Protein AF-G0G9T7-F1 (afdb_monomer)

pLDDT: mean 85.14, std 20.01, range [20.09, 98.88]

Radius of gyration: 29.32 Å; Cα contacts (8 Å, |Δi|>4): 1474; chains: 1; bounding box: 84×69×64 Å

Organism: Winmispira thermophila (strain ATCC 700085 / DSM 6578 / Z-1203) (NCBI:txid869211)

Mean predicted aligned error: 17.14 Å

InterPro domains:
  IPR005084 Carbohydrate binding module family 6 [PF03422] (140-256)
  IPR005084 Carbohydrate binding module family 6 [PS51175] (137-256)
  IPR006584 Cellulose binding, type IV [SM00606] (133-257)
  IPR008979 Galactose-binding-like domain superfamily [SSF49785] (131-256)
  IPR032477 Glycoside hydrolase 64 [PF16483] (283-633)
  IPR032477 Glycoside hydrolase 64 [PS52006] (281-637)
  IPR037176 Osmotin/thaumatin-like superfamily [G3DSA:2.60.110.10] (287-620)
  IPR037398 Glucan endo-1,3-beta-glucosidase [PTHR38165] (283-635)
  IPR042517 Beta-1,3-glucanase, N-terminal, subdomain 2 [G3DSA:3.30.920.50] (481-592)
  IPR047569 Carbohydrate binding module family 56 [PF22184] (41-113)
  IPR047569 Carbohydrate binding module family 56 [PS52005] (33-120)

Foldseek 3Di:
DPPDPPPPPDDDDDDDDDDDDDDDDDDDDDDADDDFDKDWFKAAPDQFKIKTKMFTQQFPWKWKWKDKPPDDIDIGTFDDDRRMTMDMDGRDHQQIKMKMWMWTHGPNGTDTDDIFMDGHDPPDDGTDRDPDFFDKDKDWQVQFPDWPQWDWDAAPVGDIWIASWAAFIKTKHFWDFDAFFKKKKKWWKAAQAFPWKKWKAWQVLLGTQGMWGGGHQNDQNRIDMTIDMGTDGGDTIIIMIGTNGHGMMTTMMMITHPDHDDPPPPVVPPPQPPADDADPQFLAWEFEAESASPPADLQFKKKWKWFAFPVRAIAIADQAADGHGADAFDKCPPRIDRNVVHRGHTHHQWTAFMKIKMWGNDDAIKTWHADPVRHIDIGDQDCLDVPGPCVPIQMAIKTWTHYPQKIKIAGADAFWFRFWKKKWFAFPVSDTPDIKTFAHARVVLLVVLCVQDPPQLNQQRPPPHIRGQCCSTQCPPPHPNVQFCVVVLVVLLVLQQPAWAWEDDPVAIWTWHQDPQAWIWTQGPVPRDIETQNHRDTSNCLQACDDSLCPGPPVNVVVSLLCSQCSQQVNSNPRYCVLSLDNVSGPPDPPHSSQLQSRLVRMPPSADNSHDSCPVNDRHRIDMDGRTHYMYMYGYD

Structure (mmCIF, N/CA/C/O backbone):
data_AF-G0G9T7-F1
#
_entry.id   AF-G0G9T7-F1
#
loop_
_atom_site.group_PDB
_atom_site.id
_atom_site.type_symbol
_atom_site.label_atom_id
_atom_site.label_alt_id
_atom_site.label_comp_id
_atom_site.label_asym_id
_atom_site.label_entity_id
_atom_site.label_seq_id
_atom_site.pdbx_PDB_ins_code
_atom_site.Cartn_x
_atom_site.Cartn_y
_atom_site.Cartn_z
_atom_site.occupancy
_atom_site.B_iso_or_equiv
_atom_site.auth_seq_id
_atom_site.auth_comp_id
_atom_site.auth_asym_id
_atom_site.auth_atom_id
_atom_site.pdbx_PDB_model_num
ATOM 1 N N . MET A 1 1 ? -12.028 9.796 3.452 1.00 30.59 1 MET A N 1
ATOM 2 C CA . MET A 1 1 ? -11.098 10.951 3.324 1.00 30.59 1 MET A CA 1
ATOM 3 C C . MET A 1 1 ? -11.709 12.325 2.951 1.00 30.59 1 MET A C 1
ATOM 5 O O . MET A 1 1 ? -10.972 13.232 2.588 1.00 30.59 1 MET A O 1
ATOM 9 N N . ARG A 1 2 ? -13.020 12.594 3.106 1.00 29.23 2 ARG A N 1
ATOM 10 C CA . ARG A 1 2 ? -13.623 13.878 2.655 1.00 29.23 2 ARG A CA 1
ATOM 11 C C . ARG A 1 2 ? -13.702 15.030 3.677 1.00 29.23 2 ARG A C 1
ATOM 13 O O . ARG A 1 2 ? -14.379 16.008 3.373 1.00 29.23 2 ARG A O 1
ATOM 20 N N . ARG A 1 3 ? -13.061 14.974 4.858 1.00 30.55 3 ARG A N 1
ATOM 21 C CA . ARG A 1 3 ? -13.219 16.054 5.870 1.00 30.55 3 ARG A CA 1
ATOM 22 C C . ARG A 1 3 ? -12.015 16.466 6.734 1.00 30.55 3 ARG A C 1
ATOM 24 O O . ARG A 1 3 ? -12.195 17.366 7.544 1.00 30.55 3 ARG A O 1
ATOM 31 N N . TYR A 1 4 ? -10.806 15.938 6.541 1.00 35.12 4 TYR A N 1
ATOM 32 C CA . TYR A 1 4 ? -9.695 16.211 7.479 1.00 35.12 4 TYR A CA 1
ATOM 33 C C . TYR A 1 4 ? -8.552 17.102 6.981 1.00 35.12 4 TYR A C 1
ATOM 35 O O . TYR A 1 4 ? -7.596 17.317 7.715 1.00 35.12 4 TYR A O 1
ATOM 43 N N . LEU A 1 5 ? -8.657 17.701 5.793 1.00 31.84 5 LEU A N 1
ATOM 44 C CA . LEU A 1 5 ? -7.552 18.488 5.235 1.00 31.84 5 LEU A CA 1
ATOM 45 C C . LEU A 1 5 ? -7.435 19.998 5.570 1.00 31.84 5 LEU A C 1
ATOM 47 O O . LEU A 1 5 ? -6.434 20.563 5.141 1.00 31.84 5 LEU A O 1
ATOM 51 N N . PRO A 1 6 ? -8.322 20.697 6.322 1.00 25.33 6 PRO A N 1
ATOM 52 C CA . PRO A 1 6 ? -8.056 22.113 6.627 1.00 25.33 6 PRO A CA 1
ATOM 53 C C . PRO A 1 6 ? -7.493 22.452 8.021 1.00 25.33 6 PRO A C 1
ATOM 55 O O . PRO A 1 6 ? -7.375 23.644 8.291 1.00 25.33 6 PRO A O 1
ATOM 58 N N . TYR A 1 7 ? -7.164 21.510 8.923 1.00 31.31 7 TYR A N 1
ATOM 59 C CA . TYR A 1 7 ? -6.904 21.892 10.335 1.00 31.31 7 TYR A CA 1
ATOM 60 C C . TYR A 1 7 ? -5.694 21.268 11.057 1.00 31.31 7 TYR A C 1
ATOM 62 O O . TYR A 1 7 ? -5.592 21.418 12.272 1.00 31.31 7 TYR A O 1
ATOM 70 N N . LEU A 1 8 ? -4.728 20.668 10.353 1.00 28.17 8 LEU A N 1
ATOM 71 C CA . LEU A 1 8 ? -3.467 20.189 10.959 1.00 28.17 8 LEU A CA 1
ATOM 72 C C . LEU A 1 8 ? -2.261 21.127 10.754 1.00 28.17 8 LEU A C 1
ATOM 74 O O . LEU A 1 8 ? -1.119 20.700 10.669 1.00 28.17 8 LEU A O 1
ATOM 78 N N . ALA A 1 9 ? -2.492 22.437 10.760 1.00 24.44 9 ALA A N 1
ATOM 79 C CA . ALA A 1 9 ? -1.435 23.418 10.996 1.00 24.44 9 ALA A CA 1
ATOM 80 C C . ALA A 1 9 ? -2.031 24.507 11.898 1.00 24.44 9 ALA A C 1
ATOM 82 O O . ALA A 1 9 ? -2.935 25.193 11.413 1.00 24.44 9 ALA A O 1
ATOM 83 N N . PRO A 1 10 ? -1.630 24.693 13.180 1.00 25.83 10 PRO A N 1
ATOM 84 C CA . PRO A 1 10 ? -0.286 24.484 13.749 1.00 25.83 10 PRO A CA 1
ATOM 85 C C . PRO A 1 10 ? -0.273 23.979 15.221 1.00 25.83 10 PRO A C 1
ATOM 87 O O . PRO A 1 10 ? -0.661 24.734 16.104 1.00 25.83 10 PRO A O 1
ATOM 90 N N . LEU A 1 11 ? 0.216 22.774 15.554 1.00 25.50 11 LEU A N 1
ATOM 91 C CA . LEU A 1 11 ? 0.530 22.418 16.962 1.00 25.50 11 LEU A CA 1
ATOM 92 C C . LEU A 1 11 ? 1.337 21.110 17.086 1.00 25.50 11 LEU A C 1
ATOM 94 O O . LEU A 1 11 ? 0.851 20.104 17.583 1.00 25.50 11 LEU A O 1
ATOM 98 N N . MET A 1 12 ? 2.605 21.131 16.680 1.00 24.14 12 MET A N 1
ATOM 99 C CA . MET A 1 12 ? 3.613 20.216 17.230 1.00 24.14 12 MET A CA 1
ATOM 100 C C . MET A 1 12 ? 4.929 20.972 17.391 1.00 24.14 12 MET A C 1
ATOM 102 O O . MET A 1 12 ? 5.778 21.028 16.507 1.00 24.14 12 MET A O 1
ATOM 106 N N . LEU A 1 13 ? 5.058 21.617 18.546 1.00 21.66 13 LEU A N 1
ATOM 107 C CA . LEU A 1 13 ? 6.312 22.139 19.062 1.00 21.66 13 LEU A CA 1
ATOM 108 C C . LEU A 1 13 ? 6.435 21.605 20.496 1.00 21.66 13 LEU A C 1
ATOM 110 O O . LEU A 1 13 ? 5.549 21.879 21.303 1.00 21.66 13 LEU A O 1
ATOM 114 N N . VAL A 1 14 ? 7.571 20.956 20.802 1.00 21.62 14 VAL A N 1
ATOM 115 C CA . VAL A 1 14 ? 8.069 20.608 22.158 1.00 21.62 14 VAL A CA 1
ATOM 116 C C . VAL A 1 14 ? 7.364 19.362 22.762 1.00 21.62 14 VAL A C 1
ATOM 118 O O . VAL A 1 14 ? 6.149 19.332 22.835 1.00 21.62 14 VAL A O 1
ATOM 121 N N . LEU A 1 15 ? 7.999 18.267 23.208 1.00 22.25 15 LEU A N 1
ATOM 122 C CA . LEU A 1 15 ? 9.284 18.077 23.886 1.00 22.25 15 LEU A CA 1
ATOM 123 C C . LEU A 1 15 ? 9.742 16.601 23.777 1.00 22.25 15 LEU A C 1
ATOM 125 O O . LEU A 1 15 ? 8.968 15.683 24.030 1.00 22.25 15 LEU A O 1
ATOM 129 N N . VAL A 1 16 ? 11.030 16.399 23.501 1.00 21.89 16 VAL A N 1
ATOM 130 C CA . VAL A 1 16 ? 11.793 15.172 23.781 1.00 21.89 16 VAL A CA 1
ATOM 131 C C . VAL A 1 16 ? 12.055 15.088 25.288 1.00 21.89 16 VAL A C 1
ATOM 133 O O . VAL A 1 16 ? 12.595 16.049 25.829 1.00 21.89 16 VAL A O 1
ATOM 136 N N . LEU A 1 17 ? 11.791 13.959 25.958 1.00 20.09 17 LEU A N 1
ATOM 137 C CA . LEU A 1 17 ? 12.610 13.557 27.112 1.00 20.09 17 LEU A CA 1
ATOM 138 C C . LEU A 1 17 ? 12.550 12.044 27.388 1.00 20.09 17 LEU A C 1
ATOM 140 O O . LEU A 1 17 ? 11.495 11.470 27.634 1.00 20.09 17 LEU A O 1
ATOM 144 N N . ILE A 1 18 ? 13.738 11.446 27.373 1.00 22.75 18 ILE A N 1
ATOM 145 C CA . ILE A 1 18 ? 14.090 10.077 27.761 1.00 22.75 18 ILE A CA 1
ATOM 146 C C . ILE A 1 18 ? 14.036 9.941 29.288 1.00 22.75 18 ILE A C 1
ATOM 148 O O . ILE A 1 18 ? 14.649 10.762 29.967 1.00 22.75 18 ILE A O 1
ATOM 152 N N . VAL A 1 19 ? 13.440 8.862 29.814 1.00 21.86 19 VAL A N 1
ATOM 153 C CA . VAL A 1 19 ? 13.879 8.209 31.065 1.00 21.86 19 VAL A CA 1
ATOM 154 C C . VAL A 1 19 ? 13.652 6.698 30.950 1.00 21.86 19 VAL A C 1
ATOM 156 O O . VAL A 1 19 ? 12.522 6.237 30.823 1.00 21.86 19 VAL A O 1
ATOM 159 N N . ALA A 1 20 ? 14.750 5.947 31.010 1.00 21.91 20 ALA A N 1
ATOM 160 C CA . ALA A 1 20 ? 14.791 4.499 31.170 1.00 21.91 20 ALA A CA 1
ATOM 161 C C . ALA A 1 20 ? 14.578 4.101 32.641 1.00 21.91 20 ALA A C 1
ATOM 163 O O . ALA A 1 20 ? 15.053 4.800 33.536 1.00 21.91 20 ALA A O 1
ATOM 164 N N . CYS A 1 21 ? 13.938 2.954 32.883 1.00 20.11 21 CYS A N 1
ATOM 165 C CA . CYS A 1 21 ? 14.220 2.107 34.043 1.00 20.11 21 CYS A CA 1
ATOM 166 C C . CYS A 1 21 ? 13.713 0.677 33.801 1.00 20.11 21 CYS A C 1
ATOM 168 O O . CYS A 1 21 ? 12.579 0.466 33.378 1.00 20.11 21 CYS A O 1
ATOM 170 N N . GLU A 1 22 ? 14.605 -0.272 34.062 1.00 24.56 22 GLU A N 1
ATOM 171 C CA . GLU A 1 22 ? 14.511 -1.711 33.828 1.00 24.56 22 GLU A CA 1
ATOM 172 C C . GLU A 1 22 ? 13.526 -2.431 34.764 1.00 24.56 22 GLU A C 1
ATOM 174 O O . GLU A 1 22 ? 13.319 -2.036 35.913 1.00 24.56 22 GLU A O 1
ATOM 179 N N . GLY A 1 23 ? 12.992 -3.561 34.295 1.00 22.11 23 GLY A N 1
ATOM 180 C CA . GLY A 1 23 ? 12.266 -4.534 35.110 1.00 22.11 23 GLY A CA 1
ATOM 181 C C . GLY A 1 23 ? 11.756 -5.689 34.252 1.00 22.11 23 GLY A C 1
ATOM 182 O O . GLY A 1 23 ? 10.710 -5.575 33.625 1.00 22.11 23 GLY A O 1
ATOM 183 N N . GLY A 1 24 ? 12.540 -6.767 34.184 1.00 23.31 24 GLY A N 1
ATOM 184 C CA . GLY A 1 24 ? 12.381 -7.868 33.236 1.00 23.31 24 GLY A CA 1
ATOM 185 C C . GLY A 1 24 ? 11.060 -8.640 33.296 1.00 23.31 24 GLY A C 1
ATOM 186 O O . GLY A 1 24 ? 10.483 -8.870 34.358 1.00 23.31 24 GLY A O 1
ATOM 187 N N . PHE A 1 25 ? 10.655 -9.121 32.122 1.00 21.69 25 PHE A N 1
ATOM 188 C CA . PHE A 1 25 ? 9.660 -10.169 31.942 1.00 21.69 25 PHE A CA 1
ATOM 189 C C . PHE A 1 25 ? 10.292 -11.320 31.159 1.00 21.69 25 PHE A C 1
ATOM 191 O O . PHE A 1 25 ? 10.888 -11.131 30.104 1.00 21.69 25 PHE A O 1
ATOM 198 N N . VAL A 1 26 ? 10.176 -12.519 31.724 1.00 22.20 26 VAL A N 1
ATOM 199 C CA . VAL A 1 26 ? 10.584 -13.788 31.119 1.00 22.20 26 VAL A CA 1
ATOM 200 C C . VAL A 1 26 ? 9.592 -14.118 30.006 1.00 22.20 26 VAL A C 1
ATOM 202 O O . VAL A 1 26 ? 8.406 -14.296 30.287 1.00 22.20 26 VAL A O 1
ATOM 205 N N . ASN A 1 27 ? 10.063 -14.204 28.761 1.00 23.34 27 ASN A N 1
ATOM 206 C CA . ASN A 1 27 ? 9.242 -14.597 27.621 1.00 23.34 27 ASN A CA 1
ATOM 207 C C . ASN A 1 27 ? 9.377 -16.112 27.393 1.00 23.34 27 ASN A C 1
ATOM 209 O O . ASN A 1 27 ? 10.445 -16.618 27.059 1.00 23.34 27 ASN A O 1
ATOM 213 N N . LEU A 1 28 ? 8.292 -16.847 27.632 1.00 28.91 28 LEU A N 1
ATOM 214 C CA . LEU A 1 28 ? 8.122 -18.240 27.226 1.00 28.91 28 LEU A CA 1
ATOM 215 C C . LEU A 1 28 ? 7.128 -18.242 26.068 1.00 28.91 28 LEU A C 1
ATOM 217 O O . LEU A 1 28 ? 5.927 -18.177 26.326 1.00 28.91 28 LEU A O 1
ATOM 221 N N . ARG A 1 29 ? 7.622 -18.325 24.831 1.00 29.12 29 ARG A N 1
ATOM 222 C CA . ARG A 1 29 ? 6.916 -18.828 23.638 1.00 29.12 29 ARG A CA 1
ATOM 223 C C . ARG A 1 29 ? 7.920 -18.896 22.490 1.00 29.12 29 ARG A C 1
ATOM 225 O O . ARG A 1 29 ? 8.516 -17.889 22.132 1.00 29.12 29 ARG A O 1
ATOM 232 N N . GLY A 1 30 ? 8.150 -20.106 21.989 1.00 32.34 30 GLY A N 1
ATOM 233 C CA . GLY A 1 30 ? 8.901 -20.316 20.762 1.00 32.34 30 GLY A CA 1
ATOM 234 C C . GLY A 1 30 ? 7.995 -20.015 19.580 1.00 32.34 30 GLY A C 1
ATOM 235 O O . GLY A 1 30 ? 6.984 -20.688 19.440 1.00 32.34 30 GLY A O 1
ATOM 236 N N . ASP A 1 31 ? 8.377 -19.017 18.793 1.00 28.30 31 ASP A N 1
ATOM 237 C CA . ASP A 1 31 ? 7.954 -18.766 17.419 1.00 28.30 31 ASP A CA 1
ATOM 238 C C . ASP A 1 31 ? 9.085 -17.987 16.717 1.00 28.30 31 ASP A C 1
ATOM 240 O O . ASP A 1 31 ? 9.910 -17.335 17.359 1.00 28.30 31 ASP A O 1
ATOM 244 N N . LEU A 1 32 ? 9.168 -18.176 15.403 1.00 30.53 32 LEU A N 1
ATOM 245 C CA . LEU A 1 32 ? 10.259 -17.840 14.483 1.00 30.53 32 LEU A CA 1
ATOM 246 C C . LEU A 1 32 ? 10.852 -16.432 14.689 1.00 30.53 32 LEU A C 1
ATOM 248 O O . LEU A 1 32 ? 10.170 -15.422 14.549 1.00 30.53 32 LEU A O 1
ATOM 252 N N . VAL A 1 33 ? 12.153 -16.376 14.980 1.00 28.12 33 VAL A N 1
ATOM 253 C CA . VAL A 1 33 ? 12.879 -15.132 15.265 1.00 28.12 33 VAL A CA 1
ATOM 254 C C . VAL A 1 33 ? 13.456 -14.541 13.978 1.00 28.12 33 VAL A C 1
ATOM 256 O O . VAL A 1 33 ? 14.192 -15.210 13.249 1.00 28.12 33 VAL A O 1
ATOM 259 N N . SER A 1 34 ? 13.170 -13.263 13.723 1.00 34.84 34 SER A N 1
ATOM 260 C CA . SER A 1 34 ? 13.936 -12.423 12.798 1.00 34.84 34 SER A CA 1
ATOM 261 C C . SER A 1 34 ? 15.420 -12.460 13.184 1.00 34.84 34 SER A C 1
ATOM 263 O O . SER A 1 34 ? 15.760 -12.091 14.307 1.00 34.84 34 SER A O 1
ATOM 265 N N . ARG A 1 35 ? 16.318 -12.912 12.297 1.00 43.06 35 ARG A N 1
ATOM 266 C CA . ARG A 1 35 ? 17.762 -12.972 12.603 1.00 43.06 35 ARG A CA 1
ATOM 267 C C . ARG A 1 35 ? 18.300 -11.581 12.976 1.00 43.06 35 ARG A C 1
ATOM 269 O O . ARG A 1 35 ? 18.157 -10.641 12.197 1.00 43.06 35 ARG A O 1
ATOM 276 N N . ALA A 1 36 ? 18.903 -11.472 14.161 1.00 45.00 36 ALA A N 1
ATOM 277 C CA . ALA A 1 36 ? 19.433 -10.231 14.725 1.00 45.00 36 ALA A CA 1
ATOM 278 C C . ALA A 1 36 ? 20.704 -9.746 13.994 1.00 45.00 36 ALA A C 1
ATOM 280 O O . ALA A 1 36 ? 21.496 -10.545 13.491 1.00 45.00 36 ALA A O 1
ATOM 281 N N . ALA A 1 37 ? 20.899 -8.425 13.941 1.00 56.41 37 ALA A N 1
ATOM 282 C CA . ALA A 1 37 ? 22.075 -7.785 13.346 1.00 56.41 37 ALA A CA 1
ATOM 283 C C . ALA A 1 37 ? 23.314 -7.893 14.266 1.00 56.41 37 ALA A C 1
ATOM 285 O O . ALA A 1 37 ? 23.187 -7.777 15.486 1.00 56.41 37 ALA A O 1
ATOM 286 N N . PHE A 1 38 ? 24.507 -8.083 13.688 1.00 69.12 38 PHE A N 1
ATOM 287 C CA . PHE A 1 38 ? 25.799 -8.102 14.394 1.00 69.12 38 PHE A CA 1
ATOM 288 C C . PHE A 1 38 ? 26.883 -7.349 13.599 1.00 69.12 38 PHE A C 1
ATOM 290 O O . PHE A 1 38 ? 26.775 -7.213 12.379 1.00 69.12 38 PHE A O 1
ATOM 297 N N . GLU A 1 39 ? 27.935 -6.893 14.281 1.00 73.81 39 GLU A N 1
ATOM 298 C CA . GLU A 1 39 ? 29.154 -6.299 13.703 1.00 73.81 39 GLU A CA 1
ATOM 299 C C . GLU A 1 39 ? 30.377 -7.126 14.130 1.00 73.81 39 GLU A C 1
ATOM 301 O O . GLU A 1 39 ? 30.362 -7.715 15.204 1.00 73.81 39 GLU A O 1
ATOM 306 N N . SER A 1 40 ? 31.432 -7.235 13.316 1.00 80.31 40 SER A N 1
ATOM 307 C CA . SER A 1 40 ? 32.606 -8.056 13.666 1.00 80.31 40 SER A CA 1
ATOM 308 C C . SER A 1 40 ? 33.905 -7.548 13.053 1.00 80.31 40 SER A C 1
ATOM 310 O O . SER A 1 40 ? 33.884 -6.922 11.992 1.00 80.31 40 SER A O 1
ATOM 312 N N . GLY A 1 41 ? 35.041 -7.912 13.649 1.00 76.38 41 GLY A N 1
ATOM 313 C CA . GLY A 1 41 ? 36.359 -7.518 13.165 1.00 76.38 41 GLY A CA 1
ATOM 314 C C . GLY A 1 41 ? 37.513 -8.336 13.739 1.00 76.38 41 GLY A C 1
ATOM 315 O O . GLY A 1 41 ? 37.325 -9.303 14.479 1.00 76.38 41 GLY A O 1
ATOM 316 N N . CYS A 1 42 ? 38.728 -7.952 13.352 1.00 82.19 42 CYS A N 1
ATOM 317 C CA . CYS A 1 42 ? 39.961 -8.413 13.972 1.00 82.19 42 CYS A CA 1
ATOM 318 C C . CYS A 1 42 ? 40.955 -7.248 14.054 1.00 82.19 42 CYS A C 1
ATOM 320 O O . CYS A 1 42 ? 41.269 -6.632 13.034 1.00 82.19 42 CYS A O 1
ATOM 322 N N . ASP A 1 43 ? 41.416 -6.940 15.264 1.00 79.81 43 ASP A N 1
ATOM 323 C CA . ASP A 1 43 ? 42.277 -5.800 15.558 1.00 79.81 43 ASP A CA 1
ATOM 324 C C . ASP A 1 43 ? 43.710 -6.249 15.842 1.00 79.81 43 ASP A C 1
ATOM 326 O O . ASP A 1 43 ? 43.949 -7.234 16.547 1.00 79.81 43 ASP A O 1
ATOM 330 N N . TYR A 1 44 ? 44.681 -5.475 15.360 1.00 82.06 44 TYR A N 1
ATOM 331 C CA . TYR A 1 44 ? 46.064 -5.595 15.805 1.00 82.06 44 TYR A CA 1
ATOM 332 C C . TYR A 1 44 ? 46.173 -5.185 17.280 1.00 82.06 44 TYR A C 1
ATOM 334 O O . TYR A 1 44 ? 45.860 -4.043 17.629 1.00 82.06 44 TYR A O 1
ATOM 342 N N . VAL A 1 45 ? 46.649 -6.087 18.143 1.00 82.12 45 VAL A N 1
ATOM 343 C CA . VAL A 1 45 ? 46.908 -5.778 19.559 1.00 82.12 45 VAL A CA 1
ATOM 344 C C . VAL A 1 45 ? 48.367 -5.364 19.731 1.00 82.12 45 VAL A C 1
ATOM 346 O O . VAL A 1 45 ? 48.653 -4.263 20.203 1.00 82.12 45 VAL A O 1
ATOM 349 N N . ASP A 1 46 ? 49.294 -6.218 19.299 1.00 86.88 46 ASP A N 1
ATOM 350 C CA . ASP A 1 46 ? 50.736 -5.973 19.325 1.00 86.88 46 ASP A CA 1
ATOM 351 C C . ASP A 1 46 ? 51.483 -6.892 18.337 1.00 86.88 46 ASP A C 1
ATOM 353 O O . ASP A 1 46 ? 50.880 -7.503 17.462 1.00 86.88 46 ASP A O 1
ATOM 357 N N . ALA A 1 47 ? 52.815 -6.963 18.433 1.00 84.56 47 ALA A N 1
ATOM 358 C CA . ALA A 1 47 ? 53.642 -7.676 17.463 1.00 84.56 47 ALA A CA 1
ATOM 359 C C . ALA A 1 47 ? 53.373 -9.189 17.402 1.00 84.56 47 ALA A C 1
ATOM 361 O O . ALA A 1 47 ? 53.645 -9.779 16.359 1.00 84.56 47 ALA A O 1
ATOM 362 N N . ASP A 1 48 ? 52.831 -9.802 18.459 1.00 91.38 48 ASP A N 1
ATOM 363 C CA . ASP A 1 48 ? 52.568 -11.244 18.516 1.00 91.38 48 ASP A CA 1
ATOM 364 C C . ASP A 1 48 ? 51.087 -11.612 18.683 1.00 91.38 48 ASP A C 1
ATOM 366 O O . ASP A 1 48 ? 50.752 -12.802 18.645 1.00 91.38 48 ASP A O 1
ATOM 370 N N . THR A 1 49 ? 50.204 -10.617 18.813 1.00 90.31 49 THR A N 1
ATOM 371 C CA . THR A 1 49 ? 48.796 -10.837 19.154 1.00 90.31 49 THR A CA 1
ATOM 372 C C . THR A 1 49 ? 47.822 -10.033 18.287 1.00 90.31 49 THR A C 1
ATOM 374 O O . THR A 1 49 ? 47.987 -8.830 18.069 1.00 90.31 49 THR A O 1
ATOM 377 N N . ALA A 1 50 ? 46.744 -10.693 17.849 1.00 88.25 50 ALA A N 1
ATOM 378 C CA . ALA A 1 50 ? 45.587 -10.077 17.196 1.00 88.25 50 ALA A CA 1
ATOM 379 C C . ALA A 1 50 ? 44.282 -10.477 17.897 1.00 88.25 50 ALA A C 1
ATOM 381 O O . ALA A 1 50 ? 44.135 -11.618 18.335 1.00 88.25 50 ALA A O 1
ATOM 382 N N . ARG A 1 51 ? 43.319 -9.558 17.986 1.00 91.88 51 ARG A N 1
ATOM 383 C CA . ARG A 1 51 ? 42.037 -9.754 18.672 1.00 91.88 51 ARG A CA 1
ATOM 384 C C . ARG A 1 51 ? 40.910 -9.891 17.673 1.00 91.88 51 ARG A C 1
ATOM 386 O O . ARG A 1 51 ? 40.549 -8.910 17.042 1.00 91.88 51 ARG A O 1
ATOM 393 N N . ILE A 1 52 ? 40.308 -11.066 17.564 1.00 91.69 52 ILE A N 1
ATOM 394 C CA . ILE A 1 52 ? 39.061 -11.252 16.812 1.00 91.69 52 ILE A CA 1
ATOM 395 C C . ILE A 1 52 ? 37.895 -10.823 17.705 1.00 91.69 52 ILE A C 1
ATOM 397 O O . ILE A 1 52 ? 37.867 -11.225 18.868 1.00 91.69 52 ILE A O 1
ATOM 401 N N . TRP A 1 53 ? 36.935 -10.058 17.189 1.00 89.62 53 TRP A N 1
ATOM 402 C CA . TRP A 1 53 ? 35.768 -9.602 17.944 1.00 89.62 53 TRP A CA 1
ATOM 403 C C . TRP A 1 53 ? 34.462 -9.636 17.136 1.00 89.62 53 TRP A C 1
ATOM 405 O O . TRP A 1 53 ? 34.474 -9.589 15.906 1.00 89.62 53 TRP A O 1
ATOM 415 N N . VAL A 1 54 ? 33.333 -9.737 17.841 1.00 85.88 54 VAL A N 1
ATOM 416 C CA . VAL A 1 54 ? 31.969 -9.614 17.308 1.00 85.88 54 VAL A CA 1
ATOM 417 C C . VAL A 1 54 ? 31.058 -8.956 18.347 1.00 85.88 54 VAL A C 1
ATOM 419 O O . VAL A 1 54 ? 31.026 -9.380 19.499 1.00 85.88 54 VAL A O 1
ATOM 422 N N . ASP A 1 55 ? 30.311 -7.937 17.938 1.00 81.56 55 ASP A N 1
ATOM 423 C CA . ASP A 1 55 ? 29.275 -7.271 18.723 1.00 81.56 55 ASP A CA 1
ATOM 424 C C . ASP A 1 55 ? 27.898 -7.750 18.249 1.00 81.56 55 ASP A C 1
ATOM 426 O O . ASP A 1 55 ? 27.503 -7.535 17.102 1.00 81.56 55 ASP A O 1
ATOM 430 N N . ALA A 1 56 ? 27.157 -8.418 19.134 1.00 81.50 56 ALA A N 1
ATOM 431 C CA . ALA A 1 56 ? 25.849 -8.999 18.841 1.00 81.50 56 ALA A CA 1
ATOM 432 C C . ALA A 1 56 ? 24.889 -8.760 20.018 1.00 81.50 56 ALA A C 1
ATOM 434 O O . ALA A 1 56 ? 24.999 -9.398 21.067 1.00 81.50 56 ALA A O 1
ATOM 435 N N . ALA A 1 57 ? 23.952 -7.820 19.836 1.00 72.62 57 ALA A N 1
ATOM 436 C CA . ALA A 1 57 ? 23.112 -7.270 20.908 1.00 72.62 57 ALA A CA 1
ATOM 437 C C . ALA A 1 57 ? 22.258 -8.321 21.639 1.00 72.62 57 ALA A C 1
ATOM 439 O O . ALA A 1 57 ? 22.107 -8.248 22.857 1.00 72.62 57 ALA A O 1
ATOM 440 N N . ASP A 1 58 ? 21.788 -9.334 20.908 1.00 77.88 58 ASP A N 1
ATOM 441 C CA . ASP A 1 58 ? 20.869 -10.361 21.415 1.00 77.88 58 ASP A CA 1
ATOM 442 C C . ASP A 1 58 ? 21.533 -11.743 21.571 1.00 77.88 58 ASP A C 1
ATOM 444 O O . ASP A 1 58 ? 20.858 -12.765 21.718 1.00 77.88 58 ASP A O 1
ATOM 448 N N . ALA A 1 59 ? 22.868 -11.815 21.497 1.00 83.19 59 ALA A N 1
ATOM 449 C CA . ALA A 1 59 ? 23.593 -13.076 21.603 1.00 83.19 59 ALA A CA 1
ATOM 450 C C . ALA A 1 59 ? 23.955 -13.410 23.059 1.00 83.19 59 ALA A C 1
ATOM 452 O O . ALA A 1 59 ? 24.516 -12.604 23.807 1.00 83.19 59 ALA A O 1
ATOM 453 N N . GLY A 1 60 ? 23.695 -14.654 23.463 1.00 86.56 60 GLY A N 1
ATOM 454 C CA . GLY A 1 60 ? 24.134 -15.198 24.748 1.00 86.56 60 GLY A CA 1
ATOM 455 C C . GLY A 1 60 ? 25.591 -15.673 24.729 1.00 86.56 60 GLY A C 1
ATOM 456 O O . GLY A 1 60 ? 26.240 -15.720 25.781 1.00 86.56 60 GLY A O 1
ATOM 457 N N . TRP A 1 61 ? 26.103 -16.030 23.547 1.00 92.94 61 TRP A N 1
ATOM 458 C CA . TRP A 1 61 ? 27.460 -16.530 23.334 1.00 92.94 61 TRP A CA 1
ATOM 459 C C . TRP A 1 61 ? 27.921 -16.421 21.874 1.00 92.94 61 TRP A C 1
ATOM 461 O O . TRP A 1 61 ? 27.092 -16.392 20.970 1.00 92.94 61 TRP A O 1
ATOM 471 N N . ALA A 1 62 ? 29.237 -16.463 21.646 1.00 93.62 62 ALA A N 1
ATOM 472 C CA . ALA A 1 62 ? 29.834 -16.634 20.321 1.00 93.62 62 ALA A CA 1
ATOM 473 C C . ALA A 1 62 ? 31.032 -17.600 20.372 1.00 93.62 62 ALA A C 1
ATOM 475 O O . ALA A 1 62 ? 31.821 -17.574 21.321 1.00 93.62 62 ALA A O 1
ATOM 476 N N . ASP A 1 63 ? 31.153 -18.458 19.363 1.00 96.31 63 ASP A N 1
ATOM 477 C CA . ASP A 1 63 ? 32.349 -19.239 19.056 1.00 96.31 63 ASP A CA 1
ATOM 478 C C . ASP A 1 63 ? 33.040 -18.625 17.834 1.00 96.31 63 ASP A C 1
ATOM 480 O O . ASP A 1 63 ? 32.375 -18.273 16.863 1.00 96.31 63 ASP A O 1
ATOM 484 N N . VAL A 1 64 ? 34.369 -18.536 17.861 1.00 95.44 64 VAL A N 1
ATOM 485 C CA . VAL A 1 64 ? 35.191 -18.242 16.685 1.00 95.44 64 VAL A CA 1
ATOM 486 C C . VAL A 1 64 ? 35.850 -19.523 16.188 1.00 95.44 64 VAL A C 1
ATOM 488 O O . VAL A 1 64 ? 36.418 -20.305 16.956 1.00 95.44 64 VAL A O 1
ATOM 491 N N . HIS A 1 65 ? 35.798 -19.726 14.882 1.00 93.25 65 HIS A N 1
ATOM 492 C CA . HIS A 1 65 ? 36.409 -20.832 14.167 1.00 93.25 65 HIS A CA 1
ATOM 493 C C . HIS A 1 65 ? 37.505 -20.253 13.291 1.00 93.25 65 HIS A C 1
ATOM 495 O O . HIS A 1 65 ? 37.193 -19.534 12.350 1.00 93.25 65 HIS A O 1
ATOM 501 N N . TYR A 1 66 ? 38.773 -20.523 13.588 1.00 92.50 66 TYR A N 1
ATOM 502 C CA . TYR A 1 66 ? 39.874 -19.877 12.880 1.00 92.50 66 TYR A CA 1
ATOM 503 C C . TYR A 1 66 ? 41.023 -20.821 12.542 1.00 92.50 66 TYR A C 1
ATOM 505 O O . TYR A 1 66 ? 41.187 -21.883 13.140 1.00 92.50 66 TYR A O 1
ATOM 513 N N . ARG A 1 67 ? 41.849 -20.415 11.580 1.00 88.75 67 ARG A N 1
ATOM 514 C CA . ARG A 1 67 ? 43.124 -21.051 11.239 1.00 88.75 67 ARG A CA 1
ATOM 515 C C . ARG A 1 67 ? 44.173 -19.980 10.978 1.00 88.75 67 ARG A C 1
ATOM 517 O O . ARG A 1 67 ? 43.863 -18.936 10.416 1.00 88.75 67 ARG A O 1
ATOM 524 N N . VAL A 1 68 ? 45.415 -20.266 11.353 1.00 89.75 68 VAL A N 1
ATOM 525 C CA . VAL A 1 68 ? 46.562 -19.399 11.056 1.00 89.75 68 VAL A CA 1
ATOM 526 C C . VAL A 1 68 ? 47.360 -20.024 9.917 1.00 89.75 68 VAL A C 1
ATOM 528 O O . VAL A 1 68 ? 47.685 -21.212 9.979 1.00 89.75 68 VAL A O 1
ATOM 531 N N . ASN A 1 69 ? 47.644 -19.251 8.869 1.00 85.31 69 ASN A N 1
ATOM 532 C CA . ASN A 1 69 ? 48.439 -19.639 7.699 1.00 85.31 69 ASN A CA 1
ATOM 533 C C . ASN A 1 69 ? 47.984 -20.955 7.038 1.00 85.31 69 ASN A C 1
ATOM 535 O O . ASN A 1 69 ? 48.803 -21.791 6.656 1.00 85.31 69 ASN A O 1
ATOM 539 N N . GLY A 1 70 ? 46.667 -21.175 6.943 1.00 72.25 70 GLY A N 1
ATOM 540 C CA . GLY A 1 70 ? 46.103 -22.404 6.368 1.00 72.25 70 GLY A CA 1
ATOM 541 C C . GLY A 1 70 ? 46.329 -23.668 7.210 1.00 72.25 70 GLY A C 1
ATOM 542 O O . GLY A 1 70 ? 46.171 -24.777 6.700 1.00 72.25 70 GLY A O 1
ATOM 543 N N . GLY A 1 71 ? 46.709 -23.519 8.483 1.00 79.31 71 GLY A N 1
ATOM 544 C CA . GLY A 1 71 ? 46.833 -24.615 9.439 1.00 79.31 71 GLY A CA 1
ATOM 545 C C . GLY A 1 71 ? 45.495 -25.275 9.801 1.00 79.31 71 GLY A C 1
ATOM 546 O O . GLY A 1 71 ? 44.440 -24.968 9.246 1.00 79.31 71 GLY A O 1
ATOM 547 N N . GLY A 1 72 ? 45.537 -26.204 10.759 1.00 75.81 72 GLY A N 1
ATOM 548 C CA . GLY A 1 72 ? 44.329 -26.863 11.263 1.00 75.81 72 GLY A CA 1
ATOM 549 C C . GLY A 1 72 ? 43.358 -25.868 11.906 1.00 75.81 72 GLY A C 1
ATOM 550 O O . GLY A 1 72 ? 43.787 -24.952 12.606 1.00 75.81 72 GLY A O 1
ATOM 551 N N . GLN A 1 73 ? 42.057 -26.065 11.679 1.00 89.31 73 GLN A N 1
ATOM 552 C CA . GLN A 1 73 ? 41.017 -25.229 12.274 1.00 89.31 73 GLN A CA 1
ATOM 553 C C . GLN A 1 73 ? 40.965 -25.422 13.794 1.00 89.31 73 GLN A C 1
ATOM 555 O O . GLN A 1 73 ? 40.926 -26.546 14.300 1.00 89.31 73 GLN A O 1
ATOM 560 N N . LEU A 1 74 ? 40.909 -24.304 14.503 1.00 88.25 74 LEU A N 1
ATOM 561 C CA . LEU A 1 74 ? 40.676 -24.197 15.933 1.00 88.25 74 LEU A CA 1
ATOM 562 C C . LEU A 1 74 ? 39.287 -23.597 16.151 1.00 88.25 74 LEU A C 1
ATOM 564 O O . LEU A 1 74 ? 38.868 -22.711 15.413 1.00 88.25 74 LEU A O 1
ATOM 568 N N . ASN A 1 75 ? 38.568 -24.094 17.153 1.00 94.62 75 ASN A N 1
ATOM 569 C CA . ASN A 1 75 ? 37.220 -23.640 17.493 1.00 94.62 75 ASN A CA 1
ATOM 570 C C . ASN A 1 75 ? 37.239 -23.203 18.953 1.00 94.62 75 ASN A C 1
ATOM 572 O O . ASN A 1 75 ? 37.616 -24.001 19.816 1.00 94.62 75 ASN A O 1
ATOM 576 N N . VAL A 1 76 ? 36.890 -21.950 19.225 1.00 91.81 76 VAL A N 1
ATOM 577 C CA . VAL A 1 76 ? 37.064 -21.350 20.546 1.00 91.81 76 VAL A CA 1
ATOM 578 C C . VAL A 1 76 ? 35.831 -20.560 20.956 1.00 91.81 76 VAL A C 1
ATOM 580 O O . VAL A 1 76 ? 35.398 -19.664 20.239 1.00 91.81 76 VAL A O 1
ATOM 583 N N . ARG A 1 77 ? 35.322 -20.840 22.160 1.00 97.06 77 ARG A N 1
ATOM 584 C CA . ARG A 1 77 ? 34.330 -19.997 22.837 1.00 97.06 77 ARG A CA 1
ATOM 585 C C . ARG A 1 77 ? 34.961 -18.659 23.194 1.00 97.06 77 ARG A C 1
ATOM 587 O O . ARG A 1 77 ? 35.935 -18.623 23.943 1.00 97.06 77 ARG A O 1
ATOM 594 N N . MET A 1 78 ? 34.403 -17.580 22.660 1.00 97.38 78 MET A N 1
ATOM 595 C CA . MET A 1 78 ? 34.940 -16.232 22.831 1.00 97.38 78 MET A CA 1
ATOM 596 C C . MET A 1 78 ? 34.703 -15.711 24.256 1.00 97.38 78 MET A C 1
ATOM 598 O O . MET A 1 78 ? 33.732 -16.086 24.923 1.00 97.38 78 MET A O 1
ATOM 602 N N . ASN A 1 79 ? 35.587 -14.825 24.719 1.00 92.94 79 ASN A N 1
ATOM 603 C CA . ASN A 1 79 ? 35.375 -14.050 25.941 1.00 92.94 79 ASN A CA 1
ATOM 604 C C . ASN A 1 79 ? 34.201 -13.091 25.728 1.00 92.94 79 ASN A C 1
ATOM 606 O O . ASN A 1 79 ? 34.006 -12.622 24.613 1.00 92.94 79 ASN A O 1
ATOM 610 N N . ARG A 1 80 ? 33.439 -12.778 26.781 1.00 93.62 80 ARG A N 1
ATOM 611 C CA . ARG A 1 80 ? 32.238 -11.932 26.699 1.00 93.62 80 ARG A CA 1
ATOM 612 C C . ARG A 1 80 ? 32.326 -10.735 27.643 1.00 93.62 80 ARG A C 1
ATOM 614 O O . ARG A 1 80 ? 32.613 -10.925 28.825 1.00 93.62 80 ARG A O 1
ATOM 621 N N . ASP A 1 81 ? 31.984 -9.553 27.139 1.00 85.19 81 ASP A N 1
ATOM 622 C CA . ASP A 1 81 ? 31.687 -8.348 27.920 1.00 85.19 81 ASP A CA 1
ATOM 623 C C . ASP A 1 81 ? 30.420 -7.670 27.369 1.00 85.19 81 ASP A C 1
ATOM 625 O O . ASP A 1 81 ? 30.401 -7.155 26.253 1.00 85.19 81 ASP A O 1
ATOM 629 N N . GLY A 1 82 ? 29.318 -7.735 28.120 1.00 85.69 82 GLY A N 1
ATOM 630 C CA . GLY A 1 82 ? 28.008 -7.282 27.646 1.00 85.69 82 GLY A CA 1
ATOM 631 C C . GLY A 1 82 ? 27.555 -8.008 26.371 1.00 85.69 82 GLY A C 1
ATOM 632 O O . GLY A 1 82 ? 27.316 -9.222 26.389 1.00 85.69 82 GLY A O 1
ATOM 633 N N . THR A 1 83 ? 27.414 -7.243 25.288 1.00 81.44 83 THR A N 1
ATOM 634 C CA . THR A 1 83 ? 27.041 -7.697 23.935 1.00 81.44 83 THR A CA 1
ATOM 635 C C . THR A 1 83 ? 28.253 -7.916 23.023 1.00 81.44 83 THR A C 1
ATOM 637 O O . THR A 1 83 ? 28.077 -8.262 21.859 1.00 81.44 83 THR A O 1
ATOM 640 N N . SER A 1 84 ? 29.467 -7.702 23.539 1.00 83.62 84 SER A N 1
ATOM 641 C CA . SER A 1 84 ? 30.724 -7.840 22.807 1.00 83.62 84 SER A CA 1
ATOM 642 C C . SER A 1 84 ? 31.409 -9.160 23.136 1.00 83.62 84 SER A C 1
ATOM 644 O O . SER A 1 84 ? 31.515 -9.559 24.303 1.00 83.62 84 SER A O 1
ATOM 646 N N . PHE A 1 85 ? 31.900 -9.837 22.105 1.00 95.31 85 PHE A N 1
ATOM 647 C CA . PHE A 1 85 ? 32.642 -11.084 22.202 1.00 95.31 85 PHE A CA 1
ATOM 648 C C . PHE A 1 85 ? 34.012 -10.921 21.566 1.00 95.31 85 PHE A C 1
ATOM 650 O O . PHE A 1 85 ? 34.115 -10.366 20.478 1.00 95.31 85 PHE A O 1
ATOM 657 N N . TRP A 1 86 ? 35.068 -11.437 22.193 1.00 94.75 86 TRP A N 1
ATOM 658 C CA . TRP A 1 86 ? 36.419 -11.332 21.637 1.00 94.75 86 TRP A CA 1
ATOM 659 C C . TRP A 1 86 ? 37.328 -12.514 21.994 1.00 94.75 86 TRP A C 1
ATOM 661 O O . TRP A 1 86 ? 37.124 -13.208 22.992 1.00 94.75 86 TRP A O 1
ATOM 671 N N . TYR A 1 87 ? 38.356 -12.753 21.181 1.00 96.69 87 TYR A N 1
ATOM 672 C CA . TYR A 1 87 ? 39.398 -13.746 21.436 1.00 96.69 87 TYR A CA 1
ATOM 673 C C . TYR A 1 87 ? 40.750 -13.296 20.870 1.00 96.69 87 TYR A C 1
ATOM 675 O O . TYR A 1 87 ? 40.831 -12.875 19.717 1.00 96.69 87 TYR A O 1
ATOM 683 N N . ASP A 1 88 ? 41.809 -13.426 21.674 1.00 96.56 88 ASP A N 1
ATOM 684 C CA . ASP A 1 88 ? 43.174 -13.070 21.279 1.00 96.56 88 ASP A CA 1
ATOM 685 C C . ASP A 1 88 ? 43.898 -14.284 20.678 1.00 96.56 88 ASP A C 1
ATOM 687 O O . ASP A 1 88 ? 44.159 -15.290 21.349 1.00 96.56 88 ASP A O 1
ATOM 691 N N . VAL A 1 89 ? 44.262 -14.179 19.403 1.00 94.88 89 VAL A N 1
ATOM 692 C CA . VAL A 1 89 ? 45.149 -15.117 18.717 1.00 94.88 89 VAL A CA 1
ATOM 693 C C . VAL A 1 89 ? 46.586 -14.676 18.980 1.00 94.88 89 VAL A C 1
ATOM 695 O O . VAL A 1 89 ? 47.003 -13.614 18.532 1.00 94.88 89 VAL A O 1
ATOM 698 N N . ASN A 1 90 ? 47.323 -15.495 19.729 1.00 93.56 90 ASN A N 1
ATOM 699 C CA . ASN A 1 90 ? 48.689 -15.216 20.176 1.00 93.56 90 ASN A CA 1
ATOM 700 C C . ASN A 1 90 ? 49.721 -15.987 19.336 1.00 93.56 90 ASN A C 1
ATOM 702 O O . ASN A 1 90 ? 49.402 -17.021 18.741 1.00 93.56 90 ASN A O 1
ATOM 706 N N . GLY A 1 91 ? 50.983 -15.554 19.391 1.00 90.94 91 GLY A N 1
ATOM 707 C CA . GLY A 1 91 ? 52.113 -16.229 18.744 1.00 90.94 91 GLY A CA 1
ATOM 708 C C . GLY A 1 91 ? 52.221 -15.956 17.244 1.00 90.94 91 GLY A C 1
ATOM 709 O O . GLY A 1 91 ? 52.789 -16.773 16.520 1.00 90.94 91 GLY A O 1
ATOM 710 N N . LEU A 1 92 ? 51.660 -14.837 16.793 1.00 90.81 92 LEU A N 1
ATOM 711 C CA . LEU A 1 92 ? 51.704 -14.389 15.408 1.00 90.81 92 LEU A CA 1
ATOM 712 C C . LEU A 1 92 ? 53.053 -13.735 15.087 1.00 90.81 92 LEU A C 1
ATOM 714 O O . LEU A 1 92 ? 53.730 -13.179 15.948 1.00 90.81 92 LEU A O 1
ATOM 718 N N . SER A 1 93 ? 53.441 -13.792 13.822 1.00 89.56 93 SER A N 1
ATOM 719 C CA . SER A 1 93 ? 54.522 -13.007 13.229 1.00 89.56 93 SER A CA 1
ATOM 720 C C . SER A 1 93 ? 53.958 -12.024 12.205 1.00 89.56 93 SER A C 1
ATOM 722 O O . SER A 1 93 ? 52.855 -12.204 11.691 1.00 89.56 93 SER A O 1
ATOM 724 N N . GLU A 1 94 ? 54.714 -10.973 11.887 1.00 84.56 94 GLU A N 1
ATOM 725 C CA . GLU A 1 94 ? 54.336 -10.040 10.822 1.00 84.56 94 GLU A CA 1
ATOM 726 C C . GLU A 1 94 ? 54.120 -10.792 9.496 1.00 84.56 94 GLU A C 1
ATOM 728 O O . GLU A 1 94 ? 54.991 -11.532 9.036 1.00 84.56 94 GLU A O 1
ATOM 733 N N . GLY A 1 95 ? 52.949 -10.597 8.893 1.00 76.38 95 GLY A N 1
ATOM 734 C CA . GLY A 1 95 ? 52.519 -11.263 7.666 1.00 76.38 95 GLY A CA 1
ATOM 735 C C . GLY A 1 95 ? 51.717 -12.551 7.873 1.00 76.38 95 GLY A C 1
ATOM 736 O O . GLY A 1 95 ? 51.226 -13.089 6.881 1.00 76.38 95 GLY A O 1
ATOM 737 N N . ASP A 1 96 ? 51.544 -13.030 9.110 1.00 85.62 96 ASP A N 1
ATOM 738 C CA . ASP A 1 96 ? 50.678 -14.180 9.385 1.00 85.62 96 ASP A CA 1
ATOM 739 C C . ASP A 1 96 ? 49.217 -13.863 9.057 1.00 85.62 96 ASP A C 1
ATOM 741 O O . ASP A 1 96 ? 48.719 -12.777 9.348 1.00 85.62 96 ASP A O 1
ATOM 745 N N . VAL A 1 97 ? 48.523 -14.832 8.466 1.00 79.19 97 VAL A N 1
ATOM 746 C CA . VAL A 1 97 ? 47.127 -14.708 8.042 1.00 79.19 97 VAL A CA 1
ATOM 747 C C . VAL A 1 97 ? 46.234 -15.544 8.946 1.00 79.19 97 VAL A C 1
ATOM 749 O O . VAL A 1 97 ? 46.457 -16.742 9.110 1.00 79.19 97 VAL A O 1
ATOM 752 N N . ILE A 1 98 ? 45.201 -14.925 9.502 1.00 82.56 98 ILE A N 1
ATOM 753 C CA . ILE A 1 98 ? 44.152 -15.567 10.287 1.00 82.56 98 ILE A CA 1
ATOM 754 C C . ILE A 1 98 ? 42.893 -15.610 9.429 1.00 82.56 98 ILE A C 1
ATOM 756 O O . ILE A 1 98 ? 42.292 -14.565 9.210 1.00 82.56 98 ILE A O 1
ATOM 760 N N . ASP A 1 99 ? 42.461 -16.791 8.990 1.00 74.31 99 ASP A N 1
ATOM 761 C CA . ASP A 1 99 ? 41.118 -16.968 8.425 1.00 74.31 99 ASP A CA 1
ATOM 762 C C . ASP A 1 99 ? 40.165 -17.357 9.556 1.00 74.31 99 ASP A C 1
ATOM 764 O O . ASP A 1 99 ? 40.492 -18.273 10.313 1.00 74.31 99 ASP A O 1
ATOM 768 N N . TYR A 1 100 ? 39.000 -16.718 9.675 1.00 80.12 100 TYR A N 1
ATOM 769 C CA . TYR A 1 100 ? 38.054 -16.986 10.760 1.00 80.12 100 TYR A CA 1
ATOM 770 C C . TYR A 1 100 ? 36.578 -16.827 10.368 1.00 80.12 100 TYR A C 1
ATOM 772 O O . TYR A 1 100 ? 36.257 -16.073 9.465 1.00 80.12 100 TYR A O 1
ATOM 780 N N . TRP A 1 101 ? 35.662 -17.508 11.053 1.00 84.31 101 TRP A N 1
ATOM 781 C CA . TRP A 1 101 ? 34.205 -17.297 10.995 1.00 84.31 101 TRP A CA 1
ATOM 782 C C . TRP A 1 101 ? 33.598 -17.524 12.386 1.00 84.31 101 TRP A C 1
ATOM 784 O O . TRP A 1 101 ? 34.293 -18.009 13.281 1.00 84.31 101 TRP A O 1
ATOM 794 N N . PHE A 1 102 ? 32.328 -17.176 12.595 1.00 88.81 102 PHE A N 1
ATOM 795 C CA . PHE A 1 102 ? 31.671 -17.274 13.900 1.00 88.81 102 PHE A CA 1
ATOM 796 C C . PHE A 1 102 ? 30.456 -18.194 13.884 1.00 88.81 102 PHE A C 1
ATOM 798 O O . PHE A 1 102 ? 29.697 -18.179 12.920 1.00 88.81 102 PHE A O 1
ATOM 805 N N . THR A 1 103 ? 30.224 -18.888 14.998 1.00 88.12 103 THR A N 1
ATOM 806 C CA . THR A 1 103 ? 28.890 -19.364 15.389 1.00 88.12 103 THR A CA 1
ATOM 807 C C . THR A 1 103 ? 28.381 -18.468 16.518 1.00 88.12 103 THR A C 1
ATOM 809 O O . THR A 1 103 ? 28.997 -18.410 17.582 1.00 88.12 103 THR A O 1
ATOM 812 N N . ILE A 1 104 ? 27.260 -17.775 16.327 1.00 85.19 104 ILE A N 1
ATOM 813 C CA . ILE A 1 104 ? 26.682 -16.833 17.297 1.00 85.19 104 ILE A CA 1
ATOM 814 C C . ILE A 1 104 ? 25.373 -17.406 17.840 1.00 85.19 104 ILE A C 1
ATOM 816 O O . ILE A 1 104 ? 24.466 -17.729 17.078 1.00 85.19 104 ILE A O 1
ATOM 820 N N . GLY A 1 105 ? 25.269 -17.554 19.158 1.00 85.25 105 GLY A N 1
ATOM 821 C CA . GLY A 1 105 ? 24.103 -18.120 19.828 1.00 85.25 105 GLY A CA 1
ATOM 822 C C . GLY A 1 105 ? 23.117 -17.066 20.300 1.00 85.25 105 GLY A C 1
ATOM 823 O O . GLY A 1 105 ? 23.318 -16.482 21.365 1.00 85.25 105 GLY A O 1
ATOM 824 N N . PHE A 1 106 ? 22.035 -16.885 19.550 1.00 78.56 106 PHE A N 1
ATOM 825 C CA . PHE A 1 106 ? 20.889 -16.062 19.930 1.00 78.56 106 PHE A CA 1
ATOM 826 C C . PHE A 1 106 ? 19.846 -16.895 20.690 1.00 78.56 106 PHE A C 1
ATOM 828 O O . PHE A 1 106 ? 19.854 -18.128 20.622 1.00 78.56 106 PHE A O 1
ATOM 835 N N . ASP A 1 107 ? 18.895 -16.235 21.355 1.00 67.00 107 ASP A N 1
ATOM 836 C CA . ASP A 1 107 ? 17.757 -16.904 22.016 1.00 67.00 107 ASP A CA 1
ATOM 837 C C . ASP A 1 107 ? 16.899 -17.731 21.030 1.00 67.00 107 ASP A C 1
ATOM 839 O O . ASP A 1 107 ? 16.241 -18.699 21.407 1.00 67.00 107 ASP A O 1
ATOM 843 N N . ALA A 1 108 ? 16.983 -17.386 19.743 1.00 52.91 108 ALA A N 1
ATOM 844 C CA . ALA A 1 108 ? 16.384 -18.064 18.598 1.00 52.91 108 ALA A CA 1
ATOM 845 C C . ALA A 1 108 ? 17.055 -19.376 18.161 1.00 52.91 108 ALA A C 1
ATOM 847 O O . ALA A 1 108 ? 16.479 -20.127 17.373 1.00 52.91 108 ALA A O 1
ATOM 848 N N . GLY A 1 109 ? 18.308 -19.601 18.567 1.00 64.81 109 GLY A N 1
ATOM 849 C CA . GLY A 1 109 ? 19.197 -20.601 17.977 1.00 64.81 109 GLY A CA 1
ATOM 850 C C . GLY A 1 109 ? 20.547 -20.023 17.538 1.00 64.81 109 GLY A C 1
ATOM 851 O O . GLY A 1 109 ? 20.795 -18.819 17.613 1.00 64.81 109 GLY A O 1
ATOM 852 N N . ALA A 1 110 ? 21.444 -20.906 17.097 1.00 73.81 110 ALA A N 1
ATOM 853 C CA . ALA A 1 110 ? 22.783 -20.530 16.651 1.00 73.81 110 ALA A CA 1
ATOM 854 C C . ALA A 1 110 ? 22.812 -20.148 15.159 1.00 73.81 110 ALA A C 1
ATOM 856 O O . ALA A 1 110 ? 22.107 -20.743 14.341 1.00 73.81 110 ALA A O 1
ATOM 857 N N . GLN A 1 111 ? 23.639 -19.165 14.806 1.00 72.38 111 GLN A N 1
ATOM 858 C CA . GLN A 1 111 ? 23.848 -18.682 13.444 1.00 72.38 111 GLN A CA 1
ATOM 859 C C . GLN A 1 111 ? 25.335 -18.669 13.088 1.00 72.38 111 GLN A C 1
ATOM 861 O O . GLN A 1 111 ? 26.130 -18.049 13.790 1.00 72.38 111 GLN A O 1
ATOM 866 N N . ASP A 1 112 ? 25.669 -19.259 11.941 1.00 70.06 112 ASP A N 1
ATOM 867 C CA . ASP A 1 112 ? 27.019 -19.236 11.378 1.00 70.06 112 ASP A CA 1
ATOM 868 C C . ASP A 1 112 ? 27.220 -18.019 10.458 1.00 70.06 112 ASP A C 1
ATOM 870 O O . ASP A 1 112 ? 26.287 -17.577 9.775 1.00 70.06 112 ASP A O 1
ATOM 874 N N . THR A 1 113 ? 28.442 -17.489 10.411 1.00 67.88 113 THR A N 1
ATOM 875 C CA . THR A 1 113 ? 28.851 -16.418 9.485 1.00 67.88 113 THR A CA 1
ATOM 876 C C . THR A 1 113 ? 29.647 -16.957 8.295 1.00 67.88 113 THR A C 1
ATOM 878 O O . THR A 1 113 ? 30.070 -18.112 8.269 1.00 67.88 113 THR A O 1
ATOM 881 N N . GLY A 1 114 ? 29.907 -16.092 7.308 1.00 57.78 114 GLY A N 1
ATOM 882 C CA . GLY A 1 114 ? 30.941 -16.342 6.302 1.00 57.78 114 GLY A CA 1
ATOM 883 C C . GLY A 1 114 ? 32.359 -16.265 6.885 1.00 57.78 114 GLY A C 1
ATOM 884 O O . GLY A 1 114 ? 32.548 -15.847 8.030 1.00 57.78 114 GLY A O 1
ATOM 885 N N . TRP A 1 115 ? 33.347 -16.668 6.080 1.00 66.44 115 TRP A N 1
ATOM 886 C CA . TRP A 1 115 ? 34.768 -16.535 6.410 1.00 66.44 115 TRP A CA 1
ATOM 887 C C . TRP A 1 115 ? 35.254 -15.095 6.219 1.00 66.44 115 TRP A C 1
ATOM 889 O O . TRP A 1 115 ? 34.990 -14.458 5.204 1.00 66.44 115 TRP A O 1
ATOM 899 N N . TYR A 1 116 ? 36.042 -14.641 7.176 1.00 64.94 116 TYR A N 1
ATOM 900 C CA . TYR A 1 116 ? 36.820 -13.416 7.199 1.00 64.94 116 TYR A CA 1
ATOM 901 C C . TYR A 1 116 ? 38.297 -13.779 7.201 1.00 64.94 116 TYR A C 1
ATOM 903 O O . TYR A 1 116 ? 38.670 -14.909 7.526 1.00 64.94 116 TYR A O 1
ATOM 911 N N . SER A 1 117 ? 39.155 -12.816 6.884 1.00 71.38 117 SER A N 1
ATOM 912 C CA . SER A 1 117 ? 40.577 -13.007 7.109 1.00 71.38 117 SER A CA 1
ATOM 913 C C . SER A 1 117 ? 41.292 -11.713 7.461 1.00 71.38 117 SER A C 1
ATOM 915 O O . SER A 1 117 ? 40.883 -10.621 7.078 1.00 71.38 117 SER A O 1
ATOM 917 N N . TYR A 1 118 ? 42.362 -11.866 8.227 1.00 79.81 118 TYR A N 1
ATOM 918 C CA . TYR A 1 118 ? 43.162 -10.793 8.791 1.00 79.81 118 TYR A CA 1
ATOM 919 C C . TYR A 1 118 ? 44.647 -11.109 8.603 1.00 79.81 118 TYR A C 1
ATOM 921 O O . TYR A 1 118 ? 45.084 -12.208 8.934 1.00 79.81 118 TYR A O 1
ATOM 929 N N . THR A 1 119 ? 45.423 -10.149 8.098 1.00 81.44 119 THR A N 1
ATOM 930 C CA . THR A 1 119 ? 46.887 -10.254 8.004 1.00 81.44 119 THR A CA 1
ATOM 931 C C . THR A 1 119 ? 47.527 -9.440 9.120 1.00 81.44 119 THR A C 1
ATOM 933 O O . THR A 1 119 ? 47.261 -8.246 9.254 1.00 81.44 119 THR A O 1
ATOM 936 N N . HIS A 1 120 ? 48.402 -10.065 9.901 1.00 83.44 120 HIS A N 1
ATOM 937 C CA . HIS A 1 120 ? 49.007 -9.462 11.080 1.00 83.44 120 HIS A CA 1
ATOM 938 C C . HIS A 1 120 ? 50.124 -8.480 10.713 1.00 83.44 120 HIS A C 1
ATOM 940 O O . HIS A 1 120 ? 51.185 -8.882 10.241 1.00 83.44 120 HIS A O 1
ATOM 946 N N . THR A 1 121 ? 49.910 -7.171 10.877 1.00 80.88 121 THR A N 1
ATOM 947 C CA . THR A 1 121 ? 50.922 -6.133 10.582 1.00 80.88 121 THR A CA 1
ATOM 948 C C . THR A 1 121 ? 50.710 -4.890 11.454 1.00 80.88 121 THR A C 1
ATOM 950 O O . THR A 1 121 ? 49.575 -4.477 11.695 1.00 80.88 121 THR A O 1
ATOM 953 N N . ALA A 1 122 ? 51.800 -4.260 11.909 1.00 58.78 122 ALA A N 1
ATOM 954 C CA . ALA A 1 122 ? 51.753 -3.089 12.786 1.00 58.78 122 ALA A CA 1
ATOM 955 C C . ALA A 1 122 ? 51.045 -1.892 12.117 1.00 58.78 122 ALA A C 1
ATOM 957 O O . ALA A 1 122 ? 51.567 -1.293 11.177 1.00 58.78 122 ALA A O 1
ATOM 958 N N . GLY A 1 123 ? 49.861 -1.530 12.629 1.00 54.69 123 GLY A N 1
ATOM 959 C CA . GLY A 1 123 ? 49.025 -0.438 12.109 1.00 54.69 123 GLY A CA 1
ATOM 960 C C . GLY A 1 123 ? 47.796 -0.874 11.298 1.00 54.69 123 GLY A C 1
ATOM 961 O O . GLY A 1 123 ? 47.091 -0.008 10.782 1.00 54.69 123 GLY A O 1
ATOM 962 N N . GLY A 1 124 ? 47.513 -2.178 11.194 1.00 49.41 124 GLY A N 1
ATOM 963 C CA . GLY A 1 124 ? 46.264 -2.684 10.624 1.00 49.41 124 GLY A CA 1
ATOM 964 C C . GLY A 1 124 ? 45.089 -2.503 11.589 1.00 49.41 124 GLY A C 1
ATOM 965 O O . GLY A 1 124 ? 45.067 -3.085 12.668 1.00 49.41 124 GLY A O 1
ATOM 966 N N . SER A 1 125 ? 44.101 -1.701 11.204 1.00 42.44 125 SER A N 1
ATOM 967 C CA . SER A 1 125 ? 42.754 -1.766 11.778 1.00 42.44 125 SER A CA 1
ATOM 968 C C . SER A 1 125 ? 41.758 -1.787 10.627 1.00 42.44 125 SER A C 1
ATOM 970 O O . SER A 1 125 ? 41.996 -1.161 9.592 1.00 42.44 125 SER A O 1
ATOM 972 N N . THR A 1 126 ? 40.675 -2.535 10.827 1.00 41.03 126 THR A N 1
ATOM 973 C CA . THR A 1 126 ? 39.638 -2.997 9.886 1.00 41.03 126 THR A CA 1
ATOM 974 C C . THR A 1 126 ? 39.996 -4.167 8.947 1.00 41.03 126 THR A C 1
ATOM 976 O O . THR A 1 126 ? 41.006 -4.122 8.240 1.00 41.03 126 THR A O 1
ATOM 979 N N . PRO A 1 127 ? 39.148 -5.220 8.911 1.00 41.16 127 PRO A N 1
ATOM 980 C CA . PRO A 1 127 ? 39.322 -6.372 8.037 1.00 41.16 127 PRO A CA 1
ATOM 981 C C . PRO A 1 127 ? 39.189 -5.945 6.575 1.00 41.16 127 PRO A C 1
ATOM 983 O O . PRO A 1 127 ? 38.255 -5.246 6.188 1.00 41.16 127 PRO A O 1
ATOM 986 N N . THR A 1 128 ? 40.113 -6.406 5.741 1.00 39.78 128 THR A N 1
ATOM 987 C CA . THR A 1 128 ? 39.850 -6.530 4.306 1.00 39.78 128 THR A CA 1
ATOM 988 C C . THR A 1 128 ? 39.324 -7.952 4.115 1.00 39.78 128 THR A C 1
ATOM 990 O O . THR A 1 128 ? 40.033 -8.869 4.530 1.00 39.78 128 THR A O 1
ATOM 993 N N . PRO A 1 129 ? 38.128 -8.196 3.542 1.00 38.44 129 PRO A N 1
ATOM 994 C CA . PRO A 1 129 ? 37.775 -9.551 3.122 1.00 38.44 129 PRO A CA 1
ATOM 995 C C . PRO A 1 129 ? 38.903 -10.038 2.212 1.00 38.44 129 PRO A C 1
ATOM 997 O O . PRO A 1 129 ? 39.226 -9.360 1.237 1.00 38.44 129 PRO A O 1
ATOM 1000 N N . THR A 1 130 ? 39.585 -11.130 2.565 1.00 33.25 130 THR A N 1
ATOM 1001 C CA . THR A 1 130 ? 40.775 -11.545 1.814 1.00 33.25 130 THR A CA 1
ATOM 1002 C C . THR A 1 130 ? 40.427 -11.762 0.347 1.00 33.25 130 THR A C 1
ATOM 1004 O O . THR A 1 130 ? 39.595 -12.617 0.038 1.00 33.25 130 THR A O 1
ATOM 1007 N N . PRO A 1 131 ? 41.086 -11.054 -0.587 1.00 47.66 131 PRO A N 1
ATOM 1008 C CA . PRO A 1 131 ? 41.036 -11.421 -1.985 1.00 47.66 131 PRO A CA 1
ATOM 1009 C C . PRO A 1 131 ? 42.046 -12.550 -2.214 1.00 47.66 131 PRO A C 1
ATOM 1011 O O . PRO A 1 131 ? 43.244 -12.291 -2.308 1.00 47.66 131 PRO A O 1
ATOM 1014 N N . ALA A 1 132 ? 41.593 -13.803 -2.319 1.00 31.45 132 ALA A N 1
ATOM 1015 C CA . ALA A 1 132 ? 42.405 -14.879 -2.894 1.00 31.45 132 ALA A CA 1
ATOM 1016 C C . ALA A 1 132 ? 41.570 -16.108 -3.290 1.00 31.45 132 ALA A C 1
ATOM 1018 O O . ALA A 1 132 ? 41.128 -16.882 -2.446 1.00 31.45 132 ALA A O 1
ATOM 1019 N N . GLY A 1 133 ? 41.460 -16.337 -4.599 1.00 34.59 133 GLY A N 1
ATOM 1020 C CA . GLY A 1 133 ? 40.870 -17.540 -5.182 1.00 34.59 133 GLY A CA 1
ATOM 1021 C C . GLY A 1 133 ? 39.411 -17.338 -5.559 1.00 34.59 133 GLY A C 1
ATOM 1022 O O . GLY A 1 133 ? 38.650 -16.702 -4.844 1.00 34.59 133 GLY A O 1
ATOM 1023 N N . SER A 1 134 ? 39.031 -17.865 -6.715 1.00 40.91 134 SER A N 1
ATOM 1024 C CA . SER A 1 134 ? 37.663 -17.826 -7.201 1.00 40.91 134 SER A CA 1
ATOM 1025 C C . SER A 1 134 ? 36.733 -18.526 -6.198 1.00 40.91 134 SER A C 1
ATOM 1027 O O . SER A 1 134 ? 36.656 -19.761 -6.183 1.00 40.91 134 SER A O 1
ATOM 1029 N N . THR A 1 135 ? 36.075 -17.772 -5.312 1.00 51.88 135 THR A N 1
ATOM 1030 C CA . THR A 1 135 ? 35.121 -18.334 -4.353 1.00 51.88 135 THR A CA 1
ATOM 1031 C C . THR A 1 135 ? 34.021 -19.001 -5.156 1.00 51.88 135 THR A C 1
ATOM 1033 O O . THR A 1 135 ? 33.356 -18.379 -5.982 1.00 51.88 135 THR A O 1
ATOM 1036 N N . THR A 1 136 ? 33.920 -20.315 -4.986 1.00 61.59 136 THR A N 1
ATOM 1037 C CA . THR A 1 136 ? 33.004 -21.151 -5.747 1.00 61.59 136 THR A CA 1
ATOM 1038 C C . THR A 1 136 ? 32.022 -21.792 -4.796 1.00 61.59 136 THR A C 1
ATOM 1040 O O . THR A 1 136 ? 32.429 -22.358 -3.782 1.00 61.59 136 THR A O 1
ATOM 1043 N N . PHE A 1 137 ? 30.742 -21.737 -5.133 1.00 73.31 137 PHE A N 1
ATOM 1044 C CA . PHE A 1 137 ? 29.717 -22.494 -4.436 1.00 73.31 137 PHE A CA 1
ATOM 1045 C C . PHE A 1 137 ? 28.787 -23.178 -5.428 1.00 73.31 137 PHE A C 1
ATOM 1047 O O . PHE A 1 137 ? 28.609 -22.717 -6.554 1.00 73.31 137 PHE A O 1
ATOM 1054 N N . VAL A 1 138 ? 28.208 -24.291 -4.988 1.00 82.50 138 VAL A N 1
ATOM 1055 C CA . VAL A 1 138 ? 27.280 -25.108 -5.769 1.00 82.50 138 VAL A CA 1
ATOM 1056 C C . VAL A 1 138 ? 25.916 -25.090 -5.084 1.00 82.50 138 VAL A C 1
ATOM 1058 O O . VAL A 1 138 ? 25.843 -25.014 -3.856 1.00 82.50 138 VAL A O 1
ATOM 1061 N N . ILE A 1 139 ? 24.866 -25.105 -5.893 1.00 86.69 139 ILE A N 1
ATOM 1062 C CA . ILE A 1 139 ? 23.474 -25.316 -5.513 1.00 86.69 139 ILE A CA 1
ATOM 1063 C C . ILE A 1 139 ? 23.026 -26.572 -6.265 1.00 86.69 139 ILE A C 1
ATOM 1065 O O . ILE A 1 139 ? 23.133 -26.606 -7.494 1.00 86.69 139 ILE A O 1
ATOM 1069 N N . GLU A 1 140 ? 22.565 -27.595 -5.548 1.00 93.75 140 GLU A N 1
ATOM 1070 C CA . GLU A 1 140 ? 21.943 -28.759 -6.187 1.00 93.75 140 GLU A CA 1
ATOM 1071 C C . GLU A 1 140 ? 20.615 -28.328 -6.813 1.00 93.75 140 GLU A C 1
ATOM 1073 O O . GLU A 1 140 ? 19.876 -27.523 -6.239 1.00 93.75 140 GLU A O 1
ATOM 1078 N N . ALA A 1 141 ? 20.316 -28.798 -8.022 1.00 93.88 141 ALA A N 1
ATOM 1079 C CA . ALA A 1 141 ? 19.160 -28.297 -8.751 1.00 93.88 141 ALA A CA 1
ATOM 1080 C C . ALA A 1 141 ? 17.845 -28.636 -8.039 1.00 93.88 141 ALA A C 1
ATOM 1082 O O . ALA A 1 141 ? 16.910 -27.837 -8.104 1.00 93.88 141 ALA A O 1
ATOM 1083 N N . GLU A 1 142 ? 17.790 -29.781 -7.354 1.00 92.50 142 GLU A N 1
ATOM 1084 C CA . GLU A 1 142 ? 16.655 -30.242 -6.554 1.00 92.50 142 GLU A CA 1
ATOM 1085 C C . GLU A 1 142 ? 16.450 -29.478 -5.236 1.00 92.50 142 GLU A C 1
ATOM 1087 O O . GLU A 1 142 ? 15.371 -29.582 -4.657 1.00 92.50 142 GLU A O 1
ATOM 1092 N N . ASP A 1 143 ? 17.424 -28.677 -4.787 1.00 85.62 143 ASP A N 1
ATOM 1093 C CA . ASP A 1 143 ? 17.341 -27.864 -3.560 1.00 85.62 143 ASP A CA 1
ATOM 1094 C C . ASP A 1 143 ? 16.606 -26.526 -3.797 1.00 85.62 143 ASP A C 1
ATOM 1096 O O . ASP A 1 143 ? 16.927 -25.481 -3.220 1.00 85.62 143 ASP A O 1
ATOM 1100 N N . TYR A 1 144 ? 15.598 -26.530 -4.673 1.00 81.06 144 TYR A N 1
ATOM 1101 C CA . TYR A 1 144 ? 14.744 -25.366 -4.887 1.00 81.06 144 TYR A CA 1
ATOM 1102 C C . TYR A 1 144 ? 13.876 -25.090 -3.646 1.00 81.06 144 TYR A C 1
ATOM 1104 O O . TYR A 1 144 ? 13.333 -25.993 -3.010 1.00 81.06 144 TYR A O 1
ATOM 1112 N N . ALA A 1 145 ? 13.706 -23.809 -3.316 1.00 66.81 145 ALA A N 1
ATOM 1113 C CA . ALA A 1 145 ? 12.784 -23.359 -2.273 1.00 66.81 145 ALA A CA 1
ATOM 1114 C C . ALA A 1 145 ? 11.331 -23.338 -2.780 1.00 66.81 145 ALA A C 1
ATOM 1116 O O . ALA A 1 145 ? 10.399 -23.613 -2.026 1.00 66.81 145 ALA A O 1
ATOM 1117 N N . ALA A 1 146 ? 11.144 -23.037 -4.067 1.00 71.62 146 ALA A N 1
ATOM 1118 C CA . ALA A 1 146 ? 9.866 -23.094 -4.764 1.00 71.62 146 ALA A CA 1
ATOM 1119 C C . ALA A 1 146 ? 10.087 -23.451 -6.240 1.00 71.62 146 ALA A C 1
ATOM 1121 O O . ALA A 1 146 ? 11.140 -23.154 -6.806 1.00 71.62 146 ALA A O 1
ATOM 1122 N N . MET A 1 147 ? 9.099 -24.082 -6.871 1.00 95.69 147 MET A N 1
ATOM 1123 C CA . MET A 1 147 ? 9.150 -24.416 -8.294 1.00 95.69 147 MET A CA 1
ATOM 1124 C C . MET A 1 147 ? 7.756 -24.507 -8.910 1.00 95.69 147 MET A C 1
ATOM 1126 O O . MET A 1 147 ? 6.756 -24.614 -8.195 1.00 95.69 147 MET A O 1
ATOM 1130 N N . SER A 1 148 ? 7.708 -24.523 -10.241 1.00 87.12 148 SER A N 1
ATOM 1131 C CA . SER A 1 148 ? 6.521 -24.882 -11.013 1.00 87.12 148 SER A CA 1
ATOM 1132 C C . SER A 1 148 ? 6.890 -25.806 -12.170 1.00 87.12 148 SER A C 1
ATOM 1134 O O . SER A 1 148 ? 7.817 -25.512 -12.920 1.00 87.12 148 SER A O 1
ATOM 1136 N N . GLY A 1 149 ? 6.129 -26.893 -12.322 1.00 84.69 149 GLY A N 1
ATOM 1137 C CA . GLY A 1 149 ? 6.142 -27.777 -13.497 1.00 84.69 149 GLY A CA 1
ATOM 1138 C C . GLY A 1 149 ? 7.227 -28.857 -13.526 1.00 84.69 149 GLY A C 1
ATOM 1139 O O . GLY A 1 149 ? 7.061 -29.866 -14.206 1.00 84.69 149 GLY A O 1
ATOM 1140 N N . VAL A 1 150 ? 8.273 -28.728 -12.709 1.00 97.38 150 VAL A N 1
ATOM 1141 C CA . VAL A 1 150 ? 9.418 -29.649 -12.728 1.00 97.38 150 VAL A CA 1
ATOM 1142 C C . VAL A 1 150 ? 9.236 -30.889 -11.841 1.00 97.38 150 VAL A C 1
ATOM 1144 O O . VAL A 1 150 ? 8.439 -30.906 -10.900 1.00 97.38 150 VAL A O 1
ATOM 1147 N N . GLN A 1 151 ? 10.007 -31.943 -12.117 1.00 97.25 151 GLN A N 1
ATOM 1148 C CA . GLN A 1 151 ? 10.068 -33.168 -11.307 1.00 97.25 151 GLN A CA 1
ATOM 1149 C C . GLN A 1 151 ? 11.513 -33.588 -11.047 1.00 97.25 151 GLN A C 1
ATOM 1151 O O . GLN A 1 151 ? 12.416 -33.214 -11.792 1.00 97.25 151 GLN A O 1
ATOM 1156 N N . THR A 1 152 ? 11.732 -34.404 -10.017 1.00 97.00 152 THR A N 1
ATOM 1157 C CA . THR A 1 152 ? 13.049 -34.974 -9.712 1.00 97.00 152 THR A CA 1
ATOM 1158 C C . THR A 1 152 ? 13.158 -36.440 -10.134 1.00 97.00 152 THR A C 1
ATOM 1160 O O . THR A 1 152 ? 12.186 -37.197 -10.095 1.00 97.00 152 THR A O 1
ATOM 1163 N N . GLU A 1 153 ? 14.360 -36.865 -10.523 1.00 96.88 153 GLU A N 1
ATOM 1164 C CA . GLU A 1 153 ? 14.707 -38.271 -10.777 1.00 96.88 153 GLU A CA 1
ATOM 1165 C C . GLU A 1 153 ? 16.116 -38.601 -10.270 1.00 96.88 153 GLU A C 1
ATOM 1167 O O . GLU A 1 153 ? 16.873 -37.713 -9.892 1.00 96.88 153 GLU A O 1
ATOM 1172 N N . SER A 1 154 ? 16.478 -39.887 -10.242 1.00 97.06 154 SER A N 1
ATOM 1173 C CA . SER A 1 154 ? 17.831 -40.308 -9.863 1.00 97.06 154 SER A CA 1
ATOM 1174 C C . SER A 1 154 ? 18.861 -39.893 -10.912 1.00 97.06 154 SER A C 1
ATOM 1176 O O . SER A 1 154 ? 18.748 -40.278 -12.076 1.00 97.06 154 SER A O 1
ATOM 1178 N N . CYS A 1 155 ? 19.911 -39.204 -10.471 1.00 95.69 155 CYS A N 1
ATOM 1179 C CA . CYS A 1 155 ? 20.989 -38.749 -11.339 1.00 95.69 155 CYS A CA 1
ATOM 1180 C C . CYS A 1 155 ? 22.117 -39.786 -11.420 1.00 95.69 155 CYS A C 1
ATOM 1182 O O . CYS A 1 155 ? 22.584 -40.312 -10.405 1.00 95.69 155 CYS A O 1
ATOM 1184 N N . VAL A 1 156 ? 22.612 -40.073 -12.631 1.00 92.69 156 VAL A N 1
ATOM 1185 C CA . VAL A 1 156 ? 23.758 -40.992 -12.815 1.00 92.69 156 VAL A CA 1
ATOM 1186 C C . VAL A 1 156 ? 25.077 -40.438 -12.263 1.00 92.69 156 VAL A C 1
ATOM 1188 O O . VAL A 1 156 ? 26.004 -41.214 -12.031 1.00 92.69 156 VAL A O 1
ATOM 1191 N N . GLU A 1 157 ? 25.167 -39.123 -12.037 1.00 87.56 157 GLU A N 1
ATOM 1192 C CA . GLU A 1 157 ? 26.301 -38.480 -11.354 1.00 87.56 157 GLU A CA 1
ATOM 1193 C C . GLU A 1 157 ? 26.173 -38.536 -9.816 1.00 87.56 157 GLU A C 1
ATOM 1195 O O . GLU A 1 157 ? 27.071 -38.079 -9.112 1.00 87.56 157 GLU A O 1
ATOM 1200 N N . GLY A 1 158 ? 25.116 -39.178 -9.298 1.00 83.75 158 GLY A N 1
ATOM 1201 C CA . GLY A 1 158 ? 24.783 -39.267 -7.875 1.00 83.75 158 GLY A CA 1
ATOM 1202 C C . GLY A 1 158 ? 23.716 -38.247 -7.470 1.00 83.75 158 GLY A C 1
ATOM 1203 O O . GLY A 1 158 ? 23.561 -37.231 -8.130 1.00 83.75 158 GLY A O 1
ATOM 1204 N N . GLY A 1 159 ? 22.979 -38.529 -6.390 1.00 92.81 159 GLY A N 1
ATOM 1205 C CA . GLY A 1 159 ? 21.898 -37.652 -5.919 1.00 92.81 159 GLY A CA 1
ATOM 1206 C C . GLY A 1 159 ? 20.643 -37.706 -6.795 1.00 92.81 159 GLY A C 1
ATOM 1207 O O . GLY A 1 159 ? 20.332 -38.749 -7.392 1.00 92.81 159 GLY A O 1
ATOM 1208 N N . LEU A 1 160 ? 19.905 -36.597 -6.830 1.00 92.25 160 LEU A N 1
ATOM 1209 C CA . LEU A 1 160 ? 18.804 -36.392 -7.760 1.00 92.25 160 LEU A CA 1
ATOM 1210 C C . LEU A 1 160 ? 19.233 -35.403 -8.850 1.00 92.25 160 LEU A C 1
ATOM 1212 O O . LEU A 1 160 ? 20.300 -34.814 -8.803 1.00 92.25 160 LEU A O 1
ATOM 1216 N N . ASN A 1 161 ? 18.420 -35.286 -9.889 1.00 98.31 161 ASN A N 1
ATOM 1217 C CA . ASN A 1 161 ? 18.446 -34.148 -10.794 1.00 98.31 161 ASN A CA 1
ATOM 1218 C C . ASN A 1 161 ? 17.015 -33.676 -11.020 1.00 98.31 161 ASN A C 1
ATOM 1220 O O . ASN A 1 161 ? 16.061 -34.416 -10.762 1.00 98.31 161 ASN A O 1
ATOM 1224 N N . VAL A 1 162 ? 16.868 -32.485 -11.588 1.00 98.44 162 VAL A N 1
ATOM 1225 C CA . VAL A 1 162 ? 15.575 -31.951 -12.017 1.00 98.44 162 VAL A CA 1
ATOM 1226 C C . VAL A 1 162 ? 15.376 -32.203 -13.512 1.00 98.44 162 VAL A C 1
ATOM 1228 O O . VAL A 1 162 ? 16.312 -32.084 -14.307 1.00 98.44 162 VAL A O 1
ATOM 1231 N N . GLY A 1 163 ? 14.163 -32.593 -13.891 1.00 97.06 163 GLY A N 1
ATOM 1232 C CA . GLY A 1 163 ? 13.749 -32.918 -15.252 1.00 97.06 163 GLY A CA 1
ATOM 1233 C C . GLY A 1 163 ? 12.258 -32.664 -15.479 1.00 97.06 163 GLY A C 1
ATOM 1234 O O . GLY A 1 163 ? 11.601 -32.014 -14.666 1.00 97.06 163 GLY A O 1
ATOM 1235 N N . TRP A 1 164 ? 11.729 -33.183 -16.597 1.00 98.00 164 TRP A N 1
ATOM 1236 C CA . TRP A 1 164 ? 10.384 -32.851 -17.113 1.00 98.00 164 TRP A CA 1
ATOM 1237 C C . TRP A 1 164 ? 10.180 -31.346 -17.326 1.00 98.00 164 TRP A C 1
ATOM 1239 O O . TRP A 1 164 ? 9.067 -30.856 -17.226 1.00 98.00 164 TRP A O 1
ATOM 1249 N N . ILE A 1 165 ? 11.266 -30.632 -17.629 1.00 98.12 165 ILE A N 1
ATOM 1250 C CA . ILE A 1 165 ? 11.252 -29.181 -17.781 1.00 98.12 165 ILE A CA 1
ATOM 1251 C C . ILE A 1 165 ? 10.654 -28.827 -19.143 1.00 98.12 165 ILE A C 1
ATOM 1253 O O . ILE A 1 165 ? 11.272 -29.081 -20.186 1.00 98.12 165 ILE A O 1
ATOM 1257 N N . ASP A 1 166 ? 9.477 -28.215 -19.121 1.00 93.88 166 ASP A N 1
ATOM 1258 C CA . ASP A 1 166 ? 8.773 -27.651 -20.265 1.00 93.88 166 ASP A CA 1
ATOM 1259 C C . ASP A 1 166 ? 8.948 -26.122 -20.335 1.00 93.88 166 ASP A C 1
ATOM 1261 O O . ASP A 1 166 ? 9.443 -25.466 -19.419 1.00 93.88 166 ASP A O 1
ATOM 1265 N N . ALA A 1 167 ? 8.602 -25.525 -21.480 1.00 90.62 167 ALA A N 1
ATOM 1266 C CA . ALA A 1 167 ? 8.668 -24.072 -21.626 1.00 90.62 167 ALA A CA 1
ATOM 1267 C C . ALA A 1 167 ? 7.672 -23.395 -20.666 1.00 90.62 167 ALA A C 1
ATOM 1269 O O . ALA A 1 167 ? 6.481 -23.700 -20.709 1.00 90.62 167 ALA A O 1
ATOM 1270 N N . GLY A 1 168 ? 8.152 -22.449 -19.858 1.00 78.12 168 GLY A N 1
ATOM 1271 C CA . GLY A 1 168 ? 7.364 -21.774 -18.820 1.00 78.12 168 GLY A CA 1
ATOM 1272 C C . GLY A 1 168 ? 7.579 -22.307 -17.400 1.00 78.12 168 GLY A C 1
ATOM 1273 O O . GLY A 1 168 ? 7.159 -21.645 -16.450 1.00 78.12 168 GLY A O 1
ATOM 1274 N N . ASP A 1 169 ? 8.258 -23.445 -17.241 1.00 96.19 169 ASP A N 1
ATOM 1275 C CA . ASP A 1 169 ? 8.624 -23.978 -15.927 1.00 96.19 169 ASP A CA 1
ATOM 1276 C C . ASP A 1 169 ? 9.728 -23.144 -15.270 1.00 96.19 169 ASP A C 1
ATOM 1278 O O . ASP A 1 169 ? 10.535 -22.491 -15.944 1.00 96.19 169 ASP A O 1
ATOM 1282 N N . TRP A 1 170 ? 9.785 -23.169 -13.938 1.00 96.44 170 TRP A N 1
ATOM 1283 C CA . TRP A 1 170 ? 10.768 -22.390 -13.189 1.00 96.44 170 TRP A CA 1
ATOM 1284 C C . TRP A 1 170 ? 11.141 -23.021 -11.849 1.00 96.44 170 TRP A C 1
ATOM 1286 O O . TRP A 1 170 ? 10.389 -23.806 -11.268 1.00 96.44 170 TRP A O 1
ATOM 1296 N N . MET A 1 171 ? 12.318 -22.638 -11.356 1.00 97.69 171 MET A N 1
ATOM 1297 C CA . MET A 1 171 ? 12.853 -22.992 -10.041 1.00 97.69 171 MET A CA 1
ATOM 1298 C C . MET A 1 171 ? 13.412 -21.734 -9.376 1.00 97.69 171 MET A C 1
ATOM 1300 O O . MET A 1 171 ? 14.144 -20.976 -10.013 1.00 97.69 171 MET A O 1
ATOM 1304 N N . ALA A 1 172 ? 13.086 -21.523 -8.102 1.00 80.00 172 ALA A N 1
ATOM 1305 C CA . ALA A 1 172 ? 13.636 -20.455 -7.274 1.00 80.00 172 ALA A CA 1
ATOM 1306 C C . ALA A 1 172 ? 14.347 -21.049 -6.055 1.00 80.00 172 ALA A C 1
ATOM 1308 O O . ALA A 1 172 ? 13.825 -21.946 -5.388 1.00 80.00 172 ALA A O 1
ATOM 1309 N N . TYR A 1 173 ? 15.532 -20.532 -5.755 1.00 85.88 173 TYR A N 1
ATOM 1310 C CA . TYR A 1 173 ? 16.412 -21.016 -4.694 1.00 85.88 173 TYR A CA 1
ATOM 1311 C C . TYR A 1 173 ? 16.433 -20.047 -3.511 1.00 85.88 173 TYR A C 1
ATOM 1313 O O . TYR A 1 173 ? 16.138 -18.860 -3.655 1.00 85.88 173 TYR A O 1
ATOM 1321 N N . ALA A 1 174 ? 16.785 -20.552 -2.326 1.00 67.69 174 ALA A N 1
ATOM 1322 C CA . ALA A 1 174 ? 16.818 -19.741 -1.112 1.00 67.69 174 ALA A CA 1
ATOM 1323 C C . ALA A 1 174 ? 17.787 -18.550 -1.251 1.00 67.69 174 ALA A C 1
ATOM 1325 O O . ALA A 1 174 ? 18.842 -18.669 -1.881 1.00 67.69 174 ALA A O 1
ATOM 1326 N N . SER A 1 175 ? 17.445 -17.411 -0.640 1.00 58.53 175 SER A N 1
ATOM 1327 C CA . SER A 1 175 ? 18.286 -16.214 -0.691 1.00 58.53 175 SER A CA 1
ATOM 1328 C C . SER A 1 175 ? 19.680 -16.474 -0.123 1.00 58.53 175 SER A C 1
ATOM 1330 O O . SER A 1 175 ? 19.833 -17.035 0.965 1.00 58.53 175 SER A O 1
ATOM 1332 N N . ARG A 1 176 ? 20.702 -16.009 -0.841 1.00 68.44 176 ARG A N 1
ATOM 1333 C CA . ARG A 1 176 ? 22.105 -16.109 -0.441 1.00 68.44 176 ARG A CA 1
ATOM 1334 C C . ARG A 1 176 ? 22.815 -14.782 -0.640 1.00 68.44 176 ARG A C 1
ATOM 1336 O O . ARG A 1 176 ? 22.522 -14.060 -1.586 1.00 68.44 176 ARG A O 1
ATOM 1343 N N . TYR A 1 177 ? 23.775 -14.487 0.228 1.00 61.22 177 TYR A N 1
ATOM 1344 C CA . TYR A 1 177 ? 24.653 -13.342 0.041 1.00 61.22 177 TYR A CA 1
ATOM 1345 C C . TYR A 1 177 ? 25.603 -13.566 -1.144 1.00 61.22 177 TYR A C 1
ATOM 1347 O O . TYR A 1 177 ? 26.288 -14.591 -1.202 1.00 61.22 177 TYR A O 1
ATOM 1355 N N . PHE A 1 178 ? 25.665 -12.592 -2.045 1.00 66.38 178 PHE A N 1
ATOM 1356 C CA . PHE A 1 178 ? 26.658 -12.474 -3.104 1.00 66.38 178 PHE A CA 1
ATOM 1357 C C . PHE A 1 178 ? 27.560 -11.270 -2.826 1.00 66.38 178 PHE A C 1
ATOM 1359 O O . PHE A 1 178 ? 27.084 -10.192 -2.470 1.00 66.38 178 PHE A O 1
ATOM 1366 N N . GLU A 1 179 ? 28.862 -11.441 -3.047 1.00 71.19 179 GLU A N 1
ATOM 1367 C CA . GLU A 1 179 ? 29.782 -10.316 -3.229 1.00 71.19 179 GLU A CA 1
ATOM 1368 C C . GLU A 1 179 ? 29.423 -9.560 -4.507 1.00 71.19 179 GLU A C 1
ATOM 1370 O O . GLU A 1 179 ? 29.024 -10.174 -5.495 1.00 71.19 179 GLU A O 1
ATOM 1375 N N . GLY A 1 180 ? 29.614 -8.246 -4.524 1.00 71.50 180 GLY A N 1
ATOM 1376 C CA . GLY A 1 180 ? 29.389 -7.455 -5.730 1.00 71.50 180 GLY A CA 1
ATOM 1377 C C . GLY A 1 180 ? 30.503 -7.662 -6.753 1.00 71.50 180 GLY A C 1
ATOM 1378 O O . GLY A 1 180 ? 31.663 -7.392 -6.451 1.00 71.50 180 GLY A O 1
ATOM 1379 N N . GLY A 1 181 ? 30.171 -8.073 -7.976 1.00 74.62 181 GLY A N 1
ATOM 1380 C CA . GLY A 1 181 ? 31.144 -8.173 -9.068 1.00 74.62 181 GLY A CA 1
ATOM 1381 C C . GLY A 1 181 ? 30.793 -9.221 -10.117 1.00 74.62 181 GLY A C 1
ATOM 1382 O O . GLY A 1 181 ? 29.632 -9.600 -10.269 1.00 74.62 181 GLY A O 1
ATOM 1383 N N . GLU A 1 182 ? 31.791 -9.656 -10.888 1.00 82.12 182 GLU A N 1
ATOM 1384 C CA . GLU A 1 182 ? 31.587 -10.653 -11.940 1.00 82.12 182 GLU A CA 1
ATOM 1385 C C . GLU A 1 182 ? 31.585 -12.076 -11.377 1.00 82.12 182 GLU A C 1
ATOM 1387 O O . GLU A 1 182 ? 32.440 -12.455 -10.577 1.00 82.12 182 GLU A O 1
ATOM 1392 N N . TYR A 1 183 ? 30.647 -12.886 -11.856 1.00 88.75 183 TYR A N 1
ATOM 1393 C CA . TYR A 1 183 ? 30.538 -14.311 -11.577 1.00 88.75 183 TYR A CA 1
ATOM 1394 C C . TYR A 1 183 ? 30.481 -15.088 -12.881 1.00 88.75 183 TYR A C 1
ATOM 1396 O O . TYR A 1 183 ? 29.762 -14.713 -13.804 1.00 88.75 183 TYR A O 1
ATOM 1404 N N . LEU A 1 184 ? 31.183 -16.215 -12.935 1.00 88.50 184 LEU A N 1
ATOM 1405 C CA . LEU A 1 184 ? 30.868 -17.285 -13.869 1.00 88.50 184 LEU A CA 1
ATOM 1406 C C . LEU A 1 184 ? 29.743 -18.115 -13.249 1.00 88.50 184 LEU A C 1
ATOM 1408 O O . LEU A 1 184 ? 29.922 -18.661 -12.159 1.00 88.50 184 LEU A O 1
ATOM 1412 N N . VAL A 1 185 ? 28.609 -18.213 -13.939 1.00 94.44 185 VAL A N 1
ATOM 1413 C CA . VAL A 1 185 ? 27.524 -19.130 -13.570 1.00 94.44 185 VAL A CA 1
ATOM 1414 C C . VAL A 1 185 ? 27.551 -20.309 -14.525 1.00 94.44 185 VAL A C 1
ATOM 1416 O O . VAL A 1 185 ? 27.535 -20.142 -15.748 1.00 94.44 185 VAL A O 1
ATOM 1419 N N . GLU A 1 186 ? 27.623 -21.506 -13.963 1.00 97.06 186 GLU A N 1
ATOM 1420 C CA . GLU A 1 186 ? 27.706 -22.764 -14.687 1.00 97.06 186 GLU A CA 1
ATOM 1421 C C . GLU A 1 186 ? 26.518 -23.654 -14.333 1.00 97.06 186 GLU A C 1
ATOM 1423 O O . GLU A 1 186 ? 26.138 -23.769 -13.171 1.00 97.06 186 GLU A O 1
ATOM 1428 N N . TYR A 1 187 ? 25.973 -24.333 -15.336 1.00 97.81 187 TYR A N 1
ATOM 1429 C CA . TYR A 1 187 ? 24.819 -25.214 -15.213 1.00 97.81 187 TYR A CA 1
ATOM 1430 C C . TYR A 1 187 ? 25.196 -26.596 -15.730 1.00 97.81 187 TYR A C 1
ATOM 1432 O O . TYR A 1 187 ? 25.659 -26.734 -16.870 1.00 97.81 187 TYR A O 1
ATOM 1440 N N . ARG A 1 188 ? 24.994 -27.630 -14.914 1.00 98.38 188 ARG A N 1
ATOM 1441 C CA . ARG A 1 188 ? 25.200 -29.023 -15.324 1.00 98.38 188 ARG A CA 1
ATOM 1442 C C . ARG A 1 188 ? 23.917 -29.570 -15.917 1.00 98.38 188 ARG A C 1
ATOM 1444 O O . ARG A 1 188 ? 22.990 -29.883 -15.186 1.00 98.38 188 ARG A O 1
ATOM 1451 N N . VAL A 1 189 ? 23.864 -29.667 -17.239 1.00 98.50 189 VAL A N 1
ATOM 1452 C CA . VAL A 1 189 ? 22.632 -29.920 -17.996 1.00 98.50 189 VAL A CA 1
ATOM 1453 C C . VAL A 1 189 ? 22.744 -31.146 -18.897 1.00 98.50 189 VAL A C 1
ATOM 1455 O O . VAL A 1 189 ? 23.834 -31.512 -19.347 1.00 98.50 189 VAL A O 1
ATOM 1458 N N . ALA A 1 190 ? 21.606 -31.763 -19.198 1.00 97.69 190 ALA A N 1
ATOM 1459 C CA . ALA A 1 190 ? 21.477 -32.858 -20.154 1.00 97.69 190 ALA A CA 1
ATOM 1460 C C . ALA A 1 190 ? 20.266 -32.627 -21.066 1.00 97.69 190 ALA A C 1
ATOM 1462 O O . ALA A 1 190 ? 19.237 -32.123 -20.631 1.00 97.69 190 ALA A O 1
ATOM 1463 N N . SER A 1 191 ? 20.362 -32.991 -22.343 1.00 97.94 191 SER A N 1
ATOM 1464 C CA . SER A 1 191 ? 19.233 -32.919 -23.275 1.00 97.94 191 SER A CA 1
ATOM 1465 C C . SER A 1 191 ? 19.396 -33.951 -24.381 1.00 97.94 191 SER A C 1
ATOM 1467 O O . SER A 1 191 ? 20.406 -33.975 -25.084 1.00 97.94 191 SER A O 1
ATOM 1469 N N . LEU A 1 192 ? 18.384 -34.796 -24.592 1.00 95.94 192 LEU A N 1
ATOM 1470 C CA . LEU A 1 192 ? 18.427 -35.798 -25.659 1.00 95.94 192 LEU A CA 1
ATOM 1471 C C . LEU A 1 192 ? 18.568 -35.140 -27.042 1.00 95.94 192 LEU A C 1
ATOM 1473 O O . LEU A 1 192 ? 19.469 -35.487 -27.806 1.00 95.94 192 LEU A O 1
ATOM 1477 N N . ASN A 1 193 ? 17.713 -34.160 -27.344 1.00 93.69 193 ASN A N 1
ATOM 1478 C CA . ASN A 1 193 ? 17.601 -33.566 -28.681 1.00 93.69 193 ASN A CA 1
ATOM 1479 C C . ASN A 1 193 ? 18.237 -32.168 -28.801 1.00 93.69 193 ASN A C 1
ATOM 1481 O O . ASN A 1 193 ? 18.414 -31.687 -29.919 1.00 93.69 193 ASN A O 1
ATOM 1485 N N . GLY A 1 194 ? 18.621 -31.529 -27.689 1.00 92.12 194 GLY A N 1
ATOM 1486 C CA . GLY A 1 194 ? 19.013 -30.117 -27.666 1.00 92.12 194 GLY A CA 1
ATOM 1487 C C . GLY A 1 194 ? 17.830 -29.177 -27.926 1.00 92.12 194 GLY A C 1
ATOM 1488 O O . GLY A 1 194 ? 16.680 -29.607 -27.967 1.00 92.12 194 GLY A O 1
ATOM 1489 N N . GLY A 1 195 ? 18.117 -27.885 -28.118 1.00 85.50 195 GLY A N 1
ATOM 1490 C CA . GLY A 1 195 ? 17.098 -26.864 -28.415 1.00 85.50 195 GLY A CA 1
ATOM 1491 C C . GLY A 1 195 ? 16.417 -26.258 -27.181 1.00 85.50 195 GLY A C 1
ATOM 1492 O O . GLY A 1 195 ? 15.563 -25.383 -27.325 1.00 85.50 195 GLY A O 1
ATOM 1493 N N . GLY A 1 196 ? 16.822 -26.690 -25.985 1.00 94.50 196 GLY A N 1
ATOM 1494 C CA . GLY A 1 196 ? 16.443 -26.068 -24.720 1.00 94.50 196 GLY A CA 1
ATOM 1495 C C . GLY A 1 196 ? 17.160 -24.738 -24.496 1.00 94.50 196 GLY A C 1
ATOM 1496 O O . GLY A 1 196 ? 18.255 -24.505 -25.020 1.00 94.50 196 GLY A O 1
ATOM 1497 N N . GLN A 1 197 ? 16.559 -23.874 -23.692 1.00 95.31 197 GLN A N 1
ATOM 1498 C CA . GLN A 1 197 ? 17.135 -22.602 -23.284 1.00 95.31 197 GLN A CA 1
ATOM 1499 C C . GLN A 1 197 ? 16.637 -22.265 -21.884 1.00 95.31 197 GLN A C 1
ATOM 1501 O O . GLN A 1 197 ? 15.432 -22.249 -21.635 1.00 95.31 197 GLN A O 1
ATOM 1506 N N . LEU A 1 198 ? 17.578 -21.963 -20.993 1.00 96.81 198 LEU A N 1
ATOM 1507 C CA . LEU A 1 198 ? 17.284 -21.418 -19.674 1.00 96.81 198 LEU A CA 1
ATOM 1508 C C . LEU A 1 198 ? 17.578 -19.918 -19.659 1.00 96.81 198 LEU A C 1
ATOM 1510 O O . LEU A 1 198 ? 18.489 -19.457 -20.349 1.00 96.81 198 LEU A O 1
ATOM 1514 N N . SER A 1 199 ? 16.821 -19.170 -18.867 1.00 93.69 199 SER A N 1
ATOM 1515 C CA . SER A 1 199 ? 17.151 -17.821 -18.420 1.00 93.69 199 SER A CA 1
ATOM 1516 C C . SER A 1 199 ? 17.401 -17.847 -16.922 1.00 93.69 199 SER A C 1
ATOM 1518 O O . SER A 1 199 ? 16.752 -18.605 -16.208 1.00 93.69 199 SER A O 1
ATOM 1520 N N . ALA A 1 200 ? 18.339 -17.028 -16.472 1.00 93.31 200 ALA A N 1
ATOM 1521 C CA . ALA A 1 200 ? 18.706 -16.895 -15.078 1.00 93.31 200 ALA A CA 1
ATOM 1522 C C . ALA A 1 200 ? 18.417 -15.481 -14.582 1.00 93.31 200 ALA A C 1
ATOM 1524 O O . ALA A 1 200 ? 18.553 -14.506 -15.332 1.00 93.31 200 ALA A O 1
ATOM 1525 N N . ASP A 1 201 ? 18.051 -15.372 -13.314 1.00 86.62 201 ASP A N 1
ATOM 1526 C CA . ASP A 1 201 ? 17.745 -14.107 -12.663 1.00 86.62 201 ASP A CA 1
ATOM 1527 C C . ASP A 1 201 ? 18.052 -14.145 -11.162 1.00 86.62 201 ASP A C 1
ATOM 1529 O O . ASP A 1 201 ? 18.354 -15.196 -10.592 1.00 86.62 201 ASP A O 1
ATOM 1533 N N . LEU A 1 202 ? 18.008 -12.971 -10.539 1.00 76.44 202 LEU A N 1
ATOM 1534 C CA . LEU A 1 202 ? 17.938 -12.815 -9.097 1.00 76.44 202 LEU A CA 1
ATOM 1535 C C . LEU A 1 202 ? 16.636 -12.119 -8.710 1.00 76.44 202 LEU A C 1
ATOM 1537 O O . LEU A 1 202 ? 16.151 -11.238 -9.429 1.00 76.44 202 LEU A O 1
ATOM 1541 N N . ASP A 1 203 ? 16.132 -12.491 -7.539 1.00 75.94 203 ASP A N 1
ATOM 1542 C CA . ASP A 1 203 ? 14.959 -11.920 -6.881 1.00 75.94 203 ASP A CA 1
ATOM 1543 C C . ASP A 1 203 ? 13.732 -11.928 -7.799 1.00 75.94 203 ASP A C 1
ATOM 1545 O O . ASP A 1 203 ? 13.127 -10.891 -8.088 1.00 75.94 203 ASP A O 1
ATOM 1549 N N . ALA A 1 204 ? 13.409 -13.130 -8.290 1.00 67.12 204 ALA A N 1
ATOM 1550 C CA . ALA A 1 204 ? 12.233 -13.434 -9.106 1.00 67.12 204 ALA A CA 1
ATOM 1551 C C . ALA A 1 204 ? 12.120 -12.592 -10.395 1.00 67.12 204 ALA A C 1
ATOM 1553 O O . ALA A 1 204 ? 11.027 -12.226 -10.837 1.00 67.12 204 ALA A O 1
ATOM 1554 N N . GLY A 1 205 ? 13.258 -12.312 -11.027 1.00 67.69 205 GLY A N 1
ATOM 1555 C CA . GLY A 1 205 ? 13.359 -11.554 -12.271 1.00 67.69 205 GLY A CA 1
ATOM 1556 C C . GLY A 1 205 ? 13.776 -10.097 -12.093 1.00 67.69 205 GLY A C 1
ATOM 1557 O O . GLY A 1 205 ? 13.970 -9.413 -13.099 1.00 67.69 205 GLY A O 1
ATOM 1558 N N . SER A 1 206 ? 13.948 -9.610 -10.857 1.00 62.31 206 SER A N 1
ATOM 1559 C CA . SER A 1 206 ? 14.357 -8.221 -10.593 1.00 62.31 206 SER A CA 1
ATOM 1560 C C . SER A 1 206 ? 15.716 -7.887 -11.213 1.00 62.31 206 SER A C 1
ATOM 1562 O O . SER A 1 206 ? 15.929 -6.768 -11.686 1.00 62.31 206 SER A O 1
ATOM 1564 N N . ILE A 1 207 ? 16.635 -8.856 -11.239 1.00 71.38 207 ILE A N 1
ATOM 1565 C CA . ILE A 1 207 ? 17.937 -8.737 -11.900 1.00 71.38 207 ILE A CA 1
ATOM 1566 C C . ILE A 1 207 ? 18.073 -9.892 -12.888 1.00 71.38 207 ILE A C 1
ATOM 1568 O O . ILE A 1 207 ? 18.396 -11.012 -12.508 1.00 71.38 207 ILE A O 1
ATOM 1572 N N . VAL A 1 208 ? 17.851 -9.629 -14.175 1.00 83.38 208 VAL A N 1
ATOM 1573 C CA . VAL A 1 208 ? 18.032 -10.642 -15.222 1.00 83.38 208 VAL A CA 1
ATOM 1574 C C . VAL A 1 208 ? 19.523 -10.851 -15.482 1.00 83.38 208 VAL A C 1
ATOM 1576 O O . VAL A 1 208 ? 20.233 -9.935 -15.895 1.00 83.38 208 VAL A O 1
ATOM 1579 N N . LEU A 1 209 ? 19.988 -12.081 -15.278 1.00 85.69 209 LEU A N 1
ATOM 1580 C CA . LEU A 1 209 ? 21.376 -12.495 -15.488 1.00 85.69 209 LEU A CA 1
ATOM 1581 C C . LEU A 1 209 ? 21.623 -13.020 -16.916 1.00 85.69 209 LEU A C 1
ATOM 1583 O O . LEU A 1 209 ? 22.762 -13.243 -17.325 1.00 85.69 209 LEU A O 1
ATOM 1587 N N . GLY A 1 210 ? 20.558 -13.173 -17.707 1.00 83.44 210 GLY A N 1
ATOM 1588 C CA . GLY A 1 210 ? 20.601 -13.545 -19.120 1.00 83.44 210 GLY A CA 1
ATOM 1589 C C . GLY A 1 210 ? 20.312 -15.024 -19.363 1.00 83.44 210 GLY A C 1
ATOM 1590 O O . GLY A 1 210 ? 19.983 -15.772 -18.447 1.00 83.44 210 GLY A O 1
ATOM 1591 N N . SER A 1 211 ? 20.420 -15.452 -20.622 1.00 89.19 211 SER A N 1
ATOM 1592 C CA . SER A 1 211 ? 20.001 -16.793 -21.052 1.00 89.19 211 SER A CA 1
ATOM 1593 C C . SER A 1 211 ? 21.145 -17.625 -21.627 1.00 89.19 211 SER A C 1
ATOM 1595 O O . SER A 1 211 ? 22.063 -17.097 -22.257 1.00 89.19 211 SER A O 1
ATOM 1597 N N . VAL A 1 212 ? 21.060 -18.945 -21.454 1.00 92.62 212 VAL A N 1
ATOM 1598 C CA . VAL A 1 212 ? 22.038 -19.926 -21.939 1.00 92.62 212 VAL A CA 1
ATOM 1599 C C . VAL A 1 212 ? 21.318 -21.009 -22.740 1.00 92.62 212 VAL A C 1
ATOM 1601 O O . VAL A 1 212 ? 20.307 -21.561 -22.312 1.00 92.62 212 VAL A O 1
ATOM 1604 N N . SER A 1 213 ? 21.835 -21.307 -23.935 1.00 92.56 213 SER A N 1
ATOM 1605 C CA . SER A 1 213 ? 21.296 -22.378 -24.785 1.00 92.56 213 SER A CA 1
ATOM 1606 C C . SER A 1 213 ? 21.834 -23.737 -24.346 1.00 92.56 213 SER A C 1
ATOM 1608 O O . SER A 1 213 ? 23.022 -23.870 -24.048 1.00 92.56 213 SER A O 1
ATOM 1610 N N . ILE A 1 214 ? 20.979 -24.756 -24.368 1.00 97.19 214 ILE A N 1
ATOM 1611 C CA . ILE A 1 214 ? 21.306 -26.112 -23.927 1.00 97.19 214 ILE A CA 1
ATOM 1612 C C . ILE A 1 214 ? 21.493 -27.012 -25.161 1.00 97.19 214 ILE A C 1
ATOM 1614 O O . ILE A 1 214 ? 20.548 -27.222 -25.934 1.00 97.19 214 ILE A O 1
ATOM 1618 N N . PRO A 1 215 ? 22.712 -27.532 -25.397 1.00 92.88 215 PRO A N 1
ATOM 1619 C CA . PRO A 1 215 ? 23.001 -28.363 -26.560 1.00 92.88 215 PRO A CA 1
ATOM 1620 C C . PRO A 1 215 ? 22.441 -29.782 -26.397 1.00 92.88 215 PRO A C 1
ATOM 1622 O O . PRO A 1 215 ? 22.155 -30.234 -25.290 1.00 92.88 215 PRO A O 1
ATOM 1625 N N . SER A 1 216 ? 22.342 -30.520 -27.506 1.00 96.62 216 SER A N 1
ATOM 1626 C CA . SER A 1 216 ? 22.096 -31.965 -27.445 1.00 96.62 216 SER A CA 1
ATOM 1627 C C . SER A 1 216 ? 23.299 -32.668 -26.814 1.00 96.62 216 SER A C 1
ATOM 1629 O O . SER A 1 216 ? 24.436 -32.493 -27.256 1.00 96.62 216 SER A O 1
ATOM 1631 N N . THR A 1 217 ? 23.038 -33.489 -25.803 1.00 97.62 217 THR A N 1
ATOM 1632 C CA . THR A 1 217 ? 24.004 -34.374 -25.141 1.00 97.62 217 THR A CA 1
ATOM 1633 C C . THR A 1 217 ? 23.781 -35.850 -25.496 1.00 97.62 217 THR A C 1
ATOM 1635 O O . THR A 1 217 ? 24.510 -36.734 -25.041 1.00 97.62 217 THR A O 1
ATOM 1638 N N . GLY A 1 218 ? 22.774 -36.144 -26.327 1.00 95.00 218 GLY A N 1
ATOM 1639 C CA . GLY A 1 218 ? 22.453 -37.494 -26.792 1.00 95.00 218 GLY A CA 1
ATOM 1640 C C . GLY A 1 218 ? 21.770 -38.390 -25.752 1.00 95.00 218 GLY A C 1
ATOM 1641 O O . GLY A 1 218 ? 21.612 -39.582 -26.005 1.00 95.00 218 GLY A O 1
ATOM 1642 N N . GLY A 1 219 ? 21.358 -37.848 -24.600 1.00 95.31 219 GLY A N 1
ATOM 1643 C CA . GLY A 1 219 ? 20.611 -38.580 -23.573 1.00 95.31 219 GLY A CA 1
ATOM 1644 C C . GLY A 1 219 ? 20.207 -37.709 -22.380 1.00 95.31 219 GLY A C 1
ATOM 1645 O O . GLY A 1 219 ? 20.889 -36.742 -22.065 1.00 95.31 219 GLY A O 1
ATOM 1646 N N . TRP A 1 220 ? 19.125 -38.078 -21.686 1.00 96.88 220 TRP A N 1
ATOM 1647 C CA . TRP A 1 220 ? 18.592 -37.360 -20.506 1.00 96.88 220 TRP A CA 1
ATOM 1648 C C . TRP A 1 220 ? 19.488 -37.423 -19.263 1.00 96.88 220 TRP A C 1
ATOM 1650 O O . TRP A 1 220 ? 19.342 -36.630 -18.344 1.00 96.88 220 TRP A O 1
ATOM 1660 N N . GLN A 1 221 ? 20.435 -38.356 -19.268 1.00 97.50 221 GLN A N 1
ATOM 1661 C CA . GLN A 1 221 ? 21.417 -38.580 -18.208 1.00 97.50 221 GLN A CA 1
ATOM 1662 C C . GLN A 1 221 ? 22.858 -38.461 -18.750 1.00 97.50 221 GLN A C 1
ATOM 1664 O O . GLN A 1 221 ? 23.811 -38.908 -18.120 1.00 97.50 221 GLN A O 1
ATOM 1669 N N . ASN A 1 222 ? 23.028 -37.882 -19.948 1.00 95.06 222 ASN A N 1
ATOM 1670 C CA . ASN A 1 222 ? 24.340 -37.543 -20.498 1.00 95.06 222 ASN A CA 1
ATOM 1671 C C . ASN A 1 222 ? 24.604 -36.064 -20.221 1.00 95.06 222 ASN A C 1
ATOM 1673 O O . ASN A 1 222 ? 23.966 -35.202 -20.822 1.00 95.06 222 ASN A O 1
ATOM 1677 N N . TRP A 1 223 ? 25.541 -35.769 -19.327 1.00 96.88 223 TRP A N 1
ATOM 1678 C CA . TRP A 1 223 ? 25.695 -34.432 -18.764 1.00 96.88 223 TRP A CA 1
ATOM 1679 C C . TRP A 1 223 ? 26.826 -33.632 -19.417 1.00 96.88 223 TRP A C 1
ATOM 1681 O O . TRP A 1 223 ? 27.952 -34.115 -19.577 1.00 96.88 223 TRP A O 1
ATOM 1691 N N . THR A 1 224 ? 26.545 -32.371 -19.734 1.00 95.44 224 THR A N 1
ATOM 1692 C CA . THR A 1 224 ? 27.534 -31.352 -20.103 1.00 95.44 224 THR A CA 1
ATOM 1693 C C . THR A 1 224 ? 27.396 -30.138 -19.188 1.00 95.44 224 THR A C 1
ATOM 1695 O O . THR A 1 224 ? 26.398 -29.987 -18.490 1.00 95.44 224 THR A O 1
ATOM 1698 N N . THR A 1 225 ? 28.398 -29.263 -19.175 1.00 96.38 225 THR A N 1
ATOM 1699 C CA . THR A 1 225 ? 28.328 -27.992 -18.446 1.00 96.38 225 THR A CA 1
ATOM 1700 C C . THR A 1 225 ? 28.255 -26.848 -19.445 1.00 96.38 225 THR A C 1
ATOM 1702 O O . THR A 1 225 ? 29.074 -26.775 -20.363 1.00 96.38 225 THR A O 1
ATOM 1705 N N . VAL A 1 226 ? 27.260 -25.981 -19.282 1.00 90.56 226 VAL A N 1
ATOM 1706 C CA . VAL A 1 226 ? 27.121 -24.720 -20.024 1.00 90.56 226 VAL A CA 1
ATOM 1707 C C . VAL A 1 226 ? 27.295 -23.557 -19.059 1.00 90.56 226 VAL A C 1
ATOM 1709 O O . VAL A 1 226 ? 27.069 -23.719 -17.862 1.00 90.56 226 VAL A O 1
ATOM 1712 N N . SER A 1 227 ? 27.722 -22.396 -19.547 1.00 92.75 227 SER A N 1
ATOM 1713 C CA . SER A 1 227 ? 28.023 -21.270 -18.669 1.00 92.75 227 SER A CA 1
ATOM 1714 C C . SER A 1 227 ? 27.873 -19.917 -19.347 1.00 92.75 227 SER A C 1
ATOM 1716 O O . SER A 1 227 ? 27.839 -19.811 -20.576 1.00 92.75 227 SER A O 1
ATOM 1718 N N . HIS A 1 228 ? 27.797 -18.883 -18.519 1.00 91.75 228 HIS A N 1
ATOM 1719 C CA . HIS A 1 228 ? 27.908 -17.482 -18.907 1.00 91.75 228 HIS A CA 1
ATOM 1720 C C . HIS A 1 228 ? 28.487 -16.658 -17.751 1.00 91.75 228 HIS A C 1
ATOM 1722 O O . HIS A 1 228 ? 28.439 -17.077 -16.594 1.00 91.75 228 HIS A O 1
ATOM 1728 N N . THR A 1 229 ? 29.050 -15.495 -18.070 1.00 89.88 229 THR A N 1
ATOM 1729 C CA . THR A 1 229 ? 29.525 -14.537 -17.066 1.00 89.88 229 THR A CA 1
ATOM 1730 C C . THR A 1 229 ? 28.469 -13.465 -16.847 1.00 89.88 229 THR A C 1
ATOM 1732 O O . THR A 1 229 ? 27.902 -12.955 -17.814 1.00 89.88 229 THR A O 1
ATOM 1735 N N . VAL A 1 230 ? 28.218 -13.121 -15.587 1.00 86.62 230 VAL A N 1
ATOM 1736 C CA . VAL A 1 230 ? 27.177 -12.179 -15.169 1.00 86.62 230 VAL A CA 1
ATOM 1737 C C . VAL A 1 230 ? 27.732 -11.244 -14.098 1.00 86.62 230 VAL A C 1
ATOM 1739 O O . VAL A 1 230 ? 28.645 -11.613 -13.360 1.00 86.62 230 VAL A O 1
ATOM 1742 N N . THR A 1 231 ? 27.199 -10.031 -13.994 1.00 84.38 231 THR A N 1
ATOM 1743 C CA . THR A 1 231 ? 27.525 -9.116 -12.892 1.00 84.38 231 THR A CA 1
ATOM 1744 C C . THR A 1 231 ? 26.415 -9.168 -11.854 1.00 84.38 231 THR A C 1
ATOM 1746 O O . THR A 1 231 ? 25.264 -8.885 -12.178 1.00 84.38 231 THR A O 1
ATOM 1749 N N . ILE A 1 232 ? 26.765 -9.515 -10.617 1.00 81.94 232 ILE A N 1
ATOM 1750 C CA . ILE A 1 232 ? 25.828 -9.614 -9.495 1.00 81.94 232 ILE A CA 1
ATOM 1751 C C . ILE A 1 232 ? 26.102 -8.456 -8.528 1.00 81.94 232 ILE A C 1
ATOM 1753 O O . ILE A 1 232 ? 27.263 -8.241 -8.166 1.00 81.94 232 ILE A O 1
ATOM 1757 N N . PRO A 1 233 ? 25.083 -7.671 -8.132 1.00 69.88 233 PRO A N 1
ATOM 1758 C CA . PRO A 1 233 ? 25.216 -6.691 -7.059 1.00 69.88 233 PRO A CA 1
ATOM 1759 C C . PRO A 1 233 ? 25.562 -7.353 -5.720 1.00 69.88 233 PRO A C 1
ATOM 1761 O O . PRO A 1 233 ? 25.201 -8.497 -5.471 1.00 69.88 233 PRO A O 1
ATOM 1764 N N . ALA A 1 234 ? 26.252 -6.623 -4.842 1.00 61.34 234 ALA A N 1
ATOM 1765 C CA . ALA A 1 234 ? 26.479 -7.113 -3.486 1.00 61.34 234 ALA A CA 1
ATOM 1766 C C . ALA A 1 234 ? 25.150 -7.138 -2.719 1.00 61.34 234 ALA A C 1
ATOM 1768 O O . ALA A 1 234 ? 24.444 -6.126 -2.702 1.00 61.34 234 ALA A O 1
ATOM 1769 N N . GLY A 1 235 ? 24.833 -8.241 -2.044 1.00 49.69 235 GLY A N 1
ATOM 1770 C CA . GLY A 1 235 ? 23.587 -8.354 -1.287 1.00 49.69 235 GLY A CA 1
ATOM 1771 C C . GLY A 1 235 ? 23.050 -9.774 -1.179 1.00 49.69 235 GLY A C 1
ATOM 1772 O O . GLY A 1 235 ? 23.590 -10.709 -1.765 1.00 49.69 235 GLY A O 1
ATOM 1773 N N . ASN A 1 236 ? 21.981 -9.936 -0.398 1.00 56.69 236 ASN A N 1
ATOM 1774 C CA . ASN A 1 236 ? 21.229 -11.186 -0.357 1.00 56.69 236 ASN A CA 1
ATOM 1775 C C . ASN A 1 236 ? 20.287 -11.249 -1.553 1.00 56.69 236 ASN A C 1
ATOM 1777 O O . ASN A 1 236 ? 19.436 -10.377 -1.694 1.00 56.69 236 ASN A O 1
ATOM 1781 N N . HIS A 1 237 ? 20.420 -12.302 -2.349 1.00 66.44 237 HIS A N 1
ATOM 1782 C CA . HIS A 1 237 ? 19.635 -12.508 -3.552 1.00 66.44 237 HIS A CA 1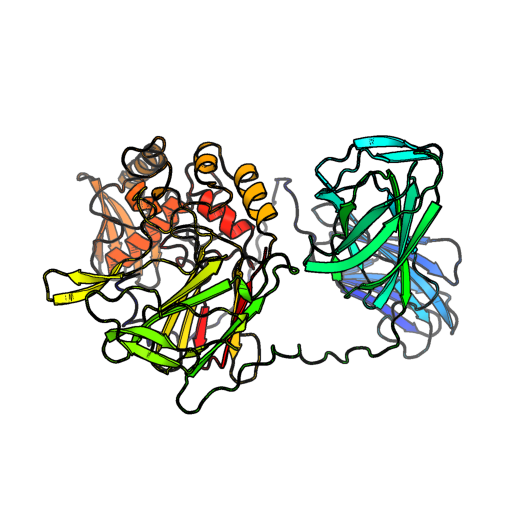
ATOM 1783 C C . HIS A 1 237 ? 19.115 -13.945 -3.629 1.00 66.44 237 HIS A C 1
ATOM 1785 O O . HIS A 1 237 ? 19.857 -14.890 -3.347 1.00 66.44 237 HIS A O 1
ATOM 1791 N N . ALA A 1 238 ? 17.850 -14.125 -4.007 1.00 72.38 238 ALA A N 1
ATOM 1792 C CA . ALA A 1 238 ? 17.303 -15.432 -4.377 1.00 72.38 238 ALA A CA 1
ATOM 1793 C C . ALA A 1 238 ? 17.633 -15.718 -5.843 1.00 72.38 238 ALA A C 1
ATOM 1795 O O . ALA A 1 238 ? 17.315 -14.908 -6.706 1.00 72.38 238 ALA A O 1
ATOM 1796 N N . PHE A 1 239 ? 18.268 -16.850 -6.140 1.00 93.38 239 PHE A N 1
ATOM 1797 C CA . PHE A 1 239 ? 18.576 -17.219 -7.522 1.00 93.38 239 PHE A CA 1
ATOM 1798 C C . PHE A 1 239 ? 17.368 -17.866 -8.208 1.00 93.38 239 PHE A C 1
ATOM 1800 O O . PHE A 1 239 ? 16.690 -18.694 -7.600 1.00 93.38 239 PHE A O 1
ATOM 1807 N N . GLY A 1 240 ? 17.121 -17.510 -9.468 1.00 91.19 240 GLY A N 1
ATOM 1808 C CA . GLY A 1 240 ? 16.023 -18.016 -10.285 1.00 91.19 240 GLY A CA 1
ATOM 1809 C C . GLY A 1 240 ? 16.498 -18.647 -11.593 1.00 91.19 240 GLY A C 1
ATOM 1810 O O . GLY A 1 240 ? 17.444 -18.176 -12.228 1.00 91.19 240 GLY A O 1
ATOM 1811 N N . ILE A 1 241 ? 15.816 -19.722 -11.998 1.00 97.69 241 ILE A N 1
ATOM 1812 C CA . ILE A 1 241 ? 15.902 -20.315 -13.335 1.00 97.69 241 ILE A CA 1
ATOM 1813 C C . ILE A 1 241 ? 14.508 -20.346 -13.950 1.00 97.69 241 ILE A C 1
ATOM 1815 O O . ILE A 1 241 ? 13.578 -20.899 -13.365 1.00 97.69 241 ILE A O 1
ATOM 1819 N N . TYR A 1 242 ? 14.400 -19.845 -15.177 1.00 93.81 242 TYR A N 1
ATOM 1820 C CA . TYR A 1 242 ? 13.206 -19.912 -16.011 1.00 93.81 242 TYR A CA 1
ATOM 1821 C C . TYR A 1 242 ? 13.489 -20.676 -17.310 1.00 93.81 242 TYR A C 1
ATOM 1823 O O . TYR A 1 242 ? 14.453 -20.386 -18.025 1.00 93.81 242 TYR A O 1
ATOM 1831 N N . ALA A 1 243 ? 12.640 -21.642 -17.653 1.00 96.12 243 ALA A N 1
ATOM 1832 C CA . ALA A 1 243 ? 12.753 -22.419 -18.880 1.00 96.12 243 ALA A CA 1
ATOM 1833 C C . ALA A 1 243 ? 12.122 -21.670 -20.065 1.00 96.12 243 ALA A C 1
ATOM 1835 O O . ALA A 1 243 ? 10.920 -21.756 -20.317 1.00 96.12 243 ALA A O 1
ATOM 1836 N N . VAL A 1 244 ? 12.945 -20.953 -20.837 1.00 87.44 244 VAL A N 1
ATOM 1837 C CA . VAL A 1 244 ? 12.503 -20.255 -22.062 1.00 87.44 244 VAL A CA 1
ATOM 1838 C C . VAL A 1 244 ? 12.047 -21.260 -23.123 1.00 87.44 244 VAL A C 1
ATOM 1840 O O . VAL A 1 244 ? 11.022 -21.069 -23.775 1.00 87.44 244 VAL A O 1
ATOM 1843 N N . SER A 1 245 ? 12.784 -22.360 -23.266 1.00 92.38 245 SER A N 1
ATOM 1844 C CA . SER A 1 245 ? 12.338 -23.553 -23.981 1.00 92.38 245 SER A CA 1
ATOM 1845 C C . SER A 1 245 ? 12.716 -24.801 -23.189 1.00 92.38 245 SER A C 1
ATOM 1847 O O . SER A 1 245 ? 13.832 -24.897 -22.675 1.00 92.38 245 SER A O 1
ATOM 1849 N N . GLY A 1 246 ? 11.780 -25.746 -23.079 1.00 93.25 246 GLY A N 1
ATOM 1850 C CA . GLY A 1 246 ? 11.956 -27.002 -22.346 1.00 93.25 246 GLY A CA 1
ATOM 1851 C C . GLY A 1 246 ? 12.795 -28.054 -23.080 1.00 93.25 246 GLY A C 1
ATOM 1852 O O . GLY A 1 246 ? 13.479 -27.769 -24.065 1.00 93.25 246 GLY A O 1
ATOM 1853 N N . GLY A 1 247 ? 12.729 -29.299 -22.609 1.00 95.56 247 GLY A N 1
ATOM 1854 C CA . GLY A 1 247 ? 13.412 -30.444 -23.220 1.00 95.56 247 GLY A CA 1
ATOM 1855 C C . GLY A 1 247 ? 14.843 -30.664 -22.723 1.00 95.56 247 GLY A C 1
ATOM 1856 O O . GLY A 1 247 ? 15.719 -31.074 -23.494 1.00 95.56 247 GLY A O 1
ATOM 1857 N N . TRP A 1 248 ? 15.094 -30.402 -21.442 1.00 98.44 248 TRP A N 1
ATOM 1858 C CA . TRP A 1 248 ? 16.388 -30.590 -20.788 1.00 98.44 248 TRP A CA 1
ATOM 1859 C C . TRP A 1 248 ? 16.225 -30.956 -19.308 1.00 98.44 248 TRP A C 1
ATOM 1861 O O . TRP A 1 248 ? 15.172 -30.742 -18.719 1.00 98.44 248 TRP A O 1
ATOM 1871 N N . ASN A 1 249 ? 17.291 -31.506 -18.734 1.00 98.62 249 ASN A N 1
ATOM 1872 C CA . ASN A 1 249 ? 17.460 -31.782 -17.313 1.00 98.62 249 ASN A CA 1
ATOM 1873 C C . ASN A 1 249 ? 18.610 -30.927 -16.765 1.00 98.62 249 ASN A C 1
ATOM 1875 O O . ASN A 1 249 ? 19.519 -30.554 -17.517 1.00 98.62 249 ASN A O 1
ATOM 1879 N N . ILE A 1 250 ? 18.610 -30.671 -15.459 1.00 98.62 250 ILE A N 1
ATOM 1880 C CA . ILE A 1 250 ? 19.684 -29.969 -14.745 1.00 98.62 250 ILE A CA 1
ATOM 1881 C C . ILE A 1 250 ? 20.016 -30.681 -13.431 1.00 98.62 250 ILE A C 1
ATOM 1883 O O . ILE A 1 250 ? 19.121 -31.150 -12.737 1.00 98.62 250 ILE A O 1
ATOM 1887 N N . ASN A 1 251 ? 21.309 -30.787 -13.128 1.00 96.62 251 ASN A N 1
ATOM 1888 C CA . ASN A 1 251 ? 21.843 -31.460 -11.944 1.00 96.62 251 ASN A CA 1
ATOM 1889 C C . ASN A 1 251 ? 22.263 -30.448 -10.870 1.00 96.62 251 ASN A C 1
ATOM 1891 O O . ASN A 1 251 ? 21.790 -30.497 -9.750 1.00 96.62 251 ASN A O 1
ATOM 1895 N N . TRP A 1 252 ? 23.087 -29.462 -11.227 1.00 97.94 252 TR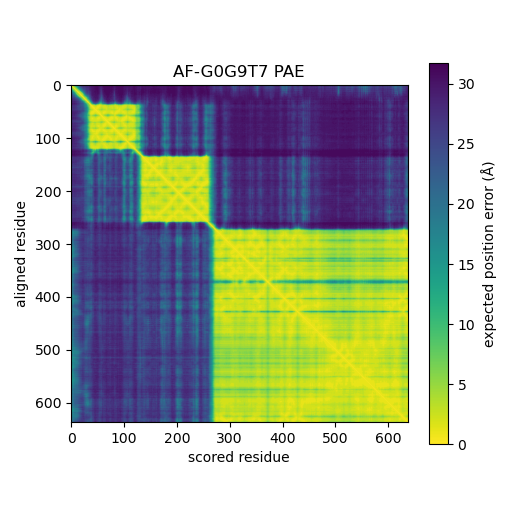P A N 1
ATOM 1896 C CA . TRP A 1 252 ? 23.536 -28.432 -10.291 1.00 97.94 252 TRP A CA 1
ATOM 1897 C C . TRP A 1 252 ? 23.806 -27.101 -10.986 1.00 97.94 252 TRP A C 1
ATOM 1899 O O . TRP A 1 252 ? 24.024 -27.041 -12.204 1.00 97.94 252 TRP A O 1
ATOM 1909 N N . ILE A 1 253 ? 23.843 -26.043 -10.178 1.00 98.12 253 ILE A N 1
ATOM 1910 C CA . ILE A 1 253 ? 24.275 -24.693 -10.545 1.00 98.12 253 ILE A CA 1
ATOM 1911 C C . ILE A 1 253 ? 25.524 -24.350 -9.745 1.00 98.12 253 ILE A C 1
ATOM 1913 O O . ILE A 1 253 ? 25.574 -24.567 -8.538 1.00 98.12 253 ILE A O 1
ATOM 1917 N N . ARG A 1 254 ? 26.538 -23.789 -10.397 1.00 92.50 254 ARG A N 1
ATOM 1918 C CA . ARG A 1 254 ? 27.774 -23.363 -9.744 1.00 92.50 254 ARG A CA 1
ATOM 1919 C C . ARG A 1 254 ? 28.051 -21.905 -10.035 1.00 92.50 254 ARG A C 1
ATOM 1921 O O . ARG A 1 254 ? 28.081 -21.495 -11.189 1.00 92.50 254 ARG A O 1
ATOM 1928 N N . PHE A 1 255 ? 28.299 -21.151 -8.977 1.00 89.81 255 PHE A N 1
ATOM 1929 C CA . PHE A 1 255 ? 28.761 -19.777 -9.051 1.00 89.81 255 PHE A CA 1
ATOM 1930 C C . PHE A 1 255 ? 30.231 -19.740 -8.707 1.00 89.81 255 PHE A C 1
ATOM 1932 O O . PHE A 1 255 ? 30.633 -20.271 -7.674 1.00 89.81 255 PHE A O 1
ATOM 1939 N N . THR A 1 256 ? 31.012 -19.075 -9.543 1.00 83.12 256 THR A N 1
ATOM 1940 C CA . THR A 1 256 ? 32.427 -18.820 -9.316 1.00 83.12 256 THR A CA 1
ATOM 1941 C C . THR A 1 256 ? 32.653 -17.322 -9.412 1.00 83.12 256 THR A C 1
ATOM 1943 O O . THR A 1 256 ? 32.552 -16.746 -10.494 1.00 83.12 256 THR A O 1
ATOM 1946 N N . TYR A 1 257 ? 32.952 -16.682 -8.285 1.00 79.56 257 TYR A N 1
ATOM 1947 C CA . TYR A 1 257 ? 33.289 -15.265 -8.259 1.00 79.56 257 TYR A CA 1
ATOM 1948 C C . TYR A 1 257 ? 34.604 -15.033 -9.010 1.00 79.56 257 TYR A C 1
ATOM 1950 O O . TYR A 1 257 ? 35.629 -15.650 -8.706 1.00 79.56 257 TYR A O 1
ATOM 1958 N N . LEU A 1 258 ? 34.567 -14.163 -10.015 1.00 69.31 258 LEU A N 1
ATOM 1959 C CA . LEU A 1 258 ? 35.707 -13.820 -10.868 1.00 69.31 258 LEU A CA 1
ATOM 1960 C C . LEU A 1 258 ? 36.414 -12.540 -10.406 1.00 69.31 258 LEU A C 1
ATOM 1962 O O . LEU A 1 258 ? 37.501 -12.229 -10.896 1.00 69.31 258 LEU A O 1
ATOM 1966 N N . GLY A 1 259 ? 35.825 -11.831 -9.441 1.00 62.69 259 GLY A N 1
ATOM 1967 C CA . GLY A 1 259 ? 36.326 -10.570 -8.917 1.00 62.69 259 GLY A CA 1
ATOM 1968 C C . GLY A 1 259 ? 35.643 -9.348 -9.529 1.00 62.69 259 GLY A C 1
ATOM 1969 O O . GLY A 1 259 ? 34.854 -9.426 -10.468 1.00 62.69 259 GLY A O 1
ATOM 1970 N N . GLY A 1 260 ? 35.982 -8.187 -8.980 1.00 59.06 260 GLY A N 1
ATOM 1971 C CA . GLY A 1 260 ? 35.645 -6.878 -9.520 1.00 59.06 260 GLY A CA 1
ATOM 1972 C C . GLY A 1 260 ? 36.875 -5.989 -9.406 1.00 59.06 260 GLY A C 1
ATOM 1973 O O . GLY A 1 260 ? 37.477 -5.894 -8.336 1.00 59.06 260 GLY A O 1
ATOM 1974 N N . SER A 1 261 ? 37.296 -5.363 -10.509 1.00 38.88 261 SER A N 1
ATOM 1975 C CA . SER A 1 261 ? 38.325 -4.323 -10.433 1.00 38.88 261 SER A CA 1
ATOM 1976 C C . SER A 1 261 ? 37.805 -3.216 -9.530 1.00 38.88 261 SER A C 1
ATOM 1978 O O . SER A 1 261 ? 36.756 -2.638 -9.807 1.00 38.88 261 SER A O 1
ATOM 1980 N N . GLY A 1 262 ? 38.537 -2.941 -8.451 1.00 34.88 262 GLY A N 1
ATOM 1981 C CA . GLY A 1 262 ? 38.225 -1.875 -7.517 1.00 34.88 262 GLY A CA 1
ATOM 1982 C C . GLY A 1 262 ? 38.087 -0.534 -8.233 1.00 34.88 262 GLY A C 1
ATOM 1983 O O . GLY A 1 262 ? 39.055 0.189 -8.433 1.00 34.88 262 GLY A O 1
ATOM 1984 N N . SER A 1 263 ? 36.856 -0.153 -8.534 1.00 25.45 263 SER A N 1
ATOM 1985 C CA . SER A 1 263 ? 36.295 0.915 -7.734 1.00 25.45 263 SER A CA 1
ATOM 1986 C C . SER A 1 263 ? 35.523 0.249 -6.608 1.00 25.45 263 SER A C 1
ATOM 1988 O O . SER A 1 263 ? 34.409 -0.228 -6.812 1.00 25.45 263 SER A O 1
ATOM 1990 N N . THR A 1 264 ? 36.076 0.278 -5.395 1.00 28.41 264 THR A N 1
ATOM 1991 C CA . THR A 1 264 ? 35.211 0.582 -4.258 1.00 28.41 264 THR A CA 1
ATOM 1992 C C . THR A 1 264 ? 34.340 1.738 -4.747 1.00 28.41 264 THR A C 1
ATOM 1994 O O . THR A 1 264 ? 34.908 2.755 -5.174 1.00 28.41 264 THR A O 1
ATOM 1997 N N . PRO A 1 265 ? 33.002 1.665 -4.741 1.00 26.62 265 PRO A N 1
ATOM 1998 C CA . PRO A 1 265 ? 32.316 2.904 -4.505 1.00 26.62 265 PRO A CA 1
ATOM 1999 C C . PRO A 1 265 ? 32.865 3.330 -3.137 1.00 26.62 265 PRO A C 1
ATOM 2001 O O . PRO A 1 265 ? 32.431 2.834 -2.104 1.00 26.62 265 PRO A O 1
ATOM 2004 N N . THR A 1 266 ? 33.831 4.265 -3.107 1.00 25.78 266 THR A N 1
ATOM 2005 C CA . THR A 1 266 ? 33.718 5.377 -2.153 1.00 25.78 266 THR A CA 1
ATOM 2006 C C . THR A 1 266 ? 32.230 5.619 -2.089 1.00 25.78 266 THR A C 1
ATOM 2008 O O . THR A 1 266 ? 31.735 5.838 -3.201 1.00 25.78 266 THR A O 1
ATOM 2011 N N . PRO A 1 267 ? 31.539 5.444 -0.937 1.00 25.89 267 PRO A N 1
ATOM 2012 C CA . PRO A 1 267 ? 30.083 5.424 -0.873 1.00 25.89 267 PRO A CA 1
ATOM 2013 C C . PRO A 1 267 ? 29.619 6.529 -1.791 1.00 25.89 267 PRO A C 1
ATOM 2015 O O . PRO A 1 267 ? 29.826 7.710 -1.511 1.00 25.89 267 PRO A O 1
ATOM 2018 N N . THR A 1 268 ? 29.206 6.138 -2.998 1.00 25.44 268 THR A N 1
ATOM 2019 C CA . THR A 1 268 ? 28.821 7.134 -3.974 1.00 25.44 268 THR A CA 1
ATOM 2020 C C . THR A 1 268 ? 27.517 7.543 -3.350 1.00 25.44 268 THR A C 1
ATOM 2022 O O . THR A 1 268 ? 26.712 6.632 -3.124 1.00 25.44 268 THR A O 1
ATOM 2025 N N . PRO A 1 269 ? 27.364 8.810 -2.914 1.00 25.86 269 PRO A N 1
ATOM 2026 C CA . PRO A 1 269 ? 26.142 9.237 -2.250 1.00 25.86 269 PRO A CA 1
ATOM 2027 C C . PRO A 1 269 ? 25.036 8.683 -3.120 1.00 25.86 269 PRO A C 1
ATOM 2029 O O . PRO A 1 269 ? 25.072 9.013 -4.308 1.00 25.86 269 PRO A O 1
ATOM 2032 N N . SER A 1 270 ? 24.257 7.727 -2.570 1.00 30.05 270 SER A N 1
ATOM 2033 C CA . SER A 1 270 ? 23.241 6.922 -3.265 1.00 30.05 270 SER A CA 1
ATOM 2034 C C . SER A 1 270 ? 22.795 7.753 -4.439 1.00 30.05 270 SER A C 1
ATOM 2036 O O . SER A 1 270 ? 22.196 8.790 -4.150 1.00 30.05 270 SER A O 1
ATOM 2038 N N . SER A 1 271 ? 23.238 7.456 -5.676 1.00 36.03 271 SER A N 1
ATOM 2039 C CA . SER A 1 271 ? 23.075 8.441 -6.747 1.00 36.03 271 SER A CA 1
ATOM 2040 C C . SER A 1 271 ? 21.588 8.685 -6.811 1.00 36.03 271 SER A C 1
ATOM 2042 O O . SER A 1 271 ? 20.848 7.760 -7.160 1.00 36.03 271 SER A O 1
ATOM 2044 N N . SER A 1 272 ? 21.154 9.852 -6.329 1.00 46.22 272 SER A N 1
ATOM 2045 C CA . SER A 1 272 ? 19.740 10.132 -6.184 1.00 46.22 272 SER A CA 1
ATOM 2046 C C . SER A 1 272 ? 19.123 9.827 -7.540 1.00 46.22 272 SER A C 1
ATOM 2048 O O . SER A 1 272 ? 19.790 10.088 -8.556 1.00 46.22 272 SER A O 1
ATOM 2050 N N . PRO A 1 273 ? 17.916 9.234 -7.589 1.00 56.94 273 PRO A N 1
ATOM 2051 C CA . PRO A 1 273 ? 17.252 8.997 -8.859 1.00 56.94 273 PRO A CA 1
ATOM 2052 C C . PRO A 1 273 ? 17.410 10.253 -9.704 1.00 56.94 273 PRO A C 1
ATOM 2054 O O . PRO A 1 273 ? 17.249 11.362 -9.187 1.00 56.94 273 PRO A O 1
ATOM 2057 N N . ARG A 1 274 ? 17.815 10.116 -10.970 1.00 72.31 274 ARG A N 1
ATOM 2058 C CA . ARG A 1 274 ? 17.947 11.300 -11.817 1.00 72.31 274 ARG A CA 1
ATOM 2059 C C . ARG A 1 274 ? 16.565 11.936 -11.898 1.00 72.31 274 ARG A C 1
ATOM 2061 O O . ARG A 1 274 ? 15.680 11.407 -12.569 1.00 72.31 274 ARG A O 1
ATOM 2068 N N . PHE A 1 275 ? 16.380 13.041 -11.185 1.00 86.62 275 PHE A N 1
ATOM 2069 C CA . PHE A 1 275 ? 15.075 13.670 -11.122 1.00 86.62 275 PHE A CA 1
ATOM 2070 C C . PHE A 1 275 ? 14.780 14.391 -12.427 1.00 86.62 275 PHE A C 1
ATOM 2072 O O . PHE A 1 275 ? 15.664 15.020 -13.024 1.00 86.62 275 PHE A O 1
ATOM 2079 N N . ILE A 1 276 ? 13.519 14.344 -12.847 1.00 89.88 276 ILE A N 1
ATOM 2080 C CA . ILE A 1 276 ? 13.026 15.226 -13.907 1.00 89.88 276 ILE A CA 1
ATOM 2081 C C . ILE A 1 276 ? 13.310 16.673 -13.477 1.00 89.88 276 ILE A C 1
ATOM 2083 O O . ILE A 1 276 ? 13.052 17.012 -12.317 1.00 89.88 276 ILE A O 1
ATOM 2087 N N . PRO A 1 277 ? 13.842 17.549 -14.351 1.00 90.62 277 PRO A N 1
ATOM 2088 C CA . PRO A 1 277 ? 14.003 18.963 -14.024 1.00 90.62 277 PRO A CA 1
ATOM 2089 C C . PRO A 1 277 ? 12.679 19.582 -13.557 1.00 90.62 277 PRO A C 1
ATOM 2091 O O . PRO A 1 277 ? 11.649 19.405 -14.208 1.00 90.62 277 PRO A O 1
ATOM 2094 N N . LEU A 1 278 ? 12.705 20.299 -12.432 1.00 93.94 278 LEU A N 1
ATOM 2095 C CA . LEU A 1 278 ? 11.534 21.017 -11.935 1.00 93.94 278 LEU A CA 1
ATOM 2096 C C . LEU A 1 278 ? 11.323 22.269 -12.790 1.00 93.94 278 LEU A C 1
ATOM 2098 O O . LEU A 1 278 ? 12.237 23.083 -12.950 1.00 93.94 278 LEU A O 1
ATOM 2102 N N . SER A 1 279 ? 10.133 22.401 -13.365 1.00 95.06 279 SER A N 1
ATOM 2103 C CA . SER A 1 279 ? 9.788 23.552 -14.196 1.00 95.06 279 SER A CA 1
ATOM 2104 C C . SER A 1 279 ? 9.493 24.784 -13.331 1.00 95.06 279 SER A C 1
ATOM 2106 O O . SER A 1 279 ? 8.965 24.642 -12.226 1.00 95.06 279 SER A O 1
ATOM 2108 N N . PRO A 1 280 ? 9.795 26.011 -13.802 1.00 95.88 280 PRO A N 1
ATOM 2109 C CA . PRO A 1 280 ? 9.483 27.224 -13.053 1.00 95.88 280 PRO A CA 1
ATOM 2110 C C . PRO A 1 280 ? 7.999 27.300 -12.667 1.00 95.88 280 PRO A C 1
ATOM 2112 O O . PRO A 1 280 ? 7.127 27.185 -13.525 1.00 95.88 280 PRO A O 1
ATOM 2115 N N . GLY A 1 281 ? 7.724 27.531 -11.381 1.00 93.75 281 GLY A N 1
ATOM 2116 C CA . GLY A 1 281 ? 6.362 27.640 -10.846 1.00 93.75 281 GLY A CA 1
ATOM 2117 C C . GLY A 1 281 ? 5.704 26.314 -10.450 1.00 93.75 281 GLY A C 1
ATOM 2118 O O . GLY A 1 281 ? 4.548 26.343 -10.039 1.00 93.75 281 GLY A O 1
ATOM 2119 N N . MET A 1 282 ? 6.416 25.189 -10.554 1.00 96.62 282 MET A N 1
ATOM 2120 C CA . MET A 1 282 ? 5.980 23.879 -10.059 1.00 96.62 282 MET A CA 1
ATOM 2121 C C . MET A 1 282 ? 6.566 23.609 -8.673 1.00 96.62 282 MET A C 1
ATOM 2123 O O . MET A 1 282 ? 7.629 24.129 -8.343 1.00 96.62 282 MET A O 1
ATOM 2127 N N . GLU A 1 283 ? 5.864 22.804 -7.880 1.00 96.12 283 GLU A N 1
ATOM 2128 C CA . GLU A 1 283 ? 6.260 22.455 -6.512 1.00 96.12 283 GLU A CA 1
ATOM 2129 C C . GLU A 1 283 ? 7.180 21.239 -6.493 1.00 96.12 283 GLU A C 1
ATOM 2131 O O . GLU A 1 283 ? 8.263 21.276 -5.928 1.00 96.12 283 GLU A O 1
ATOM 2136 N N . LEU A 1 284 ? 6.757 20.163 -7.159 1.00 97.31 284 LEU A N 1
ATOM 2137 C CA . LEU A 1 284 ? 7.480 18.898 -7.192 1.00 97.31 284 LEU A CA 1
ATOM 2138 C C . LEU A 1 284 ? 7.273 18.178 -8.521 1.00 97.31 284 LEU A C 1
ATOM 2140 O O . LEU A 1 284 ? 6.421 18.548 -9.334 1.00 97.31 284 LEU A O 1
ATOM 2144 N N . THR A 1 285 ? 8.037 17.109 -8.723 1.00 98.06 285 THR A N 1
ATOM 2145 C CA . THR A 1 285 ? 7.834 16.175 -9.835 1.00 98.06 285 THR A CA 1
ATOM 2146 C C . THR A 1 285 ? 7.392 14.809 -9.332 1.00 98.06 285 THR A C 1
ATOM 2148 O O . THR A 1 285 ? 7.940 14.320 -8.349 1.00 98.06 285 THR A O 1
ATOM 2151 N N . ILE A 1 286 ? 6.470 14.155 -10.032 1.00 98.56 286 ILE A N 1
ATOM 2152 C CA . ILE A 1 286 ? 6.178 12.729 -9.853 1.00 98.56 286 ILE A CA 1
ATOM 2153 C C . ILE A 1 286 ? 6.756 11.984 -11.052 1.00 98.56 286 ILE A C 1
ATOM 2155 O O . ILE A 1 286 ? 6.427 12.303 -12.191 1.00 98.56 286 ILE A O 1
ATOM 2159 N N . GLN A 1 287 ? 7.625 11.009 -10.816 1.00 95.19 287 GLN A N 1
ATOM 2160 C CA . GLN A 1 287 ? 8.262 10.223 -11.872 1.00 95.19 287 GLN A CA 1
ATOM 2161 C C . GLN A 1 287 ? 8.123 8.732 -11.609 1.00 95.19 287 GLN A C 1
ATOM 2163 O O . GLN A 1 287 ? 7.864 8.317 -10.483 1.00 95.19 287 GLN A O 1
ATOM 2168 N N . PHE A 1 288 ? 8.330 7.936 -12.650 1.00 96.62 288 PHE A N 1
ATOM 2169 C CA . PHE A 1 288 ? 8.134 6.495 -12.599 1.00 96.62 288 PHE A CA 1
ATOM 2170 C C . PHE A 1 288 ? 9.462 5.777 -12.785 1.00 96.62 288 PHE A C 1
ATOM 2172 O O . PHE A 1 288 ? 10.321 6.216 -13.553 1.00 96.62 288 PHE A O 1
ATOM 2179 N N . LEU A 1 289 ? 9.619 4.669 -12.074 1.00 88.06 289 LEU A N 1
ATOM 2180 C CA . LEU A 1 289 ? 10.680 3.707 -12.294 1.00 88.06 289 LEU A CA 1
ATOM 2181 C C . LEU A 1 289 ? 10.040 2.337 -12.475 1.00 88.06 289 LEU A C 1
ATOM 2183 O O . LEU A 1 289 ? 9.526 1.739 -11.532 1.00 88.06 289 LEU A O 1
ATOM 2187 N N . ASN A 1 290 ? 10.062 1.850 -13.705 1.00 84.06 290 ASN A N 1
ATOM 2188 C CA . ASN A 1 290 ? 9.545 0.535 -14.021 1.00 84.06 290 ASN A CA 1
ATOM 2189 C C . ASN A 1 290 ? 10.538 -0.541 -13.556 1.00 84.06 290 ASN A C 1
ATOM 2191 O O . ASN A 1 290 ? 11.606 -0.711 -14.143 1.00 84.06 290 ASN A O 1
ATOM 2195 N N . LYS A 1 291 ? 10.190 -1.237 -12.470 1.00 81.31 291 LYS A N 1
ATOM 2196 C CA . LYS A 1 291 ? 10.933 -2.360 -11.878 1.00 81.31 291 LYS A CA 1
ATOM 2197 C C . LYS A 1 291 ? 10.226 -3.696 -12.109 1.00 81.31 291 LYS A C 1
ATOM 2199 O O . LYS A 1 291 ? 10.469 -4.656 -11.390 1.00 81.31 291 LYS A O 1
ATOM 2204 N N . THR A 1 292 ? 9.391 -3.795 -13.139 1.00 73.69 292 THR A N 1
ATOM 2205 C CA . THR A 1 292 ? 8.654 -5.029 -13.461 1.00 73.69 292 THR A CA 1
ATOM 2206 C C . THR A 1 292 ? 9.540 -6.13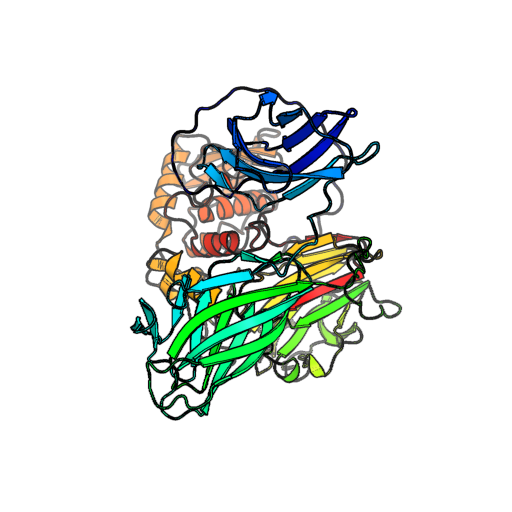5 -14.058 1.00 73.69 292 THR A C 1
ATOM 2208 O O . THR A 1 292 ? 9.028 -7.119 -14.584 1.00 73.69 292 THR A O 1
ATOM 2211 N N . GLY A 1 293 ? 10.869 -5.965 -14.069 1.00 58.66 293 GLY A N 1
ATOM 2212 C CA . GLY A 1 293 ? 11.808 -6.926 -14.660 1.00 58.66 293 GLY A CA 1
ATOM 2213 C C . GLY A 1 293 ? 11.612 -7.140 -16.168 1.00 58.66 293 GLY A C 1
ATOM 2214 O O . GLY A 1 293 ? 11.974 -8.188 -16.692 1.00 58.66 293 GLY A O 1
ATOM 2215 N N . GLY A 1 294 ? 10.989 -6.183 -16.869 1.00 64.75 294 GLY A N 1
ATOM 2216 C CA . GLY A 1 294 ? 10.629 -6.309 -18.287 1.00 64.75 294 GLY A CA 1
ATOM 2217 C C . GLY A 1 294 ? 9.345 -7.104 -18.552 1.00 64.75 294 GLY A C 1
ATOM 2218 O O . GLY A 1 294 ? 9.002 -7.334 -19.709 1.00 64.75 294 GLY A O 1
ATOM 2219 N N . ARG A 1 295 ? 8.604 -7.514 -17.511 1.00 67.50 295 ARG A N 1
ATOM 2220 C CA . ARG A 1 295 ? 7.310 -8.204 -17.668 1.00 67.50 295 ARG A CA 1
ATOM 2221 C C . ARG A 1 295 ? 6.208 -7.271 -18.176 1.00 67.50 295 ARG A C 1
ATOM 2223 O O . ARG A 1 295 ? 5.284 -7.721 -18.858 1.00 67.50 295 ARG A O 1
ATOM 2230 N N . VAL A 1 296 ? 6.314 -5.974 -17.879 1.00 77.12 296 VAL A N 1
ATOM 2231 C CA . VAL A 1 296 ? 5.411 -4.942 -18.394 1.00 77.12 296 VAL A CA 1
ATOM 2232 C C . VAL A 1 296 ? 6.221 -3.745 -18.882 1.00 77.12 296 VAL A C 1
ATOM 2234 O O . VAL A 1 296 ? 6.792 -3.009 -18.086 1.00 77.12 296 VAL A O 1
ATOM 2237 N N . ASP A 1 297 ? 6.254 -3.522 -20.193 1.00 80.75 297 ASP A N 1
ATOM 2238 C CA . ASP A 1 297 ? 6.921 -2.359 -20.785 1.00 80.75 297 ASP A CA 1
ATOM 2239 C C . ASP A 1 297 ? 6.202 -1.039 -20.466 1.00 80.75 297 ASP A C 1
ATOM 2241 O O . ASP A 1 297 ? 4.975 -0.995 -20.368 1.00 80.75 297 ASP A O 1
ATOM 2245 N N . ASP A 1 298 ? 6.943 0.072 -20.439 1.00 85.31 298 ASP A N 1
ATOM 2246 C CA . ASP A 1 298 ? 6.388 1.427 -20.253 1.00 85.31 298 ASP A CA 1
ATOM 2247 C C . ASP A 1 298 ? 5.307 1.794 -21.286 1.00 85.31 298 ASP A C 1
ATOM 2249 O O . ASP A 1 298 ? 4.411 2.590 -21.005 1.00 85.31 298 ASP A O 1
ATOM 2253 N N . SER A 1 299 ? 5.347 1.185 -22.475 1.00 93.00 299 SER A N 1
ATOM 2254 C CA . SER A 1 299 ? 4.336 1.366 -23.528 1.00 93.00 299 SER A CA 1
ATOM 2255 C C . SER A 1 299 ? 2.992 0.702 -23.212 1.00 93.00 299 SER A C 1
ATOM 2257 O O . SER A 1 299 ? 1.997 0.953 -23.894 1.00 93.00 299 SER A O 1
ATOM 2259 N N . ARG A 1 300 ? 2.943 -0.137 -22.176 1.00 96.38 300 ARG A N 1
ATOM 2260 C CA . ARG A 1 300 ? 1.738 -0.815 -21.689 1.00 96.38 300 ARG A CA 1
ATOM 2261 C C . ARG A 1 300 ? 1.202 -0.191 -20.404 1.00 96.38 300 ARG A C 1
ATOM 2263 O O . ARG A 1 300 ? 0.145 -0.604 -19.945 1.00 96.38 300 ARG A O 1
ATOM 2270 N N . ILE A 1 301 ? 1.897 0.785 -19.823 1.00 98.06 301 ILE A N 1
ATOM 2271 C CA . ILE A 1 301 ? 1.513 1.392 -18.548 1.00 98.06 301 ILE A CA 1
ATOM 2272 C C . ILE A 1 301 ? 0.953 2.783 -18.815 1.00 98.06 301 ILE A C 1
ATOM 2274 O O . ILE A 1 301 ? 1.613 3.630 -19.416 1.00 98.06 301 ILE A O 1
ATOM 2278 N N . TYR A 1 302 ? -0.266 3.022 -18.347 1.00 98.75 302 TYR A N 1
ATOM 2279 C CA . TYR A 1 302 ? -0.969 4.292 -18.462 1.00 98.75 302 TYR A CA 1
ATOM 2280 C C . TYR A 1 302 ? -1.063 4.948 -17.090 1.00 98.75 302 TYR A C 1
ATOM 2282 O O . TYR A 1 302 ? -1.381 4.282 -16.108 1.00 98.75 302 TYR A O 1
ATOM 2290 N N . ALA A 1 303 ? -0.838 6.258 -17.022 1.00 98.75 303 ALA A N 1
ATOM 2291 C CA . ALA A 1 303 ? -0.940 7.037 -15.796 1.00 98.75 303 ALA A CA 1
ATOM 2292 C C . ALA A 1 303 ? -1.795 8.295 -15.989 1.00 98.75 303 ALA A C 1
ATOM 2294 O O . ALA A 1 303 ? -1.685 8.978 -17.009 1.00 98.75 303 ALA A O 1
ATOM 2295 N N . ALA A 1 304 ? -2.615 8.625 -14.992 1.00 98.75 304 ALA A N 1
ATOM 2296 C CA . ALA A 1 304 ? -3.383 9.867 -14.933 1.00 98.75 304 ALA A CA 1
ATOM 2297 C C . ALA A 1 304 ? -3.374 10.434 -13.514 1.00 98.75 304 ALA A C 1
ATOM 2299 O O . ALA A 1 304 ? -3.653 9.716 -12.556 1.00 98.75 304 ALA A O 1
ATOM 2300 N N . ILE A 1 305 ? -3.124 11.737 -13.376 1.00 98.81 305 ILE A N 1
ATOM 2301 C CA . ILE A 1 305 ? -3.313 12.447 -12.108 1.00 98.81 305 ILE A CA 1
ATOM 2302 C C . ILE A 1 305 ? -4.610 13.243 -12.187 1.00 98.81 305 ILE A C 1
ATOM 2304 O O . ILE A 1 305 ? -4.705 14.189 -12.967 1.00 98.81 305 ILE A O 1
ATOM 2308 N N . ILE A 1 306 ? -5.586 12.887 -11.353 1.00 98.56 306 ILE A N 1
ATOM 2309 C CA . ILE A 1 306 ? -6.894 13.548 -11.268 1.00 98.56 306 ILE A CA 1
ATOM 2310 C C . ILE A 1 306 ? -7.062 14.104 -9.860 1.00 98.56 306 ILE A C 1
ATOM 2312 O O . ILE A 1 306 ? -6.919 13.372 -8.886 1.00 98.56 306 ILE A O 1
ATOM 2316 N N . GLY A 1 307 ? -7.386 15.385 -9.733 1.00 97.88 307 GLY A N 1
ATOM 2317 C CA . GLY A 1 307 ? -7.498 16.061 -8.442 1.00 97.88 307 GLY A CA 1
ATOM 2318 C C . GLY A 1 307 ? -8.141 17.430 -8.576 1.00 97.88 307 GLY A C 1
ATOM 2319 O O . GLY A 1 307 ? -8.884 17.685 -9.524 1.00 97.88 307 GLY A O 1
ATOM 2320 N N . ARG A 1 308 ? -7.886 18.314 -7.613 1.00 96.56 308 ARG A N 1
ATOM 2321 C CA . ARG A 1 308 ? -8.486 19.648 -7.555 1.00 96.56 308 ARG A CA 1
ATOM 2322 C C . ARG A 1 308 ? -7.439 20.744 -7.590 1.00 96.56 308 ARG A C 1
ATOM 2324 O O . ARG A 1 308 ? -6.482 20.709 -6.820 1.00 96.56 308 ARG A O 1
ATOM 2331 N N . ASP A 1 309 ? -7.664 21.740 -8.439 1.00 96.88 309 ASP A N 1
ATOM 2332 C CA . ASP A 1 309 ? -6.827 22.938 -8.503 1.00 96.88 309 ASP A CA 1
ATOM 2333 C C . ASP A 1 309 ? -7.059 23.891 -7.309 1.00 96.88 309 ASP A C 1
ATOM 2335 O O . ASP A 1 309 ? -7.924 23.669 -6.458 1.00 96.88 309 ASP A O 1
ATOM 2339 N N . GLY A 1 310 ? -6.315 25.002 -7.260 1.00 93.69 310 GLY A N 1
ATOM 2340 C CA . GLY A 1 310 ? -6.487 26.040 -6.230 1.00 93.69 310 GLY A CA 1
ATOM 2341 C C . GLY A 1 310 ? -7.843 26.765 -6.256 1.00 93.69 310 GLY A C 1
ATOM 2342 O O . GLY A 1 310 ? -8.186 27.456 -5.301 1.00 93.69 310 GLY A O 1
ATOM 2343 N N . GLY A 1 311 ? -8.631 26.597 -7.323 1.00 94.69 311 GLY A N 1
ATOM 2344 C CA . GLY A 1 311 ? -10.020 27.049 -7.419 1.00 94.69 311 GLY A CA 1
ATOM 2345 C C . GLY A 1 311 ? -11.036 25.995 -6.967 1.00 94.69 311 GLY A C 1
ATOM 2346 O O . GLY A 1 311 ? -12.236 26.218 -7.120 1.00 94.69 311 GLY A O 1
ATOM 2347 N N . ASN A 1 312 ? -10.576 24.860 -6.425 1.00 92.50 312 ASN A N 1
ATOM 2348 C CA . ASN A 1 312 ? -11.387 23.720 -6.001 1.00 92.50 312 ASN A CA 1
ATOM 2349 C C . ASN A 1 312 ? -12.175 23.048 -7.148 1.00 92.50 312 ASN A C 1
ATOM 2351 O O . ASN A 1 312 ? -13.220 22.432 -6.914 1.00 92.50 312 ASN A O 1
ATOM 2355 N N . ARG A 1 313 ? -11.692 23.163 -8.392 1.00 94.19 313 ARG A N 1
ATOM 2356 C CA . ARG A 1 313 ? -12.287 22.542 -9.587 1.00 94.19 313 ARG A CA 1
ATOM 2357 C C . ARG A 1 313 ? -11.599 21.217 -9.880 1.00 94.19 313 ARG A C 1
ATOM 2359 O O . ARG A 1 313 ? -10.385 21.124 -9.728 1.00 94.19 313 ARG A O 1
ATOM 2366 N N . TRP A 1 314 ? -12.358 20.215 -10.322 1.00 96.00 314 TRP A N 1
ATOM 2367 C CA . TRP A 1 314 ? -11.772 18.958 -10.787 1.00 96.00 314 TRP A CA 1
ATOM 2368 C C . TRP A 1 314 ? -10.950 19.181 -12.049 1.00 96.00 314 TRP A C 1
ATOM 2370 O O . TRP A 1 314 ? -11.427 19.805 -12.996 1.00 96.00 314 TRP A O 1
ATOM 2380 N N . CYS A 1 315 ? -9.739 18.642 -12.049 1.00 97.94 315 CYS A N 1
ATOM 2381 C CA . CYS A 1 315 ? -8.799 18.718 -13.150 1.00 97.94 315 CYS A CA 1
ATOM 2382 C C . CYS A 1 315 ? -8.071 17.383 -13.318 1.00 97.94 315 CYS A C 1
ATOM 2384 O O . CYS A 1 315 ? -7.865 16.662 -12.338 1.00 97.94 315 CYS A O 1
ATOM 2386 N N . TYR A 1 316 ? -7.602 17.111 -14.532 1.00 98.38 316 TYR A N 1
ATOM 2387 C CA . TYR A 1 316 ? -6.472 16.207 -14.737 1.00 98.38 316 TYR A CA 1
ATOM 2388 C C . TYR A 1 316 ? -5.199 17.033 -14.970 1.00 98.38 316 TYR A C 1
ATOM 2390 O O . TYR A 1 316 ? -5.266 18.145 -15.505 1.00 98.38 316 TYR A O 1
ATOM 2398 N N . LEU A 1 317 ? -4.043 16.530 -14.537 1.00 98.38 317 LEU A N 1
ATOM 2399 C CA . LEU A 1 317 ? -2.754 17.163 -14.832 1.00 98.38 317 LEU A CA 1
ATOM 2400 C C . LEU A 1 317 ? -2.191 16.637 -16.151 1.00 98.38 317 LEU A C 1
ATOM 2402 O O . LEU A 1 317 ? -2.129 15.427 -16.364 1.00 98.38 317 LEU A O 1
ATOM 2406 N N . THR A 1 318 ? -1.718 17.544 -17.005 1.00 98.50 318 THR A N 1
ATOM 2407 C CA . THR A 1 318 ? -0.803 17.173 -18.096 1.00 98.50 318 THR A CA 1
ATOM 2408 C C . THR A 1 318 ? 0.611 16.926 -17.540 1.00 98.50 318 THR A C 1
ATOM 2410 O O . THR A 1 318 ? 0.923 17.417 -16.449 1.00 98.50 318 THR A O 1
ATOM 2413 N N . PRO A 1 319 ? 1.499 16.218 -18.264 1.00 98.19 319 PRO A N 1
ATOM 2414 C CA . PRO A 1 319 ? 2.885 15.978 -17.840 1.00 98.19 319 PRO A CA 1
ATOM 2415 C C . PRO A 1 319 ? 3.664 17.259 -17.500 1.00 98.19 319 PRO A C 1
ATOM 2417 O O . PRO A 1 319 ? 4.509 17.270 -16.608 1.00 98.19 319 PRO A O 1
ATOM 2420 N N . GLU A 1 320 ? 3.340 18.371 -18.158 1.00 97.00 320 GLU A N 1
ATOM 2421 C CA . GLU A 1 320 ? 3.952 19.686 -17.945 1.00 97.00 320 GLU A CA 1
ATOM 2422 C C . GLU A 1 320 ? 3.423 20.407 -16.694 1.00 97.00 320 GLU A C 1
ATOM 2424 O O . GLU A 1 320 ? 3.905 21.490 -16.373 1.00 97.00 320 GLU A O 1
ATOM 2429 N N . GLY A 1 321 ? 2.439 19.836 -15.990 1.00 97.25 321 GLY A N 1
ATOM 2430 C CA . GLY A 1 321 ? 1.850 20.385 -14.764 1.00 97.25 321 GLY A CA 1
ATOM 2431 C C . GLY A 1 321 ? 0.692 21.350 -14.987 1.00 97.25 321 GLY A C 1
ATOM 2432 O O . GLY A 1 321 ? 0.293 22.069 -14.069 1.00 97.25 321 GLY A O 1
ATOM 2433 N N . THR A 1 322 ? 0.117 21.374 -16.193 1.00 97.81 322 THR A N 1
ATOM 2434 C CA . THR A 1 322 ? -1.097 22.157 -16.449 1.00 97.81 322 THR A CA 1
ATOM 2435 C C . THR A 1 322 ? -2.309 21.430 -15.873 1.00 97.81 322 THR A C 1
ATOM 2437 O O . THR A 1 322 ? -2.642 20.330 -16.311 1.00 97.81 322 THR A O 1
ATOM 2440 N N . ALA A 1 323 ? -2.996 22.057 -14.915 1.00 98.12 323 ALA A N 1
ATOM 2441 C CA . ALA A 1 323 ? -4.270 21.570 -14.391 1.00 98.12 323 ALA A CA 1
ATOM 2442 C C . ALA A 1 323 ? -5.411 21.886 -15.368 1.00 98.12 323 ALA A C 1
ATOM 2444 O O . ALA A 1 323 ? -5.933 23.003 -15.399 1.00 98.12 323 ALA A O 1
ATOM 2445 N N . THR A 1 324 ? -5.793 20.893 -16.169 1.00 98.00 324 THR A N 1
ATOM 2446 C CA . THR A 1 324 ? -6.860 21.018 -17.165 1.00 98.00 324 THR A CA 1
ATOM 2447 C C . THR A 1 324 ? -8.197 20.682 -16.526 1.00 98.00 324 THR A C 1
ATOM 2449 O O . THR A 1 324 ? -8.395 19.565 -16.055 1.00 98.00 324 THR A O 1
ATOM 2452 N N . VAL A 1 325 ? -9.105 21.661 -16.493 1.00 97.12 325 VAL A N 1
ATOM 2453 C CA . VAL A 1 325 ? -10.429 21.523 -15.872 1.00 97.12 325 VAL A CA 1
ATOM 2454 C C . VAL A 1 325 ? -11.237 20.442 -16.582 1.00 97.12 325 VAL A C 1
ATOM 2456 O O . VAL A 1 325 ? -11.384 20.486 -17.799 1.00 97.12 325 VAL A O 1
ATOM 2459 N N . ILE A 1 326 ? -11.796 19.522 -15.799 1.00 95.94 326 ILE A N 1
ATOM 2460 C CA . ILE A 1 326 ? -12.727 18.496 -16.259 1.00 95.94 326 ILE A CA 1
ATOM 2461 C C . ILE A 1 326 ? -14.144 19.073 -16.201 1.00 95.94 326 ILE A C 1
ATOM 2463 O O . ILE A 1 326 ? -14.638 19.459 -15.135 1.00 95.94 326 ILE A O 1
ATOM 2467 N N . GLY A 1 327 ? -14.783 19.166 -17.362 1.00 92.38 327 GLY A N 1
ATOM 2468 C CA . GLY A 1 327 ? -16.145 19.641 -17.543 1.00 92.38 327 GLY A CA 1
ATOM 2469 C C . GLY A 1 327 ? -17.197 18.548 -17.366 1.00 92.38 327 GLY A C 1
ATOM 2470 O O . GLY A 1 327 ? -16.916 17.355 -17.336 1.00 92.38 327 GLY A O 1
ATOM 2471 N N . ALA A 1 328 ? -18.454 18.971 -17.252 1.00 88.69 328 ALA A N 1
ATOM 2472 C CA . ALA A 1 328 ? -19.594 18.064 -17.227 1.00 88.69 328 ALA A CA 1
ATOM 2473 C C . ALA A 1 328 ? -19.698 17.260 -18.534 1.00 88.69 328 ALA A C 1
ATOM 2475 O O . ALA A 1 328 ? -19.776 17.853 -19.608 1.00 88.69 328 ALA A O 1
ATOM 2476 N N . GLY A 1 329 ? -19.783 15.932 -18.433 1.00 88.38 329 GLY A N 1
ATOM 2477 C CA . GLY A 1 329 ? -19.900 15.035 -19.585 1.00 88.38 329 GLY A CA 1
ATOM 2478 C C . GLY A 1 329 ? -18.569 14.623 -20.217 1.00 88.38 329 GLY A C 1
ATOM 2479 O O . GLY A 1 329 ? -18.590 13.807 -21.137 1.00 88.38 329 GLY A O 1
ATOM 2480 N N . ASP A 1 330 ? -17.435 15.132 -19.728 1.00 94.69 330 ASP A N 1
ATOM 2481 C CA . ASP A 1 330 ? -16.117 14.701 -20.193 1.00 94.69 330 ASP A CA 1
ATOM 2482 C C . ASP A 1 330 ? -15.866 13.224 -19.850 1.00 94.69 330 ASP A C 1
ATOM 2484 O O . ASP A 1 330 ? -16.279 12.726 -18.795 1.00 94.69 330 ASP A O 1
ATOM 2488 N N . THR A 1 331 ? -15.145 12.537 -20.734 1.00 95.06 331 THR A N 1
ATOM 2489 C CA . THR A 1 331 ? -14.675 11.157 -20.559 1.00 95.06 331 THR A CA 1
ATOM 2490 C C . THR A 1 331 ? -13.153 11.115 -20.435 1.00 95.06 331 THR A C 1
ATOM 2492 O O . THR A 1 331 ? -12.448 12.023 -20.880 1.00 95.06 331 THR A O 1
ATOM 2495 N N . SER A 1 332 ? -12.629 10.047 -19.834 1.00 95.56 332 SER A N 1
ATOM 2496 C CA . SER A 1 332 ? -11.206 9.923 -19.490 1.00 95.56 332 SER A CA 1
ATOM 2497 C C . SER A 1 332 ? -10.231 9.696 -20.641 1.00 95.56 332 SER A C 1
ATOM 2499 O O . SER A 1 332 ? -9.034 9.553 -20.391 1.00 95.56 332 SER A O 1
ATOM 2501 N N . GLU A 1 333 ? -10.696 9.702 -21.891 1.00 89.25 333 GLU A N 1
ATOM 2502 C CA . GLU A 1 333 ? -9.889 9.371 -23.074 1.00 89.25 333 GLU A CA 1
ATOM 2503 C C . GLU A 1 333 ? -8.590 10.185 -23.177 1.00 89.25 333 GLU A C 1
ATOM 2505 O O . GLU A 1 333 ? -7.577 9.672 -23.641 1.00 89.25 333 GLU A O 1
ATOM 2510 N N . GLN A 1 334 ? -8.607 11.446 -22.734 1.00 92.06 334 GLN A N 1
ATOM 2511 C CA . GLN A 1 334 ? -7.460 12.360 -22.821 1.00 92.06 334 GLN A CA 1
ATOM 2512 C C . GLN A 1 334 ? -6.694 12.528 -21.502 1.00 92.06 334 GLN A C 1
ATOM 2514 O O . GLN A 1 334 ? -5.734 13.295 -21.450 1.00 92.06 334 GLN A O 1
ATOM 2519 N N . TRP A 1 335 ? -7.132 11.877 -20.421 1.00 97.56 335 TRP A N 1
ATOM 2520 C CA . TRP A 1 335 ? -6.569 12.104 -19.084 1.00 97.56 335 TRP A CA 1
ATOM 2521 C C . TRP A 1 335 ? -5.348 11.221 -18.806 1.00 97.56 335 TRP A C 1
ATOM 2523 O O . TRP A 1 335 ? -4.549 11.548 -17.931 1.00 97.56 335 TRP A O 1
ATOM 2533 N N . PHE A 1 336 ? -5.222 10.106 -19.533 1.00 98.44 336 PHE A N 1
ATOM 2534 C CA . PHE A 1 336 ? -4.177 9.103 -19.351 1.00 98.44 336 PHE A CA 1
ATOM 2535 C C . PHE A 1 336 ? -3.042 9.257 -20.363 1.00 98.44 336 PHE A C 1
ATOM 2537 O O . PHE A 1 336 ? -3.262 9.441 -21.560 1.00 98.44 336 PHE A O 1
ATOM 2544 N N . PHE A 1 337 ? -1.818 9.088 -19.874 1.00 98.38 337 PHE A N 1
ATOM 2545 C CA . PHE A 1 337 ? -0.584 9.160 -20.647 1.00 98.38 337 PHE A CA 1
ATOM 2546 C C . PHE A 1 337 ? 0.183 7.851 -20.503 1.00 98.38 337 PHE A C 1
ATOM 2548 O O . PHE A 1 337 ? 0.273 7.312 -19.401 1.00 98.38 337 PHE A O 1
ATOM 2555 N N . ARG A 1 338 ? 0.749 7.338 -21.599 1.00 97.81 338 ARG A N 1
ATOM 2556 C CA . ARG A 1 338 ? 1.617 6.159 -21.517 1.00 97.81 338 ARG A CA 1
ATOM 2557 C C . ARG A 1 338 ? 2.982 6.541 -20.977 1.00 97.81 338 ARG A C 1
ATOM 2559 O O . ARG A 1 338 ? 3.520 7.575 -21.388 1.00 97.81 338 ARG A O 1
ATOM 2566 N N . LEU A 1 339 ? 3.557 5.702 -20.122 1.00 95.94 339 LEU A N 1
ATOM 2567 C CA . LEU A 1 339 ? 4.851 5.989 -19.506 1.00 95.94 339 LEU A CA 1
ATOM 2568 C C . LEU A 1 339 ? 5.980 6.114 -20.539 1.00 95.94 339 LEU A C 1
ATOM 2570 O O . LEU A 1 339 ? 6.861 6.943 -20.357 1.00 95.94 339 LEU A O 1
ATOM 2574 N N . ASP A 1 340 ? 5.907 5.417 -21.678 1.00 94.06 340 ASP A N 1
ATOM 2575 C CA . ASP A 1 340 ? 6.899 5.545 -22.761 1.00 94.06 340 ASP A CA 1
ATOM 2576 C C . ASP A 1 340 ? 6.870 6.906 -23.483 1.00 94.06 340 ASP A C 1
ATOM 2578 O O . ASP A 1 340 ? 7.803 7.260 -24.205 1.00 94.06 340 ASP A O 1
ATOM 2582 N N . THR A 1 341 ? 5.800 7.684 -23.300 1.00 95.75 341 THR A N 1
ATOM 2583 C CA . THR A 1 341 ? 5.614 8.992 -23.948 1.00 95.75 341 THR A CA 1
ATOM 2584 C C . THR A 1 341 ? 5.919 10.185 -23.050 1.00 95.75 341 THR A C 1
ATOM 2586 O O . THR A 1 341 ? 5.941 11.315 -23.542 1.00 95.75 341 THR A O 1
ATOM 2589 N N . ILE A 1 342 ? 6.156 9.967 -21.754 1.00 96.06 342 ILE A N 1
ATOM 2590 C CA . ILE A 1 342 ? 6.344 11.036 -20.768 1.00 96.06 342 ILE A CA 1
ATOM 2591 C C . ILE A 1 342 ? 7.556 10.750 -19.883 1.00 96.06 342 ILE A C 1
ATOM 2593 O O . ILE A 1 342 ? 7.879 9.608 -19.597 1.00 96.06 342 ILE A O 1
ATOM 2597 N N . ALA A 1 343 ? 8.217 11.795 -19.386 1.00 88.69 343 ALA A N 1
ATOM 2598 C CA . ALA A 1 343 ? 9.230 11.611 -18.342 1.00 88.69 343 ALA A CA 1
ATOM 2599 C C . ALA A 1 343 ? 8.591 11.378 -16.956 1.00 88.69 343 ALA A C 1
ATOM 2601 O O . ALA A 1 343 ? 9.206 10.773 -16.083 1.00 88.69 343 ALA A O 1
ATOM 2602 N N . GLY A 1 344 ? 7.376 11.900 -16.760 1.00 97.00 344 GLY A N 1
ATOM 2603 C CA . GLY A 1 344 ? 6.618 11.967 -15.511 1.00 97.00 344 GLY A CA 1
ATOM 2604 C C . GLY A 1 344 ? 5.746 13.227 -15.500 1.00 97.00 344 GLY A C 1
ATOM 2605 O O . GLY A 1 344 ? 5.517 13.825 -16.550 1.00 97.00 344 GLY A O 1
ATOM 2606 N N . PHE A 1 345 ? 5.289 13.647 -14.324 1.00 98.69 345 PHE A N 1
ATOM 2607 C CA . PHE A 1 345 ? 4.422 14.808 -14.129 1.00 98.69 345 PHE A CA 1
ATOM 2608 C C . PHE A 1 345 ? 5.123 15.908 -13.337 1.00 98.69 345 PHE A C 1
ATOM 2610 O O . PHE A 1 345 ? 5.780 15.651 -12.329 1.00 98.69 345 PHE A O 1
ATOM 2617 N N . GLN A 1 346 ? 4.927 17.153 -13.751 1.00 98.50 346 GLN A N 1
ATOM 2618 C CA . GLN A 1 346 ? 5.108 18.308 -12.880 1.00 98.50 346 GLN A CA 1
ATOM 2619 C C . GLN A 1 346 ? 3.834 18.516 -12.051 1.00 98.50 346 GLN A C 1
ATOM 2621 O O . GLN A 1 346 ? 2.728 18.316 -12.555 1.00 98.50 346 GLN A O 1
ATOM 2626 N N . VAL A 1 347 ? 3.968 18.934 -10.794 1.00 98.50 347 VAL A N 1
ATOM 2627 C CA . VAL A 1 347 ? 2.824 19.184 -9.908 1.00 98.50 347 VAL A CA 1
ATOM 2628 C C . VAL A 1 347 ? 2.836 20.643 -9.448 1.00 98.50 347 VAL A C 1
ATOM 2630 O O . VAL A 1 347 ? 3.862 21.105 -8.943 1.00 98.50 347 VAL A O 1
ATOM 2633 N N . PRO A 1 348 ? 1.728 21.392 -9.613 1.00 98.12 348 PRO A N 1
ATOM 2634 C CA . PRO A 1 348 ? 1.669 22.788 -9.197 1.00 98.12 348 PRO A CA 1
ATOM 2635 C C . PRO A 1 348 ? 1.616 22.935 -7.658 1.00 98.12 348 PRO A C 1
ATOM 2637 O O . PRO A 1 348 ? 1.243 21.987 -6.969 1.00 98.12 348 PRO A O 1
ATOM 2640 N N . PRO A 1 349 ? 1.888 24.139 -7.111 1.00 96.62 349 PRO A N 1
ATOM 2641 C CA . PRO A 1 349 ? 1.900 24.418 -5.661 1.00 96.62 349 PRO A CA 1
ATOM 2642 C C . PRO A 1 349 ? 0.606 24.116 -4.906 1.00 96.62 349 PRO A C 1
ATOM 2644 O O . PRO A 1 349 ? 0.603 23.992 -3.681 1.00 96.62 349 PRO A O 1
ATOM 2647 N N . VAL A 1 350 ? -0.514 24.040 -5.627 1.00 97.56 350 VAL A N 1
ATOM 2648 C CA . VAL A 1 350 ? -1.802 23.638 -5.071 1.00 97.56 350 VAL A CA 1
ATOM 2649 C C . VAL A 1 350 ? -2.448 22.625 -6.001 1.00 97.56 350 VAL A C 1
ATOM 2651 O O . VAL A 1 350 ? -2.957 22.978 -7.069 1.00 97.56 350 VAL A O 1
ATOM 2654 N N . PHE A 1 351 ? -2.451 21.370 -5.565 1.00 98.06 351 PHE A N 1
ATOM 2655 C CA . PHE A 1 351 ? -3.205 20.296 -6.190 1.00 98.06 351 PHE A CA 1
ATOM 2656 C C . PHE A 1 351 ? -3.657 19.307 -5.117 1.00 98.06 351 PHE A C 1
ATOM 2658 O O . PHE A 1 351 ? -2.848 18.617 -4.502 1.00 98.06 351 PHE A O 1
ATOM 2665 N N . THR A 1 352 ? -4.954 19.282 -4.835 1.00 98.12 352 THR A N 1
ATOM 2666 C CA . THR A 1 352 ? -5.502 18.637 -3.632 1.00 98.12 352 THR A CA 1
ATOM 2667 C C . THR A 1 352 ? -6.459 17.508 -3.986 1.00 98.12 352 THR A C 1
ATOM 2669 O O . THR A 1 352 ? -7.004 17.478 -5.089 1.00 98.12 352 THR A O 1
ATOM 2672 N N . SER A 1 353 ? -6.705 16.590 -3.043 1.00 94.25 353 SER A N 1
ATOM 2673 C CA . SER A 1 353 ? -7.596 15.432 -3.258 1.00 94.25 353 SER A CA 1
ATOM 2674 C C . SER A 1 353 ? -7.238 14.642 -4.525 1.00 94.25 353 SER A C 1
ATOM 2676 O O . SER A 1 353 ? -8.125 14.253 -5.290 1.00 94.25 353 SER A O 1
ATOM 2678 N N . ALA A 1 354 ? -5.940 14.500 -4.790 1.00 98.19 354 ALA A N 1
ATOM 2679 C CA . ALA A 1 354 ? -5.438 13.940 -6.025 1.00 98.19 354 ALA A CA 1
ATOM 2680 C C . ALA A 1 354 ? -5.291 12.423 -5.923 1.00 98.19 354 ALA A C 1
ATOM 2682 O O . ALA A 1 354 ? -4.921 11.880 -4.881 1.00 98.19 354 ALA A O 1
ATOM 2683 N N . ARG A 1 355 ? -5.552 11.752 -7.040 1.00 98.75 355 ARG A N 1
ATOM 2684 C CA . ARG A 1 355 ? -5.223 10.350 -7.264 1.00 98.75 355 ARG A CA 1
ATOM 2685 C C . ARG A 1 355 ? -4.348 10.234 -8.492 1.00 98.75 355 ARG A C 1
ATOM 2687 O O . ARG A 1 355 ? -4.698 10.768 -9.544 1.00 98.75 355 ARG A O 1
ATOM 2694 N N . LEU A 1 356 ? -3.232 9.536 -8.337 1.00 98.88 356 LEU A N 1
ATOM 2695 C CA . LEU A 1 356 ? -2.424 9.040 -9.436 1.00 98.88 356 LEU A CA 1
ATOM 2696 C C . LEU A 1 356 ? -2.923 7.637 -9.772 1.00 98.88 356 LEU A C 1
ATOM 2698 O O . LEU A 1 356 ? -2.549 6.681 -9.100 1.00 98.88 356 LEU A O 1
ATOM 2702 N N . TYR A 1 357 ? -3.778 7.527 -10.783 1.00 98.81 357 TYR A N 1
ATOM 2703 C CA . TYR A 1 357 ? -4.211 6.244 -11.322 1.00 98.81 357 TYR A CA 1
ATOM 2704 C C . TYR A 1 357 ? -3.136 5.673 -12.231 1.00 98.81 357 TYR A C 1
ATOM 2706 O O . TYR A 1 357 ? -2.557 6.404 -13.036 1.00 98.81 357 TYR A O 1
ATOM 2714 N N . MET A 1 358 ? -2.915 4.368 -12.124 1.00 98.75 358 MET A N 1
ATOM 2715 C CA . MET A 1 358 ? -1.978 3.617 -12.946 1.00 98.75 358 MET A CA 1
ATOM 2716 C C . MET A 1 358 ? -2.660 2.339 -13.422 1.00 98.75 358 MET A C 1
ATOM 2718 O O . MET A 1 358 ? -3.215 1.603 -12.608 1.00 98.75 358 MET A O 1
ATOM 2722 N N . SER A 1 359 ? -2.643 2.076 -14.724 1.00 98.69 359 SER A N 1
ATOM 2723 C CA . SER A 1 359 ? -3.310 0.919 -15.322 1.00 98.69 359 SER A CA 1
ATOM 2724 C C . SER A 1 359 ? -2.449 0.240 -16.381 1.00 98.69 359 SER A C 1
ATOM 2726 O O . SER A 1 359 ? -1.627 0.878 -17.042 1.00 98.69 359 SER A O 1
ATOM 2728 N N . ILE A 1 360 ? -2.634 -1.070 -16.526 1.00 97.44 360 ILE A N 1
ATOM 2729 C CA . ILE A 1 360 ? -1.882 -1.918 -17.451 1.00 97.44 360 ILE A CA 1
ATOM 2730 C C . ILE A 1 360 ? -2.742 -2.221 -18.682 1.00 97.44 360 ILE A C 1
ATOM 2732 O O . ILE A 1 360 ? -3.937 -2.487 -18.565 1.00 97.44 360 ILE A O 1
ATOM 2736 N N . ASP A 1 361 ? -2.120 -2.176 -19.859 1.00 94.75 361 ASP A N 1
ATOM 2737 C CA . ASP A 1 361 ? -2.651 -2.443 -21.205 1.00 94.75 361 ASP A CA 1
ATOM 2738 C C . ASP A 1 361 ? -3.724 -1.482 -21.729 1.00 94.75 361 ASP A C 1
ATOM 2740 O O . ASP A 1 361 ? -3.755 -1.195 -22.928 1.00 94.75 361 ASP A O 1
ATOM 2744 N N . SER A 1 362 ? -4.559 -0.929 -20.855 1.00 96.50 362 SER A N 1
ATOM 2745 C CA . SER A 1 362 ? -5.607 0.030 -21.200 1.00 96.50 362 SER A CA 1
ATOM 2746 C C . SER A 1 362 ? -5.667 1.166 -20.177 1.00 96.50 362 SER A C 1
ATOM 2748 O O . SER A 1 362 ? -5.465 0.917 -18.986 1.00 96.50 362 SER A O 1
ATOM 2750 N N . PRO A 1 363 ? -5.990 2.409 -20.584 1.00 98.06 363 PRO A N 1
ATOM 2751 C CA . PRO A 1 363 ? -6.397 3.446 -19.642 1.00 98.06 363 PRO A CA 1
ATOM 2752 C C . PRO A 1 363 ? -7.737 3.085 -18.987 1.00 98.06 363 PRO A C 1
ATOM 2754 O O . PRO A 1 363 ? -8.539 2.342 -19.564 1.00 98.06 363 PRO A O 1
ATOM 2757 N N . LEU A 1 364 ? -7.997 3.644 -17.802 1.00 98.19 364 LEU A N 1
ATOM 2758 C CA . LEU A 1 364 ? -9.301 3.514 -17.149 1.00 98.19 364 LEU A CA 1
ATOM 2759 C C . LEU A 1 364 ? -10.367 4.332 -17.870 1.00 98.19 364 LEU A C 1
ATOM 2761 O O . LEU A 1 364 ? -10.114 5.438 -18.356 1.00 98.19 364 LEU A O 1
ATOM 2765 N N . VAL A 1 365 ? -11.588 3.807 -17.863 1.00 97.69 365 VAL A N 1
ATOM 2766 C CA . VAL A 1 365 ? -12.788 4.458 -18.379 1.00 97.69 365 VAL A CA 1
ATOM 2767 C C . VAL A 1 365 ? -13.518 5.121 -17.216 1.00 97.69 365 VAL A C 1
ATOM 2769 O O . VAL A 1 365 ? -14.119 4.465 -16.368 1.00 97.69 365 VAL A O 1
ATOM 2772 N N . MET A 1 366 ? -13.457 6.447 -17.180 1.00 96.75 366 MET A N 1
ATOM 2773 C CA . MET A 1 366 ? -14.065 7.301 -16.166 1.00 96.75 366 MET A CA 1
ATOM 2774 C C . MET A 1 366 ? -14.832 8.428 -16.858 1.00 96.75 366 MET A C 1
ATOM 2776 O O . MET A 1 366 ? -14.603 8.739 -18.030 1.00 96.75 366 MET A O 1
ATOM 2780 N N . SER A 1 367 ? -15.752 9.057 -16.133 1.00 94.31 367 SER A N 1
ATOM 2781 C CA . SER A 1 367 ? -16.522 10.185 -16.660 1.00 94.31 367 SER A CA 1
ATOM 2782 C C . SER A 1 367 ? -16.786 11.242 -15.602 1.00 94.31 367 SER A C 1
ATOM 2784 O O . SER A 1 367 ? -16.678 10.990 -14.402 1.00 94.31 367 SER A O 1
ATOM 2786 N N . ALA A 1 368 ? -17.132 12.439 -16.053 1.00 93.62 368 ALA A N 1
ATOM 2787 C CA . ALA A 1 368 ? -17.552 13.526 -15.194 1.00 93.62 368 ALA A CA 1
ATOM 2788 C C . ALA A 1 368 ? -19.071 13.704 -15.242 1.00 93.62 368 ALA A C 1
ATOM 2790 O O . ALA A 1 368 ? -19.665 13.931 -16.298 1.00 93.62 368 ALA A O 1
ATOM 2791 N N . VAL A 1 369 ? -19.703 13.644 -14.074 1.00 91.19 369 VAL A N 1
ATOM 2792 C CA . VAL A 1 369 ? -21.144 13.851 -13.894 1.00 91.19 369 VAL A CA 1
ATOM 2793 C C . VAL A 1 369 ? -21.406 15.142 -13.136 1.00 91.19 369 VAL A C 1
ATOM 2795 O O . VAL A 1 369 ? -20.518 15.697 -12.494 1.00 91.19 369 VAL A O 1
ATOM 2798 N N . VAL A 1 370 ? -22.642 15.624 -13.201 1.00 88.62 370 VAL A N 1
ATOM 2799 C CA . VAL A 1 370 ? -23.089 16.797 -12.451 1.00 88.62 370 VAL A CA 1
ATOM 2800 C C . VAL A 1 370 ? -24.070 16.336 -11.392 1.00 88.62 370 VAL A C 1
ATOM 2802 O O . VAL A 1 370 ? -25.038 15.643 -11.705 1.00 88.62 370 VAL A O 1
ATOM 2805 N N . ASP A 1 371 ? -23.813 16.698 -10.139 1.00 79.50 371 ASP A N 1
ATOM 2806 C CA . ASP A 1 371 ? -24.755 16.420 -9.063 1.00 79.50 371 ASP A CA 1
ATOM 2807 C C . ASP A 1 371 ? -25.971 17.363 -9.114 1.00 79.50 371 ASP A C 1
ATOM 2809 O O . ASP A 1 371 ? -26.033 18.321 -9.886 1.00 79.50 371 ASP A O 1
ATOM 2813 N N . ALA A 1 372 ? -26.960 17.117 -8.253 1.00 79.00 372 ALA A N 1
ATOM 2814 C CA . ALA A 1 372 ? -28.183 17.921 -8.202 1.00 79.00 372 ALA A CA 1
ATOM 2815 C C . ALA A 1 372 ? -27.947 19.413 -7.872 1.00 79.00 372 ALA A C 1
ATOM 2817 O O . ALA A 1 372 ? -28.853 20.225 -8.053 1.00 79.00 372 ALA A O 1
ATOM 2818 N N . THR A 1 373 ? -26.755 19.784 -7.389 1.00 78.56 373 THR A N 1
ATOM 2819 C CA . THR A 1 373 ? -26.370 21.168 -7.070 1.00 78.56 373 THR A CA 1
ATOM 2820 C C . THR A 1 373 ? -25.665 21.878 -8.227 1.00 78.56 373 THR A C 1
ATOM 2822 O O . THR A 1 373 ? -25.365 23.066 -8.115 1.00 78.56 373 THR A O 1
ATOM 2825 N N . GLY A 1 374 ? -25.418 21.184 -9.343 1.00 79.69 374 GLY A N 1
ATOM 2826 C CA . GLY A 1 374 ? -24.646 21.714 -10.466 1.00 79.69 374 GLY A CA 1
ATOM 2827 C C . GLY A 1 374 ? -23.135 21.522 -10.315 1.00 79.69 374 GLY A C 1
ATOM 2828 O O . GLY A 1 374 ? -22.379 22.034 -11.140 1.00 79.69 374 GLY A O 1
ATOM 2829 N N . SER A 1 375 ? -22.680 20.795 -9.289 1.00 84.81 375 SER A N 1
ATOM 2830 C CA . SER A 1 375 ? -21.256 20.558 -9.053 1.00 84.81 375 SER A CA 1
ATOM 2831 C C . SER A 1 375 ? -20.769 19.360 -9.862 1.00 84.81 375 SER A C 1
ATOM 2833 O O . SER A 1 375 ? -21.392 18.299 -9.858 1.00 84.81 375 SER A O 1
ATOM 2835 N N . VAL A 1 376 ? -19.629 19.518 -10.538 1.00 89.88 376 VAL A N 1
ATOM 2836 C CA . VAL A 1 376 ? -18.978 18.416 -11.257 1.00 89.88 376 VAL A CA 1
ATOM 2837 C C . VAL A 1 376 ? -18.377 17.424 -10.255 1.00 89.88 376 VAL A C 1
ATOM 2839 O O . VAL A 1 376 ? -17.722 17.812 -9.282 1.00 89.88 376 VAL A O 1
ATOM 2842 N N . GLY A 1 377 ? -18.584 16.135 -10.503 1.00 89.81 377 GLY A N 1
ATOM 2843 C CA . GLY A 1 377 ? -17.967 15.017 -9.803 1.00 89.81 377 GLY A CA 1
ATOM 2844 C C . GLY A 1 377 ? -17.367 14.025 -10.793 1.00 89.81 377 GLY A C 1
ATOM 2845 O O . GLY A 1 377 ? -17.849 13.898 -11.914 1.00 89.81 377 GLY A O 1
ATOM 2846 N N . ILE A 1 378 ? -16.321 13.320 -10.372 1.00 93.25 378 ILE A N 1
ATOM 2847 C CA . ILE A 1 378 ? -15.697 12.261 -11.168 1.00 93.25 378 ILE A CA 1
ATOM 2848 C C . ILE A 1 378 ? -16.308 10.922 -10.763 1.00 93.25 378 ILE A C 1
ATOM 2850 O O . ILE A 1 378 ? -16.293 10.570 -9.582 1.00 93.25 378 ILE A O 1
ATOM 2854 N N . VAL A 1 379 ? -16.833 10.190 -11.742 1.00 92.56 379 VAL A N 1
ATOM 2855 C CA . VAL A 1 379 ? -17.221 8.786 -11.610 1.00 92.56 379 VAL A CA 1
ATOM 2856 C C . VAL A 1 379 ? -15.947 7.959 -11.672 1.00 92.56 379 VAL A C 1
ATOM 2858 O O . VAL A 1 379 ? -15.263 7.922 -12.694 1.00 92.56 379 VAL A O 1
ATOM 2861 N N . GLN A 1 380 ? -15.609 7.362 -10.539 1.00 92.25 380 GLN A N 1
ATOM 2862 C CA . GLN A 1 380 ? -14.477 6.454 -10.387 1.00 92.25 380 GLN A CA 1
ATOM 2863 C C . GLN A 1 380 ? -14.914 5.025 -10.742 1.00 92.25 380 GLN A C 1
ATOM 2865 O O . GLN A 1 380 ? -16.123 4.787 -10.768 1.00 92.25 380 GLN A O 1
ATOM 2870 N N . PRO A 1 381 ? -13.975 4.091 -10.997 1.00 94.81 381 PRO A N 1
ATOM 2871 C CA . PRO A 1 381 ? -14.320 2.684 -11.182 1.00 94.81 381 PRO A CA 1
ATOM 2872 C C . PRO A 1 381 ? -15.210 2.168 -10.044 1.00 94.81 381 PRO A C 1
ATOM 2874 O O . PRO A 1 381 ? -14.829 2.247 -8.875 1.00 94.81 381 PRO A O 1
ATOM 2877 N N . ASP A 1 382 ? -16.388 1.647 -10.385 1.00 92.88 382 ASP A N 1
ATOM 2878 C CA . ASP A 1 382 ? -17.322 1.031 -9.444 1.00 92.88 382 ASP A CA 1
ATOM 2879 C C . ASP A 1 382 ? -17.338 -0.481 -9.664 1.00 92.88 382 ASP A C 1
ATOM 2881 O O . ASP A 1 382 ? -18.139 -1.033 -10.416 1.00 92.88 382 ASP A O 1
ATOM 2885 N N . LEU A 1 383 ? -16.434 -1.177 -8.981 1.00 91.06 383 LEU A N 1
ATOM 2886 C CA . LEU A 1 383 ? -16.295 -2.625 -9.128 1.00 91.06 383 LEU A CA 1
ATOM 2887 C C . LEU A 1 383 ? -17.460 -3.411 -8.508 1.00 91.06 383 LEU A C 1
ATOM 2889 O O . LEU A 1 383 ? -17.610 -4.599 -8.794 1.00 91.06 383 LEU A O 1
ATOM 2893 N N . GLY A 1 384 ? -18.316 -2.752 -7.718 1.00 87.69 384 GLY A N 1
ATOM 2894 C CA . GLY A 1 384 ? -19.581 -3.318 -7.253 1.00 87.69 384 GLY A CA 1
ATOM 2895 C C . GLY A 1 384 ? -20.626 -3.431 -8.367 1.00 87.69 384 GLY A C 1
ATOM 2896 O O . GLY A 1 384 ? -21.550 -4.239 -8.256 1.00 87.69 384 GLY A O 1
ATOM 2897 N N . ASN A 1 385 ? -20.467 -2.670 -9.454 1.00 92.19 385 ASN A N 1
ATOM 2898 C CA . ASN A 1 385 ? -21.279 -2.757 -10.659 1.00 92.19 385 ASN A CA 1
ATOM 2899 C C . ASN A 1 385 ? -20.641 -3.735 -11.669 1.00 92.19 385 ASN A C 1
ATOM 2901 O O . ASN A 1 385 ? -19.645 -3.392 -12.307 1.00 92.19 385 ASN A O 1
ATOM 2905 N N . PRO A 1 386 ? -21.233 -4.919 -11.924 1.00 91.19 386 PRO A N 1
ATOM 2906 C CA . PRO A 1 386 ? -20.669 -5.902 -12.857 1.00 91.19 386 PRO A CA 1
ATOM 2907 C C . PRO A 1 386 ? -20.585 -5.425 -14.314 1.00 91.19 386 PRO A C 1
ATOM 2909 O O . PRO A 1 386 ? -19.965 -6.087 -15.136 1.00 91.19 386 PRO A O 1
ATOM 2912 N N . SER A 1 387 ? -21.260 -4.322 -14.657 1.00 95.44 387 SER A N 1
ATOM 2913 C CA . SER A 1 387 ? -21.205 -3.700 -15.988 1.00 95.44 387 SER A CA 1
ATOM 2914 C C . SER A 1 387 ? -20.212 -2.538 -16.069 1.00 95.44 387 SER A C 1
ATOM 2916 O O . SER A 1 387 ? -20.174 -1.855 -17.092 1.00 95.44 387 SER A O 1
ATOM 2918 N N . ASP A 1 388 ? -19.454 -2.266 -15.003 1.00 96.12 388 ASP A N 1
ATOM 2919 C CA . ASP A 1 388 ? -18.405 -1.253 -15.039 1.00 96.12 388 ASP A CA 1
ATOM 2920 C C . ASP A 1 388 ? -17.331 -1.649 -16.076 1.00 96.12 388 ASP A C 1
ATOM 2922 O O . ASP A 1 388 ? -16.867 -2.791 -16.087 1.00 96.12 388 ASP A O 1
ATOM 2926 N N . PRO A 1 389 ? -16.929 -0.741 -16.980 1.00 96.56 389 PRO A N 1
ATOM 2927 C CA . PRO A 1 389 ? -15.960 -1.048 -18.034 1.00 96.56 389 PRO A CA 1
ATOM 2928 C C . PRO A 1 389 ? -14.549 -1.367 -17.513 1.00 96.56 389 PRO A C 1
ATOM 2930 O O . PRO A 1 389 ? -13.713 -1.832 -18.283 1.00 96.56 389 PRO A O 1
ATOM 2933 N N . ASN A 1 390 ? -14.266 -1.119 -16.231 1.00 97.56 390 ASN A N 1
ATOM 2934 C CA . ASN A 1 390 ? -12.952 -1.310 -15.622 1.00 97.56 390 ASN A CA 1
ATOM 2935 C C . ASN A 1 390 ? -12.790 -2.665 -14.909 1.00 97.56 390 ASN A C 1
ATOM 2937 O O . ASN A 1 390 ? -11.737 -2.895 -14.311 1.00 97.56 390 ASN A O 1
ATOM 2941 N N . GLN A 1 391 ? -13.792 -3.557 -14.960 1.00 95.69 391 GLN A N 1
ATOM 2942 C CA . GLN A 1 391 ? -13.764 -4.873 -14.293 1.00 95.69 391 GLN A CA 1
ATOM 2943 C C . GLN A 1 391 ? -12.499 -5.677 -14.639 1.00 95.69 391 GLN A C 1
ATOM 2945 O O . GLN A 1 391 ? -11.796 -6.147 -13.739 1.00 95.69 391 GLN A O 1
ATOM 2950 N N . ASP A 1 392 ? -12.148 -5.711 -15.927 1.00 95.50 392 ASP A N 1
ATOM 2951 C CA . ASP A 1 392 ? -11.052 -6.523 -16.471 1.00 95.50 392 ASP A CA 1
ATOM 2952 C C . ASP A 1 392 ? -9.768 -5.713 -16.748 1.00 95.50 392 ASP A C 1
ATOM 2954 O O . ASP A 1 392 ? -8.909 -6.133 -17.524 1.00 95.50 392 ASP A O 1
ATOM 2958 N N . ILE A 1 393 ? -9.621 -4.533 -16.135 1.00 97.81 393 ILE A N 1
ATOM 2959 C CA . ILE A 1 393 ? -8.399 -3.720 -16.235 1.00 97.81 393 ILE A CA 1
ATOM 2960 C C . ILE A 1 393 ? -7.571 -3.907 -14.964 1.00 97.81 393 ILE A C 1
ATOM 2962 O O . ILE A 1 393 ? -8.074 -3.704 -13.859 1.00 97.81 393 ILE A O 1
ATOM 2966 N N . ILE A 1 394 ? -6.289 -4.248 -15.098 1.00 98.38 394 ILE A N 1
ATOM 2967 C CA . ILE A 1 394 ? -5.350 -4.261 -13.968 1.00 98.38 394 ILE A CA 1
ATOM 2968 C C . ILE A 1 394 ? -4.969 -2.811 -13.670 1.00 98.38 394 ILE A C 1
ATOM 2970 O O . ILE A 1 394 ? -4.355 -2.148 -14.507 1.00 98.38 394 ILE A O 1
ATOM 2974 N N . PHE A 1 395 ? -5.349 -2.301 -12.501 1.00 98.75 395 PHE A N 1
ATOM 2975 C CA . PHE A 1 395 ? -5.050 -0.927 -12.106 1.00 98.75 395 PHE A CA 1
ATOM 2976 C C . PHE A 1 395 ? -4.876 -0.784 -10.603 1.00 98.75 395 PHE A C 1
ATOM 2978 O O . PHE A 1 395 ? -5.398 -1.590 -9.840 1.00 98.75 395 PHE A O 1
ATOM 2985 N N . ASP A 1 396 ? -4.195 0.279 -10.202 1.00 98.69 396 ASP A N 1
ATOM 2986 C CA . ASP A 1 396 ? -4.055 0.720 -8.819 1.00 98.69 396 ASP A CA 1
ATOM 2987 C C . ASP A 1 396 ? -3.935 2.256 -8.778 1.00 98.69 396 ASP A C 1
ATOM 2989 O O . ASP A 1 396 ? -3.904 2.913 -9.828 1.00 98.69 396 ASP A O 1
ATOM 2993 N N . TRP A 1 397 ? -3.904 2.859 -7.590 1.00 98.69 397 TRP A N 1
ATOM 2994 C CA . TRP A 1 397 ? -3.685 4.295 -7.453 1.00 98.69 397 TRP A CA 1
ATOM 2995 C C . TRP A 1 397 ? -2.972 4.686 -6.163 1.00 98.69 397 TRP A C 1
ATOM 2997 O O . TRP A 1 397 ? -3.226 4.130 -5.101 1.00 98.69 397 TRP A O 1
ATOM 3007 N N . ALA A 1 398 ? -2.149 5.731 -6.252 1.00 98.69 398 ALA A N 1
ATOM 3008 C CA . ALA A 1 398 ? -1.654 6.463 -5.089 1.00 98.69 398 ALA A CA 1
ATOM 3009 C C . ALA A 1 398 ? -2.539 7.688 -4.822 1.00 98.69 398 ALA A C 1
ATOM 3011 O O . ALA A 1 398 ? -3.071 8.299 -5.755 1.00 98.69 398 ALA A O 1
ATOM 3012 N N . GLU A 1 399 ? -2.670 8.084 -3.560 1.00 98.31 399 GLU A N 1
ATOM 3013 C CA . GLU A 1 399 ? -3.399 9.291 -3.162 1.00 98.31 399 GLU A CA 1
ATOM 3014 C C . GLU A 1 399 ? -2.412 10.356 -2.704 1.00 98.31 399 GLU A C 1
ATOM 3016 O O . GLU A 1 399 ? -1.412 10.042 -2.057 1.00 98.31 399 GLU A O 1
ATOM 3021 N N . PHE A 1 400 ? -2.666 11.619 -3.056 1.00 98.75 400 PHE A N 1
ATOM 3022 C CA . PHE A 1 400 ? -1.849 12.712 -2.552 1.00 98.75 400 PHE A CA 1
ATOM 3023 C C . PHE A 1 400 ? -2.551 14.072 -2.517 1.00 98.75 400 PHE A C 1
ATOM 3025 O O . PHE A 1 400 ? -3.600 14.315 -3.117 1.00 98.75 400 PHE A O 1
ATOM 3032 N N . THR A 1 401 ? -1.941 14.998 -1.791 1.00 98.44 401 THR A N 1
ATOM 3033 C CA . THR A 1 401 ? -2.224 16.426 -1.819 1.00 98.44 401 THR A CA 1
ATOM 3034 C C . THR A 1 401 ? -0.918 17.201 -1.743 1.00 98.44 401 THR A C 1
ATOM 3036 O O . THR A 1 401 ? -0.048 16.897 -0.934 1.00 98.44 401 THR A O 1
ATOM 3039 N N . VAL A 1 402 ? -0.813 18.232 -2.576 1.00 97.19 402 VAL A N 1
ATOM 3040 C CA . VAL A 1 402 ? 0.200 19.278 -2.484 1.00 97.19 402 VAL A CA 1
ATOM 3041 C C . VAL A 1 402 ? -0.498 20.584 -2.139 1.00 97.19 402 VAL A C 1
ATOM 3043 O O . VAL A 1 402 ? -1.395 21.032 -2.861 1.00 97.19 402 VAL A O 1
ATOM 3046 N N . HIS A 1 403 ? -0.116 21.179 -1.015 1.00 94.56 403 HIS A N 1
ATOM 3047 C CA . HIS A 1 403 ? -0.608 22.485 -0.590 1.00 94.56 403 HIS A CA 1
ATOM 3048 C C . HIS A 1 403 ? 0.392 23.126 0.374 1.00 94.56 403 HIS A C 1
ATOM 3050 O O . HIS A 1 403 ? 0.974 22.447 1.214 1.00 94.56 403 HIS A O 1
ATOM 3056 N N . SER A 1 404 ? 0.566 24.449 0.300 1.00 89.62 404 SER A N 1
ATOM 3057 C CA . SER A 1 404 ? 1.414 25.206 1.239 1.00 89.62 404 SER A CA 1
ATOM 3058 C C . SER A 1 404 ? 2.863 24.697 1.360 1.00 89.62 404 SER A C 1
ATOM 3060 O O . SER A 1 404 ? 3.444 24.785 2.437 1.00 89.62 404 SER A O 1
ATOM 3062 N N . GLY A 1 405 ? 3.451 24.193 0.271 1.00 88.19 405 GLY A N 1
ATOM 3063 C CA . GLY A 1 405 ? 4.834 23.695 0.264 1.00 88.19 405 GLY A CA 1
ATOM 3064 C C . GLY A 1 405 ? 5.029 22.313 0.895 1.00 88.19 405 GLY A C 1
ATOM 3065 O O . GLY A 1 405 ? 6.162 21.888 1.135 1.00 88.19 405 GLY A O 1
ATOM 3066 N N . THR A 1 406 ? 3.928 21.615 1.178 1.00 94.00 406 THR A N 1
ATOM 3067 C CA . THR A 1 406 ? 3.935 20.293 1.797 1.00 94.00 406 THR A CA 1
ATOM 3068 C C . THR A 1 406 ? 3.224 19.287 0.904 1.00 94.00 406 THR A C 1
ATOM 3070 O O . THR A 1 406 ? 2.186 19.572 0.298 1.00 94.00 406 THR A O 1
ATOM 3073 N N . PHE A 1 407 ? 3.815 18.099 0.831 1.00 96.94 407 PHE A N 1
ATOM 3074 C CA . PHE A 1 407 ? 3.252 16.914 0.213 1.00 96.94 407 PHE A CA 1
ATOM 3075 C C . PHE A 1 407 ? 2.702 15.990 1.299 1.00 96.94 407 PHE A C 1
ATOM 3077 O O . PHE A 1 407 ? 3.401 15.665 2.259 1.00 96.94 407 PHE A O 1
ATOM 3084 N N . TRP A 1 408 ? 1.473 15.531 1.096 1.00 98.06 408 TRP A N 1
ATOM 3085 C CA . TRP A 1 408 ? 0.886 14.396 1.796 1.00 98.06 408 TRP A CA 1
ATOM 3086 C C . TRP A 1 408 ? 0.571 13.336 0.764 1.00 98.06 408 TRP A C 1
ATOM 3088 O O . TRP A 1 408 ? -0.167 13.637 -0.172 1.00 98.06 408 TRP A O 1
ATOM 3098 N N . GLY A 1 409 ? 1.080 12.120 0.908 1.00 97.81 409 GLY A N 1
ATOM 3099 C CA . GLY A 1 409 ? 0.710 11.048 -0.006 1.00 97.81 409 GLY A CA 1
ATOM 3100 C C . GLY A 1 409 ? 0.955 9.658 0.539 1.00 97.81 409 GLY A C 1
ATOM 3101 O O . GLY A 1 409 ? 1.729 9.473 1.475 1.00 97.81 409 GLY A O 1
ATOM 3102 N N . ASN A 1 410 ? 0.264 8.691 -0.049 1.00 98.56 410 ASN A N 1
ATOM 3103 C CA . ASN A 1 410 ? 0.235 7.310 0.405 1.00 98.56 410 ASN A CA 1
ATOM 3104 C C . ASN A 1 410 ? -0.003 6.354 -0.770 1.00 98.56 410 ASN A C 1
ATOM 3106 O O . ASN A 1 410 ? -0.643 6.704 -1.767 1.00 98.56 410 ASN A O 1
ATOM 3110 N N . THR A 1 411 ? 0.476 5.121 -0.618 1.00 98.62 411 THR A N 1
ATOM 3111 C CA . THR A 1 411 ? -0.120 3.983 -1.331 1.00 98.62 411 THR A CA 1
ATOM 3112 C C . THR A 1 411 ? -1.443 3.611 -0.650 1.00 98.62 411 THR A C 1
ATOM 3114 O O . THR A 1 411 ? -1.722 4.093 0.451 1.00 98.62 411 THR A O 1
ATOM 3117 N N . THR A 1 412 ? -2.305 2.800 -1.260 1.00 98.38 412 THR A N 1
ATOM 3118 C CA . THR A 1 412 ? -3.539 2.387 -0.574 1.00 98.38 412 THR A CA 1
ATOM 3119 C C . THR A 1 412 ? -4.038 1.019 -0.998 1.00 98.38 412 THR A C 1
ATOM 3121 O O . THR A 1 412 ? -3.951 0.660 -2.166 1.00 98.38 412 THR A O 1
ATOM 3124 N N . GLN A 1 413 ? -4.557 0.268 -0.026 1.00 98.56 413 GLN A N 1
ATOM 3125 C CA . GLN A 1 413 ? -5.262 -0.998 -0.209 1.00 98.56 413 GLN A CA 1
ATOM 3126 C C . GLN A 1 413 ? -6.693 -0.916 0.348 1.00 98.56 413 GLN A C 1
ATOM 3128 O O . GLN A 1 413 ? -7.363 -1.936 0.481 1.00 98.56 413 GLN A O 1
ATOM 3133 N N . VAL A 1 414 ? -7.194 0.285 0.665 1.00 97.75 414 VAL A N 1
ATOM 3134 C CA . VAL A 1 414 ? -8.505 0.486 1.316 1.00 97.75 414 VAL A CA 1
ATOM 3135 C C . VAL A 1 414 ? -9.666 -0.085 0.494 1.00 97.75 414 VAL A C 1
ATOM 3137 O O . VAL A 1 414 ? -10.643 -0.561 1.067 1.00 97.75 414 VAL A O 1
ATOM 3140 N N . ASP A 1 415 ? -9.553 -0.062 -0.835 1.00 96.06 415 ASP A N 1
ATOM 3141 C CA . ASP A 1 415 ? -10.576 -0.583 -1.749 1.00 96.06 415 ASP A CA 1
ATOM 3142 C C . ASP A 1 415 ? -10.135 -1.880 -2.447 1.00 96.06 415 ASP A C 1
ATOM 3144 O O . ASP A 1 415 ? -10.945 -2.793 -2.632 1.00 96.06 415 ASP A O 1
ATOM 3148 N N . GLN A 1 416 ? -8.865 -1.967 -2.853 1.00 98.06 416 GLN A N 1
ATOM 3149 C CA . GLN A 1 416 ? -8.299 -3.119 -3.556 1.00 98.06 416 GLN A CA 1
ATOM 3150 C C . GLN A 1 416 ? -6.764 -3.091 -3.573 1.00 98.06 416 GLN A C 1
ATOM 3152 O O . GLN A 1 416 ? -6.158 -2.061 -3.300 1.00 98.06 416 GLN A O 1
ATOM 3157 N N . PHE A 1 417 ? -6.167 -4.188 -4.030 1.00 98.75 417 PHE A N 1
ATOM 3158 C CA . PHE A 1 417 ? -4.795 -4.279 -4.520 1.00 98.75 417 PHE A CA 1
ATOM 3159 C C . PHE A 1 417 ? -4.801 -4.750 -5.979 1.00 98.75 417 PHE A C 1
ATOM 3161 O O . PHE A 1 417 ? -5.348 -5.813 -6.278 1.00 98.75 417 PHE A O 1
ATOM 3168 N N . GLY A 1 418 ? -4.209 -3.981 -6.891 1.00 98.31 418 GLY A N 1
ATOM 3169 C CA . GLY A 1 418 ? -4.073 -4.336 -8.306 1.00 98.31 418 GLY A CA 1
ATOM 3170 C C . GLY A 1 418 ? -2.709 -4.933 -8.640 1.00 98.31 418 GLY A C 1
ATOM 3171 O O . GLY A 1 418 ? -2.624 -6.024 -9.212 1.00 98.31 418 GLY A O 1
ATOM 3172 N N . PHE A 1 419 ? -1.639 -4.215 -8.306 1.00 97.81 419 PHE A N 1
ATOM 3173 C CA . PHE A 1 419 ? -0.250 -4.634 -8.509 1.00 97.81 419 PHE A CA 1
ATOM 3174 C C . PHE A 1 419 ? 0.685 -3.895 -7.532 1.00 97.81 419 PHE A C 1
ATOM 3176 O O . PHE A 1 419 ? 0.332 -2.821 -7.042 1.00 97.81 419 PHE A O 1
ATOM 3183 N N . PRO A 1 420 ? 1.872 -4.450 -7.232 1.00 97.06 420 PRO A N 1
ATOM 3184 C CA . PRO A 1 420 ? 2.770 -3.875 -6.243 1.00 97.06 420 PRO A CA 1
ATOM 3185 C C . PRO A 1 420 ? 3.472 -2.622 -6.774 1.00 97.06 420 PRO A C 1
ATOM 3187 O O . PRO A 1 420 ? 3.987 -2.580 -7.893 1.00 97.06 420 PRO A O 1
ATOM 3190 N N . TYR A 1 421 ? 3.498 -1.582 -5.947 1.00 98.69 421 TYR A N 1
ATOM 3191 C CA . TYR A 1 421 ? 4.278 -0.378 -6.192 1.00 98.69 421 TYR A CA 1
ATOM 3192 C C . TYR A 1 421 ? 4.729 0.249 -4.874 1.00 98.69 421 TYR A C 1
ATOM 3194 O O . TYR A 1 421 ? 4.131 0.046 -3.811 1.00 98.69 421 TYR A O 1
ATOM 3202 N N . THR A 1 422 ? 5.779 1.060 -4.961 1.00 98.44 422 THR A N 1
ATOM 3203 C CA . THR A 1 422 ? 6.249 1.881 -3.843 1.00 98.44 422 THR A CA 1
ATOM 3204 C C . THR A 1 422 ? 6.212 3.359 -4.190 1.00 98.44 422 THR A C 1
ATOM 3206 O O . THR A 1 422 ? 6.310 3.744 -5.356 1.00 98.44 422 THR A O 1
ATOM 3209 N N . LEU A 1 423 ? 6.086 4.186 -3.157 1.00 98.25 423 LEU A N 1
ATOM 3210 C CA . LEU A 1 423 ? 6.124 5.639 -3.221 1.00 98.25 423 LEU A CA 1
ATOM 3211 C C . LEU A 1 423 ? 7.335 6.117 -2.414 1.00 98.25 423 LEU A C 1
ATOM 3213 O O . LEU A 1 423 ? 7.377 5.955 -1.194 1.00 98.25 423 LEU A O 1
ATOM 3217 N N . ALA A 1 424 ? 8.330 6.687 -3.094 1.00 96.06 424 ALA A N 1
ATOM 3218 C CA . ALA A 1 424 ? 9.550 7.223 -2.492 1.00 96.06 424 ALA A CA 1
ATOM 3219 C C . ALA A 1 424 ? 9.587 8.753 -2.612 1.00 96.06 424 ALA A C 1
ATOM 3221 O O . ALA A 1 424 ? 9.581 9.294 -3.716 1.00 96.06 424 ALA A O 1
ATOM 3222 N N . VAL A 1 425 ? 9.637 9.457 -1.481 1.00 95.38 425 VAL A N 1
ATOM 3223 C CA . VAL A 1 425 ? 9.640 10.927 -1.418 1.00 95.38 425 VAL A CA 1
ATOM 3224 C C . VAL A 1 425 ? 11.056 11.435 -1.185 1.00 95.38 425 VAL A C 1
ATOM 3226 O O . VAL A 1 425 ? 11.729 10.975 -0.266 1.00 95.38 425 VAL A O 1
ATOM 3229 N N . TYR A 1 426 ? 11.498 12.410 -1.976 1.00 92.00 426 TYR A N 1
ATOM 3230 C CA . TYR A 1 426 ? 12.826 13.018 -1.895 1.00 92.00 426 TYR A CA 1
ATOM 3231 C C . TYR A 1 426 ? 12.733 14.518 -1.611 1.00 92.00 426 TYR A C 1
ATOM 3233 O O . TYR A 1 426 ? 11.870 15.207 -2.154 1.00 92.00 426 TYR A O 1
ATOM 3241 N N . SER A 1 427 ? 13.646 15.033 -0.791 1.00 89.44 427 SER A N 1
ATOM 3242 C CA . SER A 1 427 ? 13.768 16.468 -0.496 1.00 89.44 427 SER A CA 1
ATOM 3243 C C . SER A 1 427 ? 14.509 17.230 -1.603 1.00 89.44 427 SER A C 1
ATOM 3245 O O . SER A 1 427 ? 15.141 16.619 -2.466 1.00 89.44 427 SER A O 1
ATOM 3247 N N . ASP A 1 428 ? 14.503 18.567 -1.555 1.00 78.06 428 ASP A N 1
ATOM 3248 C CA . ASP A 1 428 ? 15.276 19.451 -2.460 1.00 78.06 428 ASP A CA 1
ATOM 3249 C C . ASP A 1 428 ? 16.777 19.157 -2.529 1.00 78.06 428 ASP A C 1
ATOM 3251 O O . ASP A 1 428 ? 17.400 19.358 -3.572 1.00 78.06 428 ASP A O 1
ATOM 3255 N N . GLY A 1 429 ? 17.358 18.607 -1.459 1.00 70.19 429 GLY A N 1
ATOM 3256 C CA . GLY A 1 429 ? 18.750 18.142 -1.446 1.00 70.19 429 GLY A CA 1
ATOM 3257 C C . GLY A 1 429 ? 18.976 16.808 -2.169 1.00 70.19 429 GLY A C 1
ATOM 3258 O O . GLY A 1 429 ? 20.110 16.346 -2.249 1.00 70.19 429 GLY A O 1
ATOM 3259 N N . GLY A 1 430 ? 17.911 16.177 -2.667 1.00 77.44 430 GLY A N 1
ATOM 3260 C CA . GLY A 1 430 ? 17.924 14.856 -3.287 1.00 77.44 430 GLY A CA 1
ATOM 3261 C C . GLY A 1 430 ? 18.038 13.689 -2.308 1.00 77.44 430 GLY A C 1
ATOM 3262 O O . GLY A 1 430 ? 18.268 12.557 -2.736 1.00 77.44 430 GLY A O 1
ATOM 3263 N N . THR A 1 431 ? 17.859 13.943 -1.013 1.00 83.81 431 THR A N 1
ATOM 3264 C CA . THR A 1 431 ? 17.863 12.919 0.038 1.00 83.81 431 THR A CA 1
ATOM 3265 C C . THR A 1 431 ? 16.507 12.227 0.101 1.00 83.81 431 THR A C 1
ATOM 3267 O O . THR A 1 431 ? 15.474 12.898 0.083 1.00 83.81 431 THR A O 1
ATOM 3270 N N . LEU A 1 432 ? 16.502 10.896 0.210 1.00 87.06 432 LEU A N 1
ATOM 3271 C CA . LEU A 1 432 ? 15.286 10.129 0.476 1.00 87.06 432 LEU A CA 1
ATOM 3272 C C . LEU A 1 432 ? 14.717 10.528 1.846 1.00 87.06 432 LEU A C 1
ATOM 3274 O O . LEU A 1 432 ? 15.401 10.407 2.859 1.00 87.06 432 LEU A O 1
ATOM 3278 N N . VAL A 1 433 ? 13.473 10.998 1.864 1.00 88.81 433 VAL A N 1
ATOM 3279 C CA . VAL A 1 433 ? 12.724 11.341 3.080 1.00 88.81 433 VAL A CA 1
ATOM 3280 C C . VAL A 1 433 ? 12.105 10.082 3.671 1.00 88.81 433 VAL A C 1
ATOM 3282 O O . VAL A 1 433 ? 12.358 9.747 4.824 1.00 88.81 433 VAL A O 1
ATOM 3285 N N . LYS A 1 434 ? 11.293 9.378 2.878 1.00 89.75 434 LYS A N 1
ATOM 3286 C CA . LYS A 1 434 ? 10.633 8.131 3.269 1.00 89.75 434 LYS A CA 1
ATOM 3287 C C . LYS A 1 434 ? 10.215 7.366 2.015 1.00 89.75 434 LYS A C 1
ATOM 3289 O O . LYS A 1 434 ? 9.910 7.972 0.986 1.00 89.75 434 LYS A O 1
ATOM 3294 N N . LYS A 1 435 ? 10.214 6.039 2.111 1.00 93.50 435 LYS A N 1
ATOM 3295 C CA . LYS A 1 435 ? 9.701 5.121 1.093 1.00 93.50 435 LYS A CA 1
ATOM 3296 C C . LYS A 1 435 ? 8.703 4.170 1.748 1.00 93.50 435 LYS A C 1
ATOM 3298 O O . LYS A 1 435 ? 8.976 3.668 2.833 1.00 93.50 435 LYS A O 1
ATOM 3303 N N . VAL A 1 436 ? 7.566 3.955 1.097 1.00 95.75 436 VAL A N 1
ATOM 3304 C CA . VAL A 1 436 ? 6.457 3.105 1.567 1.00 95.75 436 VAL A CA 1
ATOM 3305 C C . VAL A 1 436 ? 5.867 2.310 0.404 1.00 95.75 436 VAL A C 1
ATOM 3307 O O . VAL A 1 436 ? 6.059 2.688 -0.753 1.00 95.75 436 VAL A O 1
ATOM 3310 N N . GLY A 1 437 ? 5.124 1.245 0.699 1.00 97.19 437 GLY A N 1
ATOM 3311 C CA . GLY A 1 437 ? 4.455 0.400 -0.293 1.00 97.19 437 GLY A CA 1
ATOM 3312 C C . GLY A 1 437 ? 5.008 -1.021 -0.327 1.00 97.19 437 GLY A C 1
ATOM 3313 O O . GLY A 1 437 ? 5.647 -1.460 0.628 1.00 97.19 437 GLY A O 1
ATOM 3314 N N . ILE A 1 438 ? 4.750 -1.724 -1.429 1.00 95.19 438 ILE A N 1
ATOM 3315 C CA . ILE A 1 438 ? 5.056 -3.149 -1.602 1.00 95.19 438 ILE A CA 1
ATOM 3316 C C . ILE A 1 438 ? 6.044 -3.297 -2.760 1.00 95.19 438 ILE A C 1
ATOM 3318 O O . ILE A 1 438 ? 5.783 -2.800 -3.856 1.00 95.19 438 ILE A O 1
ATOM 3322 N N . ASP A 1 439 ? 7.162 -3.982 -2.522 1.00 88.06 439 ASP A N 1
ATOM 3323 C CA . ASP A 1 439 ? 8.241 -4.218 -3.492 1.00 88.06 439 ASP A CA 1
ATOM 3324 C C . ASP A 1 439 ? 8.461 -5.701 -3.826 1.00 88.06 439 ASP A C 1
ATOM 3326 O O . ASP A 1 439 ? 9.538 -6.098 -4.268 1.00 88.06 439 ASP A O 1
ATOM 3330 N N . ARG A 1 440 ? 7.417 -6.514 -3.648 1.00 80.31 440 ARG A N 1
ATOM 3331 C CA . ARG A 1 440 ? 7.399 -7.937 -4.004 1.00 80.31 440 ARG A CA 1
ATOM 3332 C C . ARG A 1 440 ? 6.866 -8.169 -5.421 1.00 80.31 440 ARG A C 1
ATOM 3334 O O . ARG A 1 440 ? 6.058 -7.364 -5.888 1.00 80.31 440 ARG A O 1
ATOM 3341 N N . PRO A 1 441 ? 7.229 -9.282 -6.079 1.00 80.19 441 PRO A N 1
ATOM 3342 C CA . PRO A 1 441 ? 6.576 -9.738 -7.302 1.00 80.19 441 PRO A CA 1
ATOM 3343 C C . PRO A 1 441 ? 5.068 -9.921 -7.114 1.00 80.19 441 PRO A C 1
ATOM 3345 O O . PRO A 1 441 ? 4.592 -10.403 -6.086 1.00 80.19 441 PRO A O 1
ATOM 3348 N N . ARG A 1 442 ? 4.285 -9.575 -8.129 1.00 86.75 442 ARG A N 1
ATOM 3349 C CA . ARG A 1 442 ? 2.823 -9.604 -8.101 1.00 86.75 442 ARG A CA 1
ATOM 3350 C C . ARG A 1 442 ? 2.290 -11.015 -7.899 1.00 86.75 442 ARG A C 1
ATOM 3352 O O . ARG A 1 442 ? 1.450 -11.211 -7.028 1.00 86.75 442 ARG A O 1
ATOM 3359 N N . ASP A 1 443 ? 2.776 -11.992 -8.663 1.00 78.31 443 ASP A N 1
ATOM 3360 C CA . ASP A 1 443 ? 2.318 -13.386 -8.536 1.00 78.31 443 ASP A CA 1
ATOM 3361 C C . ASP A 1 443 ? 2.616 -13.959 -7.132 1.00 78.31 443 ASP A C 1
ATOM 3363 O O . ASP A 1 443 ? 1.815 -14.730 -6.591 1.00 78.31 443 ASP A O 1
ATOM 3367 N N . GLU A 1 444 ? 3.717 -13.524 -6.501 1.00 79.75 444 GLU A N 1
ATOM 3368 C CA . GLU A 1 444 ? 4.033 -13.851 -5.104 1.00 79.75 444 GLU A CA 1
ATOM 3369 C C . GLU A 1 444 ? 2.992 -13.247 -4.157 1.00 79.75 444 GLU A C 1
ATOM 3371 O O . GLU A 1 444 ? 2.447 -13.969 -3.329 1.00 79.75 444 GLU A O 1
ATOM 3376 N N . VAL A 1 445 ? 2.647 -11.961 -4.306 1.00 81.00 445 VAL A N 1
ATOM 3377 C CA . VAL A 1 445 ? 1.639 -11.299 -3.456 1.00 81.00 445 VAL A CA 1
ATOM 3378 C C . VAL A 1 445 ? 0.292 -12.023 -3.507 1.00 81.00 445 VAL A C 1
ATOM 3380 O O . VAL A 1 445 ? -0.304 -12.292 -2.465 1.00 81.00 445 VAL A O 1
ATOM 3383 N N . PHE A 1 446 ? -0.179 -12.381 -4.703 1.00 85.00 446 PHE A N 1
ATOM 3384 C CA . PHE A 1 446 ? -1.438 -13.112 -4.861 1.00 85.00 446 PHE A CA 1
ATOM 3385 C C . PHE A 1 446 ? -1.397 -14.502 -4.212 1.00 85.00 446 PHE A C 1
ATOM 3387 O O . PHE A 1 446 ? -2.355 -14.902 -3.553 1.00 85.00 446 PHE A O 1
ATOM 3394 N N . SER A 1 447 ? -0.280 -15.218 -4.356 1.00 78.06 447 SER A N 1
ATOM 3395 C CA . SER A 1 447 ? -0.100 -16.542 -3.749 1.00 78.06 447 SER A CA 1
ATOM 3396 C C . SER A 1 447 ? -0.001 -16.465 -2.222 1.00 78.06 447 SER A C 1
ATOM 3398 O O . SER A 1 447 ? -0.605 -17.271 -1.510 1.00 78.06 447 SER A O 1
ATOM 3400 N N . LEU A 1 448 ? 0.730 -15.472 -1.707 1.00 81.56 448 LEU A N 1
ATOM 3401 C CA . LEU A 1 448 ? 0.884 -15.246 -0.275 1.00 81.56 448 LEU A CA 1
ATOM 3402 C C . LEU A 1 448 ? -0.448 -14.882 0.379 1.00 81.56 448 LEU A C 1
ATOM 3404 O O . LEU A 1 448 ? -0.723 -15.402 1.459 1.00 81.56 448 LEU A O 1
ATOM 3408 N N . PHE A 1 449 ? -1.292 -14.075 -0.276 1.00 90.62 449 PHE A N 1
ATOM 3409 C CA . PHE A 1 449 ? -2.597 -13.683 0.262 1.00 90.62 449 PHE A CA 1
ATOM 3410 C C . PHE A 1 449 ? -3.436 -14.904 0.655 1.00 90.62 449 PHE A C 1
ATOM 3412 O O . PHE A 1 449 ? -3.846 -15.022 1.809 1.00 90.62 449 PHE A O 1
ATOM 3419 N N . ASP A 1 450 ? -3.619 -15.860 -0.262 1.00 84.62 450 ASP A N 1
ATOM 3420 C CA . ASP A 1 450 ? -4.436 -17.056 -0.013 1.00 84.62 450 ASP A CA 1
ATOM 3421 C C . ASP A 1 450 ? -3.851 -17.966 1.079 1.00 84.62 450 ASP A C 1
ATOM 3423 O O . ASP A 1 450 ? -4.599 -18.655 1.786 1.00 84.62 450 ASP A O 1
ATOM 3427 N N . SER A 1 451 ? -2.520 -17.972 1.211 1.00 83.38 451 SER A N 1
ATOM 3428 C CA . SER A 1 451 ? -1.803 -18.750 2.226 1.00 83.38 451 SER A CA 1
ATOM 3429 C C . SER A 1 451 ? -1.862 -18.121 3.621 1.00 83.38 451 SER A C 1
ATOM 3431 O O . SER A 1 451 ? -1.923 -18.849 4.611 1.00 83.38 451 SER A O 1
ATOM 3433 N N . TYR A 1 452 ? -1.875 -16.788 3.692 1.00 88.00 452 TYR A N 1
ATOM 3434 C CA . TYR A 1 452 ? -1.829 -16.021 4.932 1.00 88.00 452 TYR A CA 1
ATOM 3435 C C . TYR A 1 452 ? -3.217 -15.881 5.564 1.00 88.00 452 TYR A C 1
ATOM 3437 O O . TYR A 1 452 ? -3.381 -16.061 6.770 1.00 88.00 452 TYR A O 1
ATOM 3445 N N . VAL A 1 453 ? -4.234 -15.563 4.759 1.00 94.00 453 VAL A N 1
ATOM 3446 C CA . VAL A 1 453 ? -5.556 -15.198 5.280 1.00 94.00 453 VAL A CA 1
ATOM 3447 C C . VAL A 1 453 ? -6.436 -16.416 5.617 1.00 94.00 453 VAL A C 1
ATOM 3449 O O . VAL A 1 453 ? -6.373 -17.457 4.945 1.00 94.00 453 VAL A O 1
ATOM 3452 N N . PRO A 1 454 ? -7.335 -16.301 6.617 1.00 93.88 454 PRO A N 1
ATOM 3453 C CA . PRO A 1 454 ? -8.362 -17.305 6.875 1.00 93.88 454 PRO A CA 1
ATOM 3454 C C . PRO A 1 454 ? -9.295 -17.525 5.680 1.00 93.88 454 PRO A C 1
ATOM 3456 O O . PRO A 1 454 ? -9.416 -16.695 4.775 1.00 93.88 454 PRO A O 1
ATOM 3459 N N . SER A 1 455 ? -9.995 -18.660 5.691 1.00 95.12 455 SER A N 1
ATOM 3460 C CA . SER A 1 455 ? -10.819 -19.128 4.570 1.00 95.12 455 SER A CA 1
ATOM 3461 C C . SER A 1 455 ? -11.874 -18.125 4.087 1.00 95.12 455 SER A C 1
ATOM 3463 O O . SER A 1 455 ? -12.155 -18.049 2.892 1.00 95.12 455 SER A O 1
ATOM 3465 N N . GLU A 1 456 ? -12.410 -17.326 5.002 1.00 97.06 456 GLU A N 1
ATOM 3466 C CA . GLU A 1 456 ? -13.434 -16.310 4.804 1.00 97.06 456 GLU A CA 1
ATOM 3467 C C . GLU A 1 456 ? -12.949 -15.202 3.852 1.00 97.06 456 GLU A C 1
ATOM 3469 O O . GLU A 1 456 ? -13.726 -14.682 3.046 1.00 97.06 456 GLU A O 1
ATOM 3474 N N . PHE A 1 457 ? -11.648 -14.891 3.885 1.00 98.44 457 PHE A N 1
ATOM 3475 C CA . PHE A 1 457 ? -11.016 -13.823 3.107 1.00 98.44 457 PHE A CA 1
ATOM 3476 C C . PHE A 1 457 ? -10.498 -14.288 1.741 1.00 98.44 457 PHE A C 1
ATOM 3478 O O . PHE A 1 457 ? -10.344 -13.461 0.851 1.00 98.44 457 PHE A O 1
ATOM 3485 N N . ARG A 1 458 ? -10.288 -15.592 1.513 1.00 95.94 458 ARG A N 1
ATOM 3486 C CA . ARG A 1 458 ? -9.707 -16.103 0.248 1.00 95.94 458 ARG A CA 1
ATOM 3487 C C . ARG A 1 458 ? -10.527 -15.741 -0.989 1.00 95.94 458 ARG A C 1
ATOM 3489 O O . ARG A 1 458 ? -9.983 -15.467 -2.048 1.00 95.94 458 ARG A O 1
ATOM 3496 N N . SER A 1 459 ? -11.853 -15.663 -0.845 1.00 96.69 459 SER A N 1
ATOM 3497 C CA . SER A 1 459 ? -12.752 -15.227 -1.930 1.00 96.69 459 SER A CA 1
ATOM 3498 C C . SER A 1 459 ? -12.535 -13.782 -2.401 1.00 96.69 459 SER A C 1
ATOM 3500 O O . SER A 1 459 ? -13.093 -13.400 -3.422 1.00 96.69 459 SER A O 1
ATOM 3502 N N . LEU A 1 460 ? -11.753 -12.981 -1.668 1.00 98.25 460 LEU A N 1
ATOM 3503 C CA . LEU A 1 460 ? -11.380 -11.622 -2.053 1.00 98.25 460 LEU A CA 1
ATOM 3504 C C . LEU A 1 460 ? -10.285 -11.591 -3.124 1.00 98.25 460 LEU A C 1
ATOM 3506 O O . LEU A 1 460 ? -10.075 -10.547 -3.740 1.00 98.25 460 LEU A O 1
ATOM 3510 N N . ASN A 1 461 ? -9.601 -12.710 -3.368 1.00 97.56 461 ASN A N 1
ATOM 3511 C CA . ASN A 1 461 ? -8.632 -12.844 -4.443 1.00 97.56 461 ASN A CA 1
ATOM 3512 C C . ASN A 1 461 ? -9.343 -13.049 -5.795 1.00 97.56 461 ASN A C 1
ATOM 3514 O O . ASN A 1 461 ? -9.940 -14.091 -6.055 1.00 97.56 461 ASN A O 1
ATOM 3518 N N . HIS A 1 462 ? -9.264 -12.041 -6.665 1.00 94.56 462 HIS A N 1
ATOM 3519 C CA . HIS A 1 462 ? -9.813 -12.028 -8.022 1.00 94.56 462 HIS A CA 1
ATOM 3520 C C . HIS A 1 462 ? -8.679 -11.990 -9.062 1.00 94.56 462 HI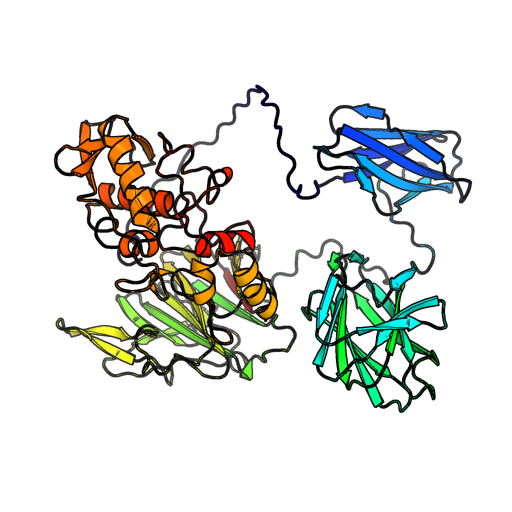S A C 1
ATOM 3522 O O . HIS A 1 462 ? -8.689 -11.175 -9.994 1.00 94.56 462 HIS A O 1
ATOM 3528 N N . TYR A 1 463 ? -7.666 -12.848 -8.899 1.00 90.62 463 TYR A N 1
ATOM 3529 C CA . TYR A 1 463 ? -6.638 -13.057 -9.919 1.00 90.62 463 TYR A CA 1
ATOM 3530 C C . TYR A 1 463 ? -7.288 -13.355 -11.292 1.00 90.62 463 TYR A C 1
ATOM 3532 O O . TYR A 1 463 ? -8.235 -14.142 -11.360 1.00 90.62 463 TYR A O 1
ATOM 3540 N N . PRO A 1 464 ? -6.819 -12.745 -12.398 1.00 92.25 464 PRO A N 1
ATOM 3541 C CA . PRO A 1 464 ? -5.576 -11.991 -12.530 1.00 92.25 464 PRO A CA 1
ATOM 3542 C C . PRO A 1 464 ? -5.709 -10.489 -12.283 1.00 92.25 464 PRO A C 1
ATOM 3544 O O . PRO A 1 464 ? -4.731 -9.785 -12.502 1.00 92.25 464 PRO A O 1
ATOM 3547 N N . TYR A 1 465 ? -6.862 -9.963 -11.868 1.00 95.50 465 TYR A N 1
ATOM 3548 C CA . TYR A 1 465 ? -7.100 -8.518 -11.876 1.00 95.50 465 TYR A CA 1
ATOM 3549 C C . TYR A 1 465 ? -6.698 -7.825 -10.581 1.00 95.50 465 TYR A C 1
ATOM 3551 O O . TYR A 1 465 ? -5.996 -6.815 -10.630 1.00 95.50 465 TYR A O 1
ATOM 3559 N N . ARG A 1 466 ? -7.150 -8.346 -9.436 1.00 98.25 466 ARG A N 1
ATOM 3560 C CA . ARG A 1 466 ? -7.048 -7.639 -8.152 1.00 98.25 466 ARG A CA 1
ATOM 3561 C C . ARG A 1 466 ? -7.341 -8.532 -6.949 1.00 98.25 466 ARG A C 1
ATOM 3563 O O . ARG A 1 466 ? -7.919 -9.603 -7.103 1.00 98.25 466 ARG A O 1
ATOM 3570 N N . ILE A 1 467 ? -7.027 -8.042 -5.758 1.00 98.69 467 ILE A N 1
ATOM 3571 C CA . ILE A 1 467 ? -7.577 -8.519 -4.484 1.00 98.69 467 ILE A CA 1
ATOM 3572 C C . ILE A 1 467 ? -8.489 -7.408 -3.949 1.00 98.69 467 ILE A C 1
ATOM 3574 O O . ILE A 1 467 ? -8.071 -6.256 -3.897 1.00 98.69 467 ILE A O 1
ATOM 3578 N N . LEU A 1 468 ? -9.741 -7.716 -3.611 1.00 98.25 468 LEU A N 1
ATOM 3579 C CA . LEU A 1 468 ? -10.732 -6.735 -3.150 1.00 98.25 468 LEU A CA 1
ATOM 3580 C C . LEU A 1 468 ? -10.683 -6.540 -1.632 1.00 98.25 468 LEU A C 1
ATOM 3582 O O . LEU A 1 468 ? -10.512 -7.501 -0.885 1.00 98.25 468 LEU A O 1
ATOM 3586 N N . ALA A 1 469 ? -10.932 -5.320 -1.156 1.00 98.12 469 ALA A N 1
ATOM 3587 C CA . ALA A 1 469 ? -11.154 -5.096 0.268 1.00 98.12 469 ALA A CA 1
ATOM 3588 C C . ALA A 1 469 ? -12.428 -5.822 0.758 1.00 98.12 469 ALA A C 1
ATOM 3590 O O . ALA A 1 469 ? -13.374 -6.006 -0.019 1.00 98.12 469 ALA A O 1
ATOM 3591 N N . PRO A 1 470 ? -12.513 -6.214 2.046 1.00 98.25 470 PRO A N 1
ATOM 3592 C CA . PRO A 1 470 ? -13.554 -7.119 2.541 1.00 98.25 470 PRO A CA 1
ATOM 3593 C C . PRO A 1 470 ? -14.989 -6.691 2.203 1.00 98.25 470 PRO A C 1
ATOM 3595 O O . PRO A 1 470 ? -15.755 -7.481 1.640 1.00 98.25 470 PRO A O 1
ATOM 3598 N N . ALA A 1 471 ? -15.343 -5.430 2.479 1.00 95.19 471 ALA A N 1
ATOM 3599 C CA . ALA A 1 471 ? -16.681 -4.885 2.227 1.00 95.19 471 ALA A CA 1
ATOM 3600 C C . ALA A 1 471 ? -17.016 -4.737 0.730 1.00 95.19 471 ALA A C 1
ATOM 3602 O O . ALA A 1 471 ? -18.190 -4.684 0.365 1.00 95.19 471 ALA A O 1
ATOM 3603 N N . LYS A 1 472 ? -16.002 -4.724 -0.148 1.00 94.00 472 LYS A N 1
ATOM 3604 C CA . LYS A 1 472 ? -16.173 -4.748 -1.612 1.00 94.00 472 LYS A CA 1
ATOM 3605 C C . LYS A 1 472 ? -16.398 -6.165 -2.147 1.00 94.00 472 LYS A C 1
ATOM 3607 O O . LYS A 1 472 ? -16.872 -6.327 -3.269 1.00 94.00 472 LYS A O 1
ATOM 3612 N N . GLY A 1 473 ? -16.075 -7.182 -1.348 1.00 94.88 473 GLY A N 1
ATOM 3613 C CA . GLY A 1 473 ? -16.233 -8.593 -1.676 1.00 94.88 473 GLY A CA 1
ATOM 3614 C C . GLY A 1 473 ? -17.276 -9.297 -0.807 1.00 94.88 473 GLY A C 1
ATOM 3615 O O . GLY A 1 473 ? -18.439 -8.899 -0.728 1.00 94.88 473 GLY A O 1
ATOM 3616 N N . SER A 1 474 ? -16.874 -10.406 -0.188 1.00 96.31 474 SER A N 1
ATOM 3617 C CA . SER A 1 474 ? -17.769 -11.334 0.517 1.00 96.31 474 SER A CA 1
ATOM 3618 C C . SER A 1 474 ? -18.267 -10.851 1.885 1.00 96.31 474 SER A C 1
ATOM 3620 O O . SER A 1 474 ? -19.164 -11.493 2.436 1.00 96.31 474 SER A O 1
ATOM 3622 N N . PHE A 1 475 ? -17.747 -9.736 2.411 1.00 97.88 475 PHE A N 1
ATOM 3623 C CA . PHE A 1 475 ? -18.143 -9.153 3.703 1.00 97.88 475 PHE A CA 1
ATOM 3624 C C . PHE A 1 475 ? -19.085 -7.947 3.559 1.00 97.88 475 PHE A C 1
ATOM 3626 O O . PHE A 1 475 ? -19.533 -7.394 4.561 1.00 97.88 475 PHE A O 1
ATOM 3633 N N . GLY A 1 476 ? -19.396 -7.525 2.328 1.00 93.62 476 GLY A N 1
ATOM 3634 C CA . GLY A 1 476 ? -20.376 -6.464 2.087 1.00 93.62 476 GLY A CA 1
ATOM 3635 C C . GLY A 1 476 ? -21.788 -6.845 2.551 1.00 93.62 476 GLY A C 1
ATOM 3636 O O . GLY A 1 476 ? -22.106 -8.020 2.735 1.00 93.62 476 GLY A O 1
ATOM 3637 N N . GLU A 1 477 ? -22.669 -5.858 2.715 1.00 92.25 477 GLU A N 1
ATOM 3638 C CA . GLU A 1 477 ? -24.044 -6.086 3.176 1.00 92.25 477 GLU A CA 1
ATOM 3639 C C . GLU A 1 477 ? -24.776 -7.157 2.335 1.00 92.25 477 GLU A C 1
ATOM 3641 O O . GLU A 1 477 ? -24.786 -7.131 1.101 1.00 92.25 477 GLU A O 1
ATOM 3646 N N . GLY A 1 478 ? -25.383 -8.136 3.014 1.00 92.75 478 GLY A N 1
ATOM 3647 C CA . GLY A 1 478 ? -26.107 -9.243 2.376 1.00 92.75 478 GLY A CA 1
ATOM 3648 C C . GLY A 1 478 ? -25.225 -10.321 1.729 1.00 92.75 478 GLY A C 1
ATOM 3649 O O . GLY A 1 478 ? -25.751 -11.199 1.040 1.00 92.75 478 GLY A O 1
ATOM 3650 N N . LYS A 1 479 ? -23.902 -10.274 1.922 1.00 95.25 479 LYS A N 1
ATOM 3651 C CA . LYS A 1 479 ? -22.940 -11.276 1.435 1.00 95.25 479 LYS A CA 1
ATOM 3652 C C . LYS A 1 479 ? -22.635 -12.338 2.510 1.00 95.25 479 LYS A C 1
ATOM 3654 O O . LYS A 1 479 ? -23.008 -12.154 3.668 1.00 95.25 479 LYS A O 1
ATOM 3659 N N . PRO A 1 480 ? -21.991 -13.470 2.150 1.00 96.81 480 PRO A N 1
ATOM 3660 C CA . PRO A 1 480 ? -21.813 -14.608 3.059 1.00 96.81 480 PRO A CA 1
ATOM 3661 C C . PRO A 1 480 ? -21.131 -14.292 4.395 1.00 96.81 480 PRO A C 1
ATOM 3663 O O . PRO A 1 480 ? -21.446 -14.947 5.383 1.00 96.81 480 PRO A O 1
ATOM 3666 N N . ASN A 1 481 ? -20.246 -13.292 4.434 1.00 97.69 481 ASN A N 1
ATOM 3667 C CA . ASN A 1 481 ? -19.466 -12.930 5.618 1.00 97.69 481 ASN A CA 1
ATOM 3668 C C . ASN A 1 481 ? -19.909 -11.591 6.242 1.00 97.69 481 ASN A C 1
ATOM 3670 O O . ASN A 1 481 ? -1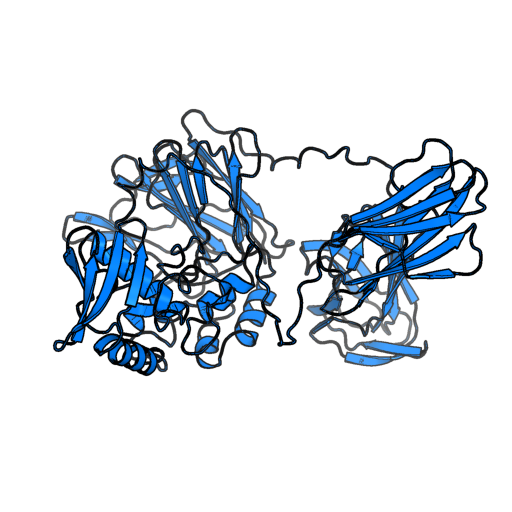9.133 -10.963 6.950 1.00 97.69 481 ASN A O 1
ATOM 3674 N N . ALA A 1 482 ? -21.138 -11.127 5.980 1.00 96.50 482 ALA A N 1
ATOM 3675 C CA . ALA A 1 482 ? -21.636 -9.820 6.437 1.00 96.50 482 ALA A CA 1
ATOM 3676 C C . ALA A 1 482 ? -21.892 -9.703 7.959 1.00 96.50 482 ALA A C 1
ATOM 3678 O O . ALA A 1 482 ? -22.332 -8.653 8.416 1.00 96.50 482 ALA A O 1
ATOM 3679 N N . SER A 1 483 ? -21.673 -10.780 8.719 1.00 97.56 483 SER A N 1
ATOM 3680 C CA . SER A 1 483 ? -21.873 -10.882 10.175 1.00 97.56 483 SER A CA 1
ATOM 3681 C C . SER A 1 483 ? -20.614 -11.402 10.887 1.00 97.56 483 SER A C 1
ATOM 3683 O O . SER A 1 483 ? -20.702 -12.125 11.882 1.00 97.56 483 SER A O 1
ATOM 3685 N N . TYR A 1 484 ? -19.439 -11.163 10.308 1.00 98.56 484 TYR A N 1
ATOM 3686 C CA . TYR A 1 484 ? -18.154 -11.678 10.774 1.00 98.56 484 TYR A CA 1
ATOM 3687 C C . TYR A 1 484 ? -17.723 -11.050 12.112 1.00 98.56 484 TYR A C 1
ATOM 3689 O O . TYR A 1 484 ? -17.165 -11.750 12.960 1.00 98.56 484 TYR A O 1
ATOM 3697 N N . PHE A 1 485 ? -18.033 -9.772 12.354 1.00 98.69 485 PHE A N 1
ATOM 3698 C CA . PHE A 1 485 ? -17.716 -9.076 13.606 1.00 98.69 485 PHE A CA 1
ATOM 3699 C C . PHE A 1 485 ? -18.835 -9.104 14.659 1.00 98.69 485 PHE A C 1
ATOM 3701 O O . PHE A 1 485 ? -18.548 -8.810 15.822 1.00 98.69 485 PHE A O 1
ATOM 3708 N N . ASP A 1 486 ? -20.070 -9.486 14.313 1.00 98.25 486 ASP A N 1
ATOM 3709 C CA . ASP A 1 486 ? -21.256 -9.412 15.191 1.00 98.25 486 ASP A CA 1
ATOM 3710 C C . ASP A 1 486 ? -21.012 -9.933 16.623 1.00 98.25 486 ASP A C 1
ATOM 3712 O O . ASP A 1 486 ? -21.257 -9.231 17.608 1.00 98.25 486 ASP A O 1
ATOM 3716 N N . ALA A 1 487 ? -20.467 -11.148 16.763 1.00 98.44 487 ALA A N 1
ATOM 3717 C CA . ALA A 1 487 ? -20.223 -11.758 18.076 1.00 98.44 487 ALA A CA 1
ATOM 3718 C C . ALA A 1 487 ? -19.157 -11.009 18.900 1.00 98.44 487 ALA A C 1
ATOM 3720 O O . ALA A 1 487 ? -19.219 -10.955 20.136 1.00 98.44 487 ALA A O 1
ATOM 3721 N N . TYR A 1 488 ? -18.174 -10.412 18.226 1.00 98.69 488 TYR A N 1
ATOM 3722 C CA . TYR A 1 488 ? -17.141 -9.616 18.877 1.00 98.69 488 TYR A CA 1
ATOM 3723 C C . TYR A 1 488 ? -17.678 -8.252 19.309 1.00 98.69 488 TYR A C 1
ATOM 3725 O O . TYR A 1 488 ? -17.442 -7.837 20.445 1.00 98.69 488 TYR A O 1
ATOM 3733 N N . VAL A 1 489 ? -18.489 -7.603 18.469 1.00 98.75 489 VAL A N 1
ATOM 3734 C CA . VAL A 1 489 ? -19.221 -6.379 18.830 1.00 98.75 489 VAL A CA 1
ATOM 3735 C C . VAL A 1 489 ? -20.089 -6.622 20.065 1.00 98.75 489 VAL A C 1
ATOM 3737 O O . VAL A 1 489 ? -20.036 -5.829 21.005 1.00 98.75 489 VAL A O 1
ATOM 3740 N N . ASP A 1 490 ? -20.820 -7.739 20.123 1.00 98.38 490 ASP A N 1
ATOM 3741 C CA . ASP A 1 490 ? -21.609 -8.128 21.298 1.00 98.38 490 ASP A CA 1
ATOM 3742 C C . ASP A 1 490 ? -20.755 -8.276 22.562 1.00 98.38 490 ASP A C 1
ATOM 3744 O O . ASP A 1 490 ? -21.134 -7.796 23.636 1.00 98.38 490 ASP A O 1
ATOM 3748 N N . THR A 1 491 ? -19.594 -8.922 22.442 1.00 98.19 491 THR A N 1
ATOM 3749 C CA . THR A 1 491 ? -18.652 -9.113 23.554 1.00 98.19 491 THR A CA 1
ATOM 3750 C C . THR A 1 491 ? -18.172 -7.769 24.096 1.00 98.19 491 THR A C 1
ATOM 3752 O O . THR A 1 491 ? -18.305 -7.499 25.293 1.00 98.19 491 THR A O 1
ATOM 3755 N N . VAL A 1 492 ? -17.701 -6.895 23.207 1.00 98.38 492 VAL A N 1
ATOM 3756 C CA . VAL A 1 492 ? -17.206 -5.550 23.524 1.00 98.38 492 VAL A CA 1
ATOM 3757 C C . VAL A 1 492 ? -18.298 -4.702 24.170 1.00 98.38 492 VAL A C 1
ATOM 3759 O O . VAL A 1 492 ? -18.087 -4.100 25.227 1.00 98.38 492 VAL A O 1
ATOM 3762 N N . TRP A 1 493 ? -19.501 -4.694 23.587 1.00 98.25 493 TRP A N 1
ATOM 3763 C CA . TRP A 1 493 ? -20.611 -3.918 24.131 1.00 98.25 493 TRP A CA 1
ATOM 3764 C C . TRP A 1 493 ? -21.006 -4.400 25.524 1.00 98.25 493 TRP A C 1
ATOM 3766 O O . TRP A 1 493 ? -21.209 -3.580 26.418 1.00 98.25 493 TRP A O 1
ATOM 3776 N N . ASN A 1 494 ? -21.096 -5.715 25.739 1.00 98.19 494 ASN A N 1
ATOM 3777 C CA . ASN A 1 494 ? -21.456 -6.280 27.039 1.00 98.19 494 ASN A CA 1
ATOM 3778 C C . ASN A 1 494 ? -20.383 -6.029 28.106 1.00 98.19 494 ASN A C 1
ATOM 3780 O O . ASN A 1 494 ? -20.728 -5.687 29.240 1.00 98.19 494 ASN A O 1
ATOM 3784 N N . GLN A 1 495 ? -19.102 -6.141 27.752 1.00 98.19 495 GLN A N 1
ATOM 3785 C CA . GLN A 1 495 ? -17.984 -5.866 28.653 1.00 98.19 495 GLN A CA 1
ATOM 3786 C C . GLN A 1 495 ? -18.054 -4.432 29.199 1.00 98.19 495 GLN A C 1
ATOM 3788 O O . GLN A 1 495 ? -18.094 -4.217 30.419 1.00 98.19 495 GLN A O 1
ATOM 3793 N N . TYR A 1 496 ? -18.172 -3.443 28.310 1.00 98.50 496 TYR A N 1
ATOM 3794 C CA . TYR A 1 496 ? -18.151 -2.029 28.692 1.00 98.50 496 TYR A CA 1
ATOM 3795 C C . TYR A 1 496 ? -19.468 -1.497 29.265 1.00 98.50 496 TYR A C 1
ATOM 3797 O O . TYR A 1 496 ? -19.537 -0.330 29.652 1.00 98.50 496 TYR A O 1
ATOM 3805 N N . ARG A 1 497 ? -20.502 -2.336 29.430 1.00 98.12 497 ARG A N 1
ATOM 3806 C CA . ARG A 1 497 ? -21.629 -2.000 30.324 1.00 98.12 497 ARG A CA 1
ATOM 3807 C C . ARG A 1 497 ? -21.205 -1.940 31.788 1.00 98.12 497 ARG A C 1
ATOM 3809 O O . ARG A 1 497 ? -21.828 -1.237 32.580 1.00 98.12 497 ARG A O 1
ATOM 3816 N N . THR A 1 498 ? -20.185 -2.711 32.164 1.00 97.19 498 THR A N 1
ATOM 3817 C CA . THR A 1 498 ? -19.766 -2.861 33.568 1.00 97.19 498 THR A CA 1
ATOM 3818 C C . THR A 1 498 ? -18.319 -2.446 33.812 1.00 97.19 498 THR A C 1
ATOM 3820 O O . THR A 1 498 ? -18.005 -1.980 34.907 1.00 97.19 498 THR A O 1
ATOM 3823 N N . GLN A 1 499 ? -17.454 -2.540 32.801 1.00 97.81 499 GLN A N 1
ATOM 3824 C CA . GLN A 1 499 ? -16.090 -2.017 32.847 1.00 97.81 499 GLN A CA 1
ATOM 3825 C C . GLN A 1 499 ? -15.987 -0.610 32.255 1.00 97.81 499 GLN A C 1
ATOM 3827 O O . GLN A 1 499 ? -16.774 -0.215 31.401 1.00 97.81 499 GLN A O 1
ATOM 3832 N N . THR A 1 500 ? -14.991 0.145 32.720 1.00 97.88 500 THR A N 1
ATOM 3833 C CA . THR A 1 500 ? -14.592 1.419 32.113 1.00 97.88 500 THR A CA 1
ATOM 3834 C C . THR A 1 500 ? -13.493 1.163 31.087 1.00 97.88 500 THR A C 1
ATOM 3836 O O . THR A 1 500 ? -12.475 0.574 31.439 1.00 97.88 500 THR A O 1
ATOM 3839 N N . LEU A 1 501 ? -13.684 1.650 29.864 1.00 98.19 501 LEU A N 1
ATOM 3840 C CA . LEU A 1 501 ? -12.642 1.785 28.846 1.00 98.19 501 LEU A CA 1
ATO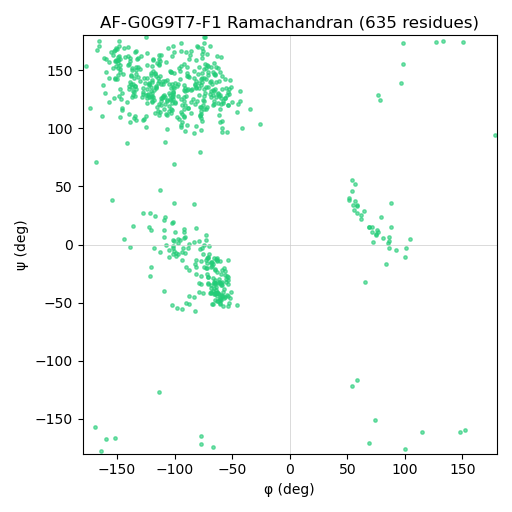M 3841 C C . LEU A 1 501 ? -11.898 3.111 29.056 1.00 98.19 501 LEU A C 1
ATOM 3843 O O . LEU A 1 501 ? -12.551 4.134 29.237 1.00 98.19 501 LEU A O 1
ATOM 3847 N N . THR A 1 502 ? -10.566 3.132 29.027 1.00 98.12 502 THR A N 1
ATOM 3848 C CA . THR A 1 502 ? -9.781 4.377 29.141 1.00 98.12 502 THR A CA 1
ATOM 3849 C C . THR A 1 502 ? -9.024 4.668 27.851 1.00 98.12 502 THR A C 1
ATOM 3851 O O . THR A 1 502 ? -8.109 3.939 27.490 1.00 98.12 502 THR A O 1
ATOM 3854 N N . ILE A 1 503 ? -9.364 5.757 27.166 1.00 97.50 503 ILE A N 1
ATOM 3855 C CA . ILE A 1 503 ? -8.677 6.181 25.941 1.00 97.50 503 ILE A CA 1
ATOM 3856 C C . ILE A 1 503 ? -7.861 7.433 26.240 1.00 97.50 503 ILE A C 1
ATOM 3858 O O . ILE A 1 503 ? -8.421 8.483 26.545 1.00 97.50 503 ILE A O 1
ATOM 3862 N N . THR A 1 504 ? -6.541 7.343 26.119 1.00 95.81 504 THR A N 1
ATOM 3863 C CA . THR A 1 504 ? -5.649 8.505 26.147 1.00 95.81 504 THR A CA 1
ATOM 3864 C C . THR A 1 504 ? -5.390 8.954 24.714 1.00 95.81 504 THR A C 1
ATOM 3866 O O . THR A 1 504 ? -4.618 8.329 23.991 1.00 95.81 504 THR A O 1
ATOM 3869 N N . HIS A 1 505 ? -6.054 10.036 24.306 1.00 93.38 505 HIS A N 1
ATOM 3870 C CA . HIS A 1 505 ? -5.992 10.606 22.961 1.00 93.38 505 HIS A CA 1
ATOM 3871 C C . HIS A 1 505 ? -5.322 11.992 23.006 1.00 93.38 505 HIS A C 1
ATOM 3873 O O . HIS A 1 505 ? -5.457 12.702 24.006 1.00 93.38 505 HIS A O 1
ATOM 3879 N N . PRO A 1 506 ? -4.713 12.483 21.912 1.00 92.75 506 PRO A N 1
ATOM 3880 C CA . PRO A 1 506 ? -4.245 13.875 21.817 1.00 92.75 506 PRO A CA 1
ATOM 3881 C C . PRO A 1 506 ? -5.290 14.971 22.127 1.00 92.75 506 PRO A C 1
ATOM 3883 O O . PRO A 1 506 ? -4.935 16.128 22.318 1.00 92.75 506 PRO A O 1
ATOM 3886 N N . LEU A 1 507 ? -6.584 14.626 22.184 1.00 93.50 507 LEU A N 1
ATOM 3887 C CA . LEU A 1 507 ? -7.700 15.548 22.463 1.00 93.50 507 LEU A CA 1
ATOM 3888 C C . LEU A 1 507 ? -8.190 15.477 23.923 1.00 93.50 507 LEU A C 1
ATOM 3890 O O . LEU A 1 507 ? -9.174 16.141 24.270 1.00 93.50 507 LEU A O 1
ATOM 3894 N N . GLY A 1 508 ? -7.531 14.664 24.752 1.00 95.56 508 GLY A N 1
ATOM 3895 C CA . GLY A 1 508 ? -7.849 14.441 26.160 1.00 95.56 508 GLY A CA 1
ATOM 3896 C C . GLY A 1 508 ? -7.873 12.962 26.538 1.00 95.56 508 GLY A C 1
ATOM 3897 O O . GLY A 1 508 ? -7.745 12.069 25.697 1.00 95.56 508 GLY A O 1
ATOM 3898 N N . THR A 1 509 ? -8.065 12.706 27.826 1.00 98.19 509 THR A N 1
ATOM 3899 C CA . THR A 1 509 ? -8.290 11.357 28.348 1.00 98.19 509 THR A CA 1
ATOM 3900 C C . THR A 1 509 ? -9.783 11.112 28.510 1.00 98.19 509 THR A C 1
ATOM 3902 O O . THR A 1 509 ? -10.485 11.881 29.162 1.00 98.19 509 THR A O 1
ATOM 3905 N N . PHE A 1 510 ? -10.277 10.019 27.945 1.00 98.62 510 PHE A N 1
ATOM 3906 C CA . PHE A 1 510 ? -11.693 9.682 27.902 1.00 98.62 510 PHE A CA 1
ATOM 3907 C C . PHE A 1 510 ? -11.970 8.399 28.680 1.00 98.62 510 PHE A C 1
ATOM 3909 O O . PHE A 1 510 ? -11.266 7.403 28.526 1.00 98.62 510 PHE A O 1
ATOM 3916 N N . GLN A 1 511 ? -13.034 8.404 29.479 1.00 98.62 511 GLN A N 1
ATOM 3917 C CA . GLN A 1 511 ? -13.599 7.205 30.091 1.00 98.62 511 GLN A CA 1
ATOM 3918 C C . GLN A 1 511 ? -14.862 6.780 29.342 1.00 98.62 511 GLN A C 1
ATOM 3920 O O . GLN A 1 511 ? -15.870 7.487 29.365 1.00 98.62 511 GLN A O 1
ATOM 3925 N N . GLY A 1 512 ? -14.784 5.628 28.682 1.00 98.12 512 GLY A N 1
ATOM 3926 C CA . GLY A 1 512 ? -15.840 4.998 27.903 1.00 98.12 512 GLY A CA 1
ATOM 3927 C C . GLY A 1 512 ? -16.682 4.013 28.718 1.00 98.12 512 GLY A C 1
ATOM 3928 O O . GLY A 1 512 ? -16.132 3.205 29.473 1.00 98.12 512 GLY A O 1
ATOM 3929 N N . ARG A 1 513 ? -18.008 4.050 28.544 1.00 98.19 513 ARG A N 1
ATOM 3930 C CA . ARG A 1 513 ? -18.961 3.028 29.015 1.00 98.19 513 ARG A CA 1
ATOM 3931 C C . ARG A 1 513 ? -20.149 2.878 28.076 1.00 98.19 513 ARG A C 1
ATOM 3933 O O . ARG A 1 513 ? -20.625 3.852 27.504 1.00 98.19 513 ARG A O 1
ATOM 3940 N N . VAL A 1 514 ? -20.689 1.668 27.992 1.00 98.62 514 VAL A N 1
ATOM 3941 C CA . VAL A 1 514 ? -21.946 1.393 27.288 1.00 98.62 514 VAL A CA 1
ATOM 3942 C C . VAL A 1 514 ? -23.129 1.630 28.227 1.00 98.62 514 VAL A C 1
ATOM 3944 O O . VAL A 1 514 ? -23.239 1.020 29.292 1.00 98.62 514 VAL A O 1
ATOM 3947 N N . LEU A 1 515 ? -24.029 2.522 27.822 1.00 98.44 515 LEU A N 1
ATOM 3948 C CA . LEU A 1 515 ? -25.215 2.932 28.570 1.00 98.44 515 LEU A CA 1
ATOM 3949 C C . LEU A 1 515 ? -26.375 1.929 28.430 1.00 98.44 515 LEU A C 1
ATOM 3951 O O . LEU A 1 515 ? -26.350 1.010 27.608 1.00 98.44 515 LEU A O 1
ATOM 3955 N N . SER A 1 516 ? -27.436 2.108 29.227 1.00 96.81 516 SER A N 1
ATOM 3956 C CA . SER A 1 516 ? -28.637 1.257 29.160 1.00 96.81 516 SER A CA 1
ATOM 3957 C C . SER A 1 516 ? -29.397 1.368 27.834 1.00 96.81 516 SER A C 1
ATOM 3959 O O . SER A 1 516 ? -30.151 0.462 27.499 1.00 96.81 516 SER A O 1
ATOM 3961 N N . ASP A 1 517 ? -29.216 2.467 27.098 1.00 96.75 517 ASP A N 1
ATOM 3962 C CA . ASP A 1 517 ? -29.791 2.713 25.770 1.00 96.75 517 ASP A CA 1
ATOM 3963 C C . ASP A 1 517 ? -28.863 2.271 24.620 1.00 96.75 517 ASP A C 1
ATOM 3965 O O . ASP A 1 517 ? -29.110 2.612 23.469 1.00 96.75 517 ASP A O 1
ATOM 3969 N N . ASP A 1 518 ? -27.821 1.491 24.940 1.00 96.44 518 ASP A N 1
ATOM 3970 C CA . ASP A 1 518 ? -26.877 0.863 24.004 1.00 96.44 518 ASP A CA 1
ATOM 3971 C C . ASP A 1 518 ? -25.873 1.807 23.318 1.00 96.44 518 ASP A C 1
ATOM 3973 O O . ASP A 1 518 ? -25.016 1.354 22.557 1.00 96.44 518 ASP A O 1
ATOM 3977 N N . ARG A 1 519 ? -25.898 3.103 23.649 1.00 98.06 519 ARG A N 1
ATOM 3978 C CA . ARG A 1 519 ? -24.856 4.056 23.243 1.00 98.06 519 ARG A CA 1
ATOM 3979 C C . ARG A 1 519 ? -23.570 3.830 24.029 1.00 98.06 519 ARG A C 1
ATOM 3981 O O . ARG A 1 519 ? -23.622 3.584 25.235 1.00 98.06 519 ARG A O 1
ATOM 3988 N N . MET A 1 520 ? -22.419 3.979 23.377 1.00 98.38 520 MET A N 1
ATOM 3989 C CA . MET A 1 520 ? -21.130 4.053 24.072 1.00 98.38 520 MET A CA 1
ATOM 3990 C C . MET A 1 520 ? -20.809 5.523 24.357 1.00 98.38 520 MET A C 1
ATOM 3992 O O . MET A 1 520 ? -20.572 6.292 23.431 1.00 98.38 520 MET A O 1
ATOM 3996 N N . GLU A 1 521 ? -20.863 5.922 25.628 1.00 98.62 521 GLU A N 1
ATOM 3997 C CA . GLU A 1 521 ? -20.543 7.272 26.100 1.00 98.62 521 GLU A CA 1
ATOM 3998 C C . GLU A 1 521 ? -19.071 7.358 26.500 1.00 98.62 521 GLU A C 1
ATOM 4000 O O . GLU A 1 521 ? -18.598 6.540 27.285 1.00 98.62 521 GLU A O 1
ATOM 4005 N N . PHE A 1 522 ? -18.386 8.400 26.042 1.00 98.62 522 PHE A N 1
ATOM 4006 C CA . PHE A 1 522 ? -17.037 8.778 26.437 1.00 98.62 522 PHE A CA 1
ATOM 4007 C C . PHE A 1 522 ? -17.091 10.096 27.204 1.00 98.62 522 PHE A C 1
ATOM 4009 O O . PHE A 1 522 ? -17.427 11.135 26.636 1.00 98.62 522 PHE A O 1
ATOM 4016 N N . THR A 1 523 ? -16.760 10.069 28.493 1.00 98.75 523 THR A N 1
ATOM 4017 C CA . THR A 1 523 ? -16.603 11.285 29.302 1.00 98.75 523 THR A CA 1
ATOM 4018 C C . THR A 1 523 ? -15.142 11.708 29.294 1.00 98.75 523 THR A C 1
ATOM 4020 O O . THR A 1 523 ? -14.281 10.950 29.743 1.00 98.75 523 THR A O 1
ATOM 4023 N N . ARG A 1 524 ? -14.852 12.916 28.810 1.00 98.50 524 ARG A N 1
ATOM 4024 C CA . ARG A 1 524 ? -13.510 13.497 28.859 1.00 98.50 524 ARG A CA 1
ATOM 4025 C C . ARG A 1 524 ? -13.185 13.960 30.280 1.00 98.50 524 ARG A C 1
ATOM 4027 O O . ARG A 1 524 ? -13.974 14.677 30.894 1.00 98.50 524 ARG A O 1
ATOM 4034 N N . LEU A 1 525 ? -12.047 13.537 30.821 1.00 98.25 525 LEU A N 1
ATOM 4035 C CA . LEU A 1 525 ? -11.688 13.751 32.226 1.00 98.25 525 LEU A CA 1
ATOM 4036 C C . LEU A 1 525 ? -11.356 15.209 32.547 1.00 98.25 525 LEU A C 1
ATOM 4038 O O . LEU A 1 525 ? -11.538 15.645 33.681 1.00 98.25 525 LEU A O 1
ATOM 4042 N N . GLU A 1 526 ? -10.880 15.958 31.560 1.00 97.50 526 GLU A N 1
ATOM 4043 C CA . GLU A 1 526 ? -10.413 17.329 31.725 1.00 97.50 526 GLU A CA 1
ATOM 4044 C C . GLU A 1 526 ? -11.558 18.319 31.990 1.00 97.50 526 GLU A C 1
ATOM 4046 O O . GLU A 1 526 ? -11.373 19.291 32.721 1.00 97.50 526 GLU A O 1
ATOM 4051 N N . ASP A 1 527 ? -12.738 18.087 31.409 1.00 97.62 527 ASP A N 1
ATOM 4052 C CA . ASP A 1 527 ? -13.865 19.028 31.459 1.00 97.62 527 ASP A CA 1
ATOM 4053 C C . ASP A 1 527 ? -15.242 18.381 31.673 1.00 97.62 527 ASP A C 1
ATOM 4055 O O . ASP A 1 527 ? -16.245 19.088 31.797 1.00 97.62 527 ASP A O 1
ATOM 4059 N N . GLY A 1 528 ? -15.315 17.051 31.742 1.00 98.12 528 GLY A N 1
ATOM 4060 C CA . GLY A 1 528 ? -16.560 16.310 31.929 1.00 98.12 528 GLY A CA 1
ATOM 4061 C C . GLY A 1 528 ? -17.485 16.322 30.711 1.00 98.12 528 GLY A C 1
ATOM 4062 O O . GLY A 1 528 ? -18.641 15.906 30.836 1.00 98.12 528 GLY A O 1
ATOM 4063 N N . GLN A 1 529 ? -17.023 16.797 29.545 1.00 98.31 529 GLN A N 1
ATOM 4064 C CA . GLN A 1 529 ? -17.810 16.727 28.315 1.00 98.31 529 GLN A CA 1
ATOM 4065 C C . GLN A 1 529 ? -18.025 15.275 27.887 1.00 98.31 529 GLN A C 1
ATOM 4067 O O . GLN A 1 529 ? -17.173 14.412 28.100 1.00 98.31 529 GLN A O 1
ATOM 4072 N N . LYS A 1 530 ? -19.187 15.014 27.286 1.00 98.50 530 LYS A N 1
ATOM 4073 C CA . LYS A 1 530 ? -19.641 13.679 26.897 1.00 98.50 530 LYS A CA 1
ATOM 4074 C C . LYS A 1 530 ? -19.770 13.578 25.386 1.00 98.50 530 LYS A C 1
ATOM 4076 O O . LYS A 1 530 ? -20.326 14.475 24.754 1.00 98.50 530 LYS A O 1
ATOM 4081 N N . PHE A 1 531 ? -19.296 12.465 24.853 1.00 98.56 531 PHE A N 1
ATOM 4082 C CA . PHE A 1 531 ? -19.254 12.135 23.431 1.00 98.56 531 PHE A CA 1
ATOM 4083 C C . PHE A 1 531 ? -19.808 10.727 23.235 1.00 98.56 531 PHE A C 1
ATOM 4085 O O . PHE A 1 531 ? -19.753 9.924 24.168 1.00 98.56 531 PHE A O 1
ATOM 4092 N N . TYR A 1 532 ? -20.365 10.418 22.065 1.00 98.19 532 TYR A N 1
ATOM 4093 C CA . TYR A 1 532 ? -21.125 9.182 21.892 1.00 98.19 532 TYR A CA 1
ATOM 4094 C C . TYR A 1 532 ? -20.830 8.468 20.578 1.00 98.19 532 TYR A C 1
ATOM 4096 O O . TYR A 1 532 ? -20.873 9.083 19.519 1.00 98.19 532 TYR A O 1
ATOM 4104 N N . ILE A 1 533 ? -20.707 7.140 20.646 1.00 97.94 533 ILE A N 1
ATOM 4105 C CA . ILE A 1 533 ? -21.042 6.262 19.519 1.00 97.94 533 ILE A CA 1
ATOM 4106 C C . ILE A 1 533 ? -22.514 5.865 19.677 1.00 97.94 533 ILE A C 1
ATOM 4108 O O . ILE A 1 533 ? -22.920 5.301 20.699 1.00 97.94 533 ILE A O 1
ATOM 4112 N N . GLN A 1 534 ? -23.331 6.213 18.679 1.00 97.19 534 GLN A N 1
ATOM 4113 C CA . GLN A 1 534 ? -24.799 6.262 18.797 1.00 97.19 534 GLN A CA 1
ATOM 4114 C C . GLN A 1 534 ? -25.492 4.893 18.858 1.00 97.19 534 GLN A C 1
ATOM 4116 O O . GLN A 1 534 ? -26.642 4.807 19.283 1.00 97.19 534 GLN A O 1
ATOM 4121 N N . ARG A 1 535 ? -24.829 3.830 18.408 1.00 97.00 535 ARG A N 1
ATOM 4122 C CA . ARG A 1 535 ? -25.276 2.432 18.506 1.00 97.00 535 ARG A CA 1
ATOM 4123 C C . ARG A 1 535 ? -24.096 1.511 18.199 1.00 97.00 535 ARG A C 1
ATOM 4125 O O . ARG A 1 535 ? -23.042 1.980 17.782 1.00 97.00 535 ARG A O 1
ATOM 4132 N N . ARG A 1 536 ? -24.301 0.205 18.344 1.00 97.50 536 ARG A N 1
ATOM 4133 C CA . ARG A 1 536 ? -23.382 -0.821 17.831 1.00 97.50 536 ARG A CA 1
ATOM 4134 C C . ARG A 1 536 ? -23.087 -0.603 16.336 1.00 97.50 536 ARG A C 1
ATOM 4136 O O . ARG A 1 536 ? -24.047 -0.360 15.589 1.00 97.50 536 ARG A O 1
ATOM 4143 N N . PRO A 1 537 ? -21.816 -0.669 15.900 1.00 97.75 537 PRO A N 1
ATOM 4144 C CA . PRO A 1 537 ? -21.473 -0.706 14.487 1.00 97.75 537 PRO A CA 1
ATOM 4145 C C . PRO A 1 537 ? -21.787 -2.087 13.902 1.00 97.75 537 PRO A C 1
ATOM 4147 O O . PRO A 1 537 ? -21.751 -3.085 14.622 1.00 97.75 537 PRO A O 1
ATOM 4150 N N . ASN A 1 538 ? -22.095 -2.139 12.609 1.00 96.81 538 ASN A N 1
ATOM 4151 C CA . ASN A 1 538 ? -22.129 -3.386 11.843 1.00 96.81 538 ASN A CA 1
ATOM 4152 C C . ASN A 1 538 ? -20.790 -3.632 11.118 1.00 96.81 538 ASN A C 1
ATOM 4154 O O . ASN A 1 538 ? -19.920 -2.760 11.085 1.00 96.81 538 ASN A O 1
ATOM 4158 N N . ASP A 1 539 ? -20.638 -4.802 10.500 1.00 97.44 539 ASP A N 1
ATOM 4159 C CA . ASP A 1 539 ? -19.433 -5.187 9.759 1.00 97.44 539 ASP A CA 1
ATOM 4160 C C . ASP A 1 539 ? -19.023 -4.194 8.664 1.00 97.44 539 ASP A C 1
ATOM 4162 O O . ASP A 1 539 ? -17.846 -3.860 8.547 1.00 97.44 539 ASP A O 1
ATOM 4166 N N . THR A 1 540 ? -19.974 -3.681 7.876 1.00 95.94 540 THR A N 1
ATOM 4167 C CA . THR A 1 540 ? -19.669 -2.697 6.820 1.00 95.94 540 THR A CA 1
ATOM 4168 C C . THR A 1 540 ? -19.130 -1.397 7.416 1.00 95.94 540 THR A C 1
ATOM 4170 O O . THR A 1 540 ? -18.154 -0.849 6.914 1.00 95.94 540 THR A O 1
ATOM 4173 N N . GLU A 1 541 ? -19.714 -0.922 8.517 1.00 97.81 541 GLU A N 1
ATOM 4174 C CA . GLU A 1 541 ? -19.242 0.267 9.229 1.00 97.81 541 GLU A CA 1
ATOM 4175 C C . GLU A 1 541 ? -17.841 0.059 9.814 1.00 97.81 541 GLU A C 1
ATOM 4177 O O . GLU A 1 541 ? -17.040 0.990 9.768 1.00 97.81 541 GLU A O 1
ATOM 4182 N N . ILE A 1 542 ? -17.524 -1.148 10.304 1.00 98.62 542 ILE A N 1
ATOM 4183 C CA . ILE A 1 542 ? -16.188 -1.506 10.804 1.00 98.62 542 ILE A CA 1
ATOM 4184 C C . ILE A 1 542 ? -15.165 -1.542 9.664 1.00 98.62 542 ILE A C 1
ATOM 4186 O O . ILE A 1 542 ? -14.114 -0.918 9.774 1.00 98.62 542 ILE A O 1
ATOM 4190 N N . PHE A 1 543 ? -15.441 -2.249 8.566 1.00 98.12 543 PHE A N 1
ATOM 4191 C CA . PHE A 1 543 ? -14.483 -2.362 7.461 1.00 98.12 543 PHE A CA 1
ATOM 4192 C C . PHE A 1 543 ? -14.281 -1.032 6.718 1.00 98.12 543 PHE A C 1
ATOM 4194 O O . PHE A 1 543 ? -13.162 -0.713 6.318 1.00 98.12 543 PHE A O 1
ATOM 4201 N N . GLU A 1 544 ? -15.342 -0.241 6.538 1.00 95.44 544 GLU A N 1
ATOM 4202 C CA . GLU A 1 544 ? -15.298 0.981 5.724 1.00 95.44 544 GLU A CA 1
ATOM 4203 C C . GLU A 1 544 ? -15.138 2.276 6.531 1.00 95.44 544 GLU A C 1
ATOM 4205 O O . GLU A 1 544 ? -14.972 3.337 5.926 1.00 95.44 544 GLU A O 1
ATOM 4210 N N . GLY A 1 545 ? -15.193 2.220 7.868 1.00 96.38 545 GLY A N 1
ATOM 4211 C CA . GLY A 1 545 ? -15.172 3.415 8.720 1.00 96.38 545 GLY A CA 1
ATOM 4212 C C . GLY A 1 545 ? -16.300 4.366 8.358 1.00 96.38 545 GLY A C 1
ATOM 4213 O O . GLY A 1 545 ? -16.084 5.532 8.026 1.00 96.38 545 GLY A O 1
ATOM 4214 N N . SER A 1 546 ? -17.511 3.823 8.326 1.00 95.88 546 SER A N 1
ATOM 4215 C CA . SER A 1 546 ? -18.699 4.513 7.842 1.00 95.88 546 SER A CA 1
ATOM 4216 C C . SER A 1 546 ? -19.807 4.509 8.895 1.00 95.88 546 SER A C 1
ATOM 4218 O O . SER A 1 546 ? -19.642 4.005 10.010 1.00 95.88 546 SER A O 1
ATOM 4220 N N . GLY A 1 547 ? -20.938 5.136 8.565 1.00 96.81 547 GLY A N 1
ATOM 4221 C CA . GLY A 1 547 ? -22.108 5.178 9.438 1.00 96.81 547 GLY A CA 1
ATOM 4222 C C . GLY A 1 547 ? -21.774 5.699 10.836 1.00 96.81 547 GLY A C 1
ATOM 4223 O O . GLY A 1 547 ? -21.280 6.816 10.972 1.00 96.81 547 GLY A O 1
ATOM 4224 N N . VAL A 1 548 ? -22.040 4.908 11.878 1.00 97.12 548 VAL A N 1
ATOM 4225 C CA . VAL A 1 548 ? -21.824 5.333 13.279 1.00 97.12 548 VAL A CA 1
ATOM 4226 C C . VAL A 1 548 ? -20.364 5.469 13.692 1.00 97.12 548 VAL A C 1
ATOM 4228 O O . VAL A 1 548 ? -20.104 5.975 14.779 1.00 97.12 548 VAL A O 1
ATOM 4231 N N . LEU A 1 549 ? -19.433 5.050 12.835 1.00 97.50 549 LEU A N 1
ATOM 4232 C CA . LEU A 1 549 ? -17.997 5.267 12.996 1.00 97.50 549 LEU A CA 1
ATOM 4233 C C . LEU A 1 549 ? -17.484 6.453 12.152 1.00 97.50 549 LEU A C 1
ATOM 4235 O O . LEU A 1 549 ? -16.276 6.622 12.008 1.00 97.50 549 LEU A O 1
ATOM 4239 N N . ALA A 1 550 ? -18.384 7.262 11.579 1.00 95.00 550 ALA A N 1
ATOM 4240 C CA . ALA A 1 550 ? -18.037 8.491 10.863 1.00 95.00 550 ALA A CA 1
ATOM 4241 C C . ALA A 1 550 ? -19.177 9.535 10.853 1.00 95.00 550 ALA A C 1
ATOM 4243 O O . ALA A 1 550 ? -19.420 10.197 9.836 1.00 95.00 550 ALA A O 1
ATOM 4244 N N . SER A 1 551 ? -19.916 9.680 11.959 1.00 93.50 551 SER A N 1
ATOM 4245 C CA . SER A 1 551 ? -21.147 10.496 12.008 1.00 93.50 551 SER A CA 1
ATOM 4246 C C . SER A 1 551 ? -21.128 11.651 13.003 1.00 93.50 551 SER A C 1
ATOM 4248 O O . SER A 1 551 ? -21.946 12.569 12.874 1.00 93.50 551 SER A O 1
ATOM 4250 N N . GLY A 1 552 ? -20.228 11.612 13.984 1.00 93.06 552 GLY A N 1
ATOM 4251 C CA . GLY A 1 552 ? -20.233 12.547 15.097 1.00 93.06 552 GLY A CA 1
ATOM 4252 C C . GLY A 1 552 ? -19.690 13.947 14.792 1.00 93.06 552 GLY A C 1
ATOM 4253 O O . GLY A 1 552 ? -19.410 14.343 13.656 1.00 93.06 552 GLY A O 1
ATOM 4254 N N . ASN A 1 553 ? -19.542 14.735 15.856 1.00 93.88 553 ASN A N 1
ATOM 4255 C CA . ASN A 1 553 ? -18.795 15.994 15.832 1.00 93.88 553 ASN A CA 1
ATOM 4256 C C . ASN A 1 553 ? -17.270 15.759 15.792 1.00 93.88 553 ASN A C 1
ATOM 4258 O O . ASN A 1 553 ? -16.806 14.630 15.841 1.00 93.88 553 ASN A O 1
ATOM 4262 N N . THR A 1 554 ? -16.464 16.822 15.743 1.00 93.25 554 THR A N 1
ATOM 4263 C CA . THR A 1 554 ? -14.997 16.725 15.614 1.00 93.25 554 THR A CA 1
ATOM 4264 C C . THR A 1 554 ? -14.321 15.784 16.620 1.00 93.25 554 THR A C 1
ATOM 4266 O O . THR A 1 554 ? -13.401 15.068 16.236 1.00 93.25 554 THR A O 1
ATOM 4269 N N . VAL A 1 555 ? -14.747 15.777 17.889 1.00 95.44 555 VAL A N 1
ATOM 4270 C CA . VAL A 1 555 ? -14.162 14.898 18.920 1.00 95.44 555 VAL A CA 1
ATOM 4271 C C . VAL A 1 555 ? -14.697 13.475 18.788 1.00 95.44 555 VAL A C 1
ATOM 4273 O O . VAL A 1 555 ? -13.929 12.524 18.897 1.00 95.44 555 VAL A O 1
ATOM 4276 N N . GLU A 1 556 ? -15.994 13.326 18.516 1.00 97.56 556 GLU A N 1
ATOM 4277 C CA . GLU A 1 556 ? -16.610 12.015 18.276 1.00 97.56 556 GLU A CA 1
ATOM 4278 C C . GLU A 1 556 ? -15.975 11.323 17.077 1.00 97.56 556 GLU A C 1
ATOM 4280 O O . GLU A 1 556 ? -15.561 10.188 17.218 1.00 97.56 556 GLU A O 1
ATOM 4285 N N . LEU A 1 557 ? -15.775 12.015 15.955 1.00 96.06 557 LEU A N 1
ATOM 4286 C CA . LEU A 1 557 ? -15.135 11.440 14.773 1.00 96.06 557 LEU A CA 1
ATOM 4287 C C . LEU A 1 557 ? -13.698 10.954 15.049 1.00 96.06 557 LEU A C 1
ATOM 4289 O O . LEU A 1 557 ? -13.261 9.967 14.464 1.00 96.06 557 LEU A O 1
ATOM 4293 N N . ALA A 1 558 ? -12.955 11.620 15.941 1.00 95.25 558 ALA A N 1
ATOM 4294 C CA . ALA A 1 558 ? -11.622 11.164 16.344 1.00 95.25 558 ALA A CA 1
ATOM 4295 C C . ALA A 1 558 ? -11.688 9.874 17.186 1.00 95.25 558 ALA A C 1
ATOM 4297 O O . ALA A 1 558 ? -10.907 8.948 16.973 1.00 95.25 558 ALA A O 1
ATOM 4298 N N . LEU A 1 559 ? -12.654 9.789 18.108 1.00 97.69 559 LEU A N 1
ATOM 4299 C CA . LEU A 1 559 ? -12.911 8.580 18.899 1.00 97.69 559 LEU A CA 1
ATOM 4300 C C . LEU A 1 559 ? -13.458 7.434 18.035 1.00 97.69 559 LEU A C 1
ATOM 4302 O O . LEU A 1 559 ? -13.046 6.290 18.200 1.00 97.69 559 LEU A O 1
ATOM 4306 N N . GLU A 1 560 ? -14.359 7.742 17.105 1.00 98.31 560 GLU A N 1
ATOM 4307 C CA . GLU A 1 560 ? -14.937 6.821 16.129 1.00 98.31 560 GLU A CA 1
ATOM 4308 C C . GLU A 1 560 ? -13.840 6.203 15.248 1.00 98.31 560 GLU A C 1
ATOM 4310 O O . GLU A 1 560 ? -13.819 4.984 15.089 1.00 98.31 560 GLU A O 1
ATOM 4315 N N . ALA A 1 561 ? -12.868 6.998 14.779 1.00 97.25 561 ALA A N 1
ATOM 4316 C CA . ALA A 1 561 ? -11.702 6.502 14.044 1.00 97.25 561 ALA A CA 1
ATOM 4317 C C . ALA A 1 561 ? -10.851 5.524 14.878 1.00 97.25 561 ALA A C 1
ATOM 4319 O O . ALA A 1 561 ? -10.522 4.434 14.407 1.00 97.25 561 ALA A O 1
ATOM 4320 N N . TRP A 1 562 ? -10.538 5.867 16.136 1.00 97.88 562 TRP A N 1
ATOM 4321 C CA . TRP A 1 562 ? -9.770 4.989 17.033 1.00 97.88 562 TRP A CA 1
ATOM 4322 C C . TRP A 1 562 ? -10.509 3.686 17.343 1.00 97.88 562 TRP A C 1
ATOM 4324 O O . TRP A 1 562 ? -9.902 2.618 17.326 1.00 97.88 562 TRP A O 1
ATOM 4334 N N . ILE A 1 563 ? -11.820 3.754 17.583 1.00 98.00 563 ILE A N 1
ATOM 4335 C CA . ILE A 1 563 ? -12.663 2.573 17.806 1.00 98.00 563 ILE A CA 1
ATOM 4336 C C . ILE A 1 563 ? -12.727 1.711 16.540 1.00 98.00 563 ILE A C 1
ATOM 4338 O O . ILE A 1 563 ? -12.602 0.492 16.630 1.00 98.00 563 ILE A O 1
ATOM 4342 N N . CYS A 1 564 ? -12.881 2.322 15.363 1.00 98.75 564 CYS A N 1
ATOM 4343 C CA . CYS A 1 564 ? -12.892 1.612 14.088 1.00 98.75 564 CYS A CA 1
ATOM 4344 C C . CYS A 1 564 ? -11.577 0.855 13.854 1.00 98.75 564 CYS A C 1
ATOM 4346 O O . CYS A 1 564 ? -11.594 -0.336 13.535 1.00 98.75 564 CYS A O 1
ATOM 4348 N N . ALA A 1 565 ? -10.434 1.513 14.071 1.00 98.69 565 ALA A N 1
ATOM 4349 C CA . ALA A 1 565 ? -9.125 0.872 13.988 1.00 98.69 565 ALA A CA 1
ATOM 4350 C C . ALA A 1 565 ? -8.973 -0.256 15.018 1.00 98.69 565 ALA A C 1
ATOM 4352 O O . ALA A 1 565 ? -8.514 -1.348 14.681 1.00 98.69 565 ALA A O 1
ATOM 4353 N N . ALA A 1 566 ? -9.429 -0.035 16.253 1.00 98.56 566 ALA A N 1
ATOM 4354 C CA . ALA A 1 566 ? -9.365 -1.034 17.310 1.00 98.56 566 ALA A CA 1
ATOM 4355 C C . ALA A 1 566 ? -10.233 -2.273 17.024 1.00 98.56 566 ALA A C 1
ATOM 4357 O O . ALA A 1 566 ? -9.836 -3.382 17.384 1.00 98.56 566 ALA A O 1
ATOM 4358 N N . PHE A 1 567 ? -11.382 -2.121 16.355 1.00 98.75 567 PHE A N 1
ATOM 4359 C CA . PHE A 1 567 ? -12.178 -3.253 15.870 1.00 98.75 567 PHE A CA 1
ATOM 4360 C C . PHE A 1 567 ? -11.449 -4.036 14.778 1.00 98.75 567 PHE A C 1
ATOM 4362 O O . PHE A 1 567 ? -11.292 -5.248 14.911 1.00 98.75 567 PHE A O 1
ATOM 4369 N N . ASN A 1 568 ? -10.954 -3.352 13.739 1.00 98.88 568 ASN A N 1
ATOM 4370 C CA . ASN A 1 568 ? -10.226 -3.997 12.640 1.00 98.88 568 ASN A CA 1
ATOM 4371 C C . ASN A 1 568 ? -9.010 -4.790 13.145 1.00 98.88 568 ASN A C 1
ATOM 4373 O O . ASN A 1 568 ? -8.756 -5.892 12.666 1.00 98.88 568 ASN A O 1
ATOM 4377 N N . ARG A 1 569 ? -8.301 -4.258 14.146 1.00 98.75 569 ARG A N 1
ATOM 4378 C CA . ARG A 1 569 ? -7.093 -4.851 14.740 1.00 98.75 569 ARG A CA 1
ATOM 4379 C C . ARG A 1 569 ? -7.368 -5.843 15.879 1.00 98.75 569 ARG A C 1
ATOM 4381 O O . ARG A 1 569 ? -6.417 -6.377 16.438 1.00 98.75 569 ARG A O 1
ATOM 4388 N N . HIS A 1 570 ? -8.634 -6.088 16.229 1.00 98.50 570 HIS A N 1
ATOM 4389 C CA . HIS A 1 570 ? -9.059 -6.933 17.357 1.00 98.50 570 HIS A CA 1
ATOM 4390 C C . HIS A 1 570 ? -8.524 -6.490 18.737 1.00 98.50 570 HIS A C 1
ATOM 4392 O O . HIS A 1 570 ? -8.284 -7.294 19.631 1.00 98.50 570 HIS A O 1
ATOM 4398 N N . VAL A 1 571 ? -8.364 -5.190 18.974 1.00 98.38 571 VAL A N 1
ATOM 4399 C CA . VAL A 1 571 ? -7.833 -4.663 20.249 1.00 98.38 571 VAL A CA 1
ATOM 4400 C C . VAL A 1 571 ? -8.850 -3.880 21.070 1.00 98.38 571 VAL A C 1
ATOM 4402 O O . VAL A 1 571 ? -8.582 -3.559 22.225 1.00 98.38 571 VAL A O 1
ATOM 4405 N N . VAL A 1 572 ? -10.048 -3.626 20.539 1.00 97.62 572 VAL A N 1
ATOM 4406 C CA . VAL A 1 572 ? -11.069 -2.804 21.215 1.00 97.62 572 VAL A CA 1
ATOM 4407 C C . VAL A 1 572 ? -11.512 -3.359 22.574 1.00 97.62 572 VAL A C 1
ATOM 4409 O O . VAL A 1 572 ? -11.936 -2.584 23.416 1.00 97.62 572 VAL A O 1
ATOM 4412 N N . HIS A 1 573 ? -11.391 -4.669 22.804 1.00 96.44 573 HIS A N 1
ATOM 4413 C CA . HIS A 1 573 ? -11.719 -5.335 24.070 1.00 96.44 573 HIS A CA 1
ATOM 4414 C C . HIS A 1 573 ? -10.721 -5.054 25.212 1.00 96.44 573 HIS A C 1
ATOM 4416 O O . HIS A 1 573 ? -11.028 -5.312 26.382 1.00 96.44 573 HIS A O 1
ATOM 4422 N N . TYR A 1 574 ? -9.524 -4.540 24.912 1.00 96.88 574 TYR A N 1
ATOM 4423 C CA . TYR A 1 574 ? -8.565 -4.162 25.946 1.00 96.88 574 TYR A CA 1
ATOM 4424 C C . TYR A 1 574 ? -9.052 -2.929 26.722 1.00 96.88 574 TYR A C 1
ATOM 4426 O O . TYR A 1 574 ? -9.601 -1.996 26.140 1.00 96.88 574 TYR A O 1
ATOM 4434 N N . PRO A 1 575 ? -8.870 -2.886 28.054 1.00 93.25 575 PRO A N 1
ATOM 4435 C CA . PRO A 1 575 ? -9.493 -1.872 28.906 1.00 93.25 575 PRO A CA 1
ATOM 4436 C C . PRO A 1 575 ? -8.912 -0.464 28.728 1.00 93.25 575 PRO A C 1
ATOM 4438 O O . PRO A 1 575 ? -9.489 0.494 29.249 1.00 93.25 575 PRO A O 1
ATOM 4441 N N . ASP A 1 576 ? -7.795 -0.319 28.017 1.00 93.31 576 ASP A N 1
ATOM 4442 C CA . ASP A 1 576 ? -7.183 0.971 27.747 1.00 93.31 576 ASP A CA 1
ATOM 4443 C C . ASP A 1 576 ? -6.470 1.041 26.389 1.00 93.31 576 ASP A C 1
ATOM 4445 O O . ASP A 1 576 ? -6.109 0.028 25.787 1.00 93.31 576 ASP A O 1
ATOM 4449 N N . SER A 1 577 ? -6.263 2.267 25.904 1.00 92.62 577 SER A N 1
ATOM 4450 C CA . SER A 1 577 ? -5.703 2.518 24.577 1.00 92.62 577 SER A CA 1
ATOM 4451 C C . SER A 1 577 ? -4.196 2.263 24.453 1.00 92.62 577 SER A C 1
ATOM 4453 O O . SER A 1 577 ? -3.664 2.431 23.358 1.00 92.62 577 SER A O 1
ATOM 4455 N N . SER A 1 578 ? -3.476 1.855 25.509 1.00 92.38 578 SER A N 1
ATOM 4456 C CA . SER A 1 578 ? -2.054 1.490 25.365 1.00 92.38 578 SER A CA 1
ATOM 4457 C C . SER A 1 578 ? -1.871 0.243 24.494 1.00 92.38 578 SER A C 1
ATOM 4459 O O . SER A 1 578 ? -0.928 0.174 23.711 1.00 92.38 578 SER A O 1
ATOM 4461 N N . TYR A 1 579 ? -2.828 -0.687 24.544 1.00 92.69 579 TYR A N 1
ATOM 4462 C CA . TYR A 1 579 ? -2.906 -1.843 23.647 1.00 92.69 579 TYR A CA 1
ATOM 4463 C C . TYR A 1 579 ? -3.303 -1.432 22.227 1.00 92.69 579 TYR A C 1
ATOM 4465 O O . TYR A 1 579 ? -2.840 -2.007 21.248 1.00 92.69 579 TYR A O 1
ATOM 4473 N N . TRP A 1 580 ? -4.144 -0.401 22.103 1.00 93.44 580 TRP A N 1
ATOM 4474 C CA . TRP A 1 580 ? -4.604 0.093 20.805 1.00 93.44 580 TRP A CA 1
ATOM 4475 C C . TRP A 1 580 ? -3.505 0.830 20.055 1.00 93.44 580 TRP A C 1
ATOM 4477 O O . TRP A 1 580 ? -3.543 0.861 18.833 1.00 93.44 580 TRP A O 1
ATOM 4487 N N . ASN A 1 581 ? -2.526 1.381 20.771 1.00 87.38 581 ASN A N 1
ATOM 4488 C CA . ASN A 1 581 ? -1.381 2.102 20.218 1.00 87.38 581 ASN A CA 1
ATOM 4489 C C . ASN A 1 581 ? -0.099 1.254 20.205 1.00 87.38 581 ASN A C 1
ATOM 4491 O O . ASN A 1 581 ? 1.004 1.788 20.112 1.00 87.38 581 ASN A O 1
ATOM 4495 N N . ASN A 1 582 ? -0.224 -0.070 20.309 1.00 87.38 582 ASN A N 1
ATOM 4496 C CA . ASN A 1 582 ? 0.911 -0.977 20.262 1.00 87.38 582 ASN A CA 1
ATOM 4497 C C . ASN A 1 582 ? 0.674 -2.067 19.204 1.00 87.38 582 ASN A C 1
ATOM 4499 O O . ASN A 1 582 ? -0.114 -2.985 19.450 1.00 87.38 582 ASN A O 1
ATOM 4503 N N . PRO A 1 583 ? 1.377 -2.001 18.057 1.00 87.94 583 PRO A N 1
ATOM 4504 C CA . PRO A 1 583 ? 1.211 -2.958 16.967 1.00 87.94 583 PRO A CA 1
ATOM 4505 C C . PRO A 1 583 ? 1.428 -4.422 17.354 1.00 87.94 583 PRO A C 1
ATOM 4507 O O . PRO A 1 583 ? 0.854 -5.301 16.723 1.00 87.94 583 PRO A O 1
ATOM 4510 N N . ALA A 1 584 ? 2.167 -4.698 18.435 1.00 85.88 584 ALA A N 1
ATOM 4511 C CA . ALA A 1 584 ? 2.374 -6.056 18.934 1.00 85.88 584 ALA A CA 1
ATOM 4512 C C . ALA A 1 584 ? 1.084 -6.757 19.402 1.00 85.88 584 ALA A C 1
ATOM 4514 O O . ALA A 1 584 ? 1.106 -7.966 19.609 1.00 85.88 584 ALA A O 1
ATOM 4515 N N . TYR A 1 585 ? -0.019 -6.023 19.596 1.00 88.75 585 TYR A N 1
ATOM 4516 C CA . TYR A 1 585 ? -1.320 -6.580 19.984 1.00 88.75 585 TYR A CA 1
ATOM 4517 C C . TYR A 1 585 ? -2.302 -6.729 18.820 1.00 88.75 585 TYR A C 1
ATOM 4519 O O . TYR A 1 585 ? -3.401 -7.248 19.018 1.00 88.75 585 TYR A O 1
ATOM 4527 N N . TYR A 1 586 ? -1.953 -6.255 17.625 1.00 95.69 586 TYR A N 1
ATOM 4528 C CA . TYR A 1 586 ? -2.878 -6.273 16.499 1.00 95.69 586 TYR A CA 1
ATOM 4529 C C . TYR A 1 586 ? -2.976 -7.670 15.895 1.00 95.69 586 TYR A C 1
ATOM 4531 O O . TYR A 1 586 ? -1.979 -8.376 15.781 1.00 95.69 586 TYR A O 1
ATOM 4539 N N . TYR A 1 587 ? -4.187 -8.043 15.476 1.00 94.94 587 TYR A N 1
ATOM 4540 C CA . TYR A 1 587 ? -4.449 -9.264 14.706 1.00 94.94 587 TYR A CA 1
ATOM 4541 C C . TYR A 1 587 ? -4.007 -10.565 15.411 1.00 94.94 587 TYR A C 1
ATOM 4543 O O . TYR A 1 587 ? -3.717 -11.561 14.758 1.00 94.94 587 TYR A O 1
ATOM 4551 N N . LEU A 1 588 ? -3.963 -10.579 16.749 1.00 90.62 588 LEU A N 1
ATOM 4552 C CA . LEU A 1 588 ? -3.561 -11.761 17.526 1.00 90.62 588 LEU A CA 1
ATOM 4553 C C . LEU A 1 588 ? -4.679 -12.800 17.717 1.00 90.62 588 LEU A C 1
ATOM 4555 O O . LEU A 1 588 ? -4.403 -13.913 18.164 1.00 90.62 588 LEU A O 1
ATOM 4559 N N . ASP A 1 589 ? -5.929 -12.440 17.425 1.00 91.25 589 ASP A N 1
ATOM 4560 C CA . ASP A 1 589 ? -7.090 -13.327 17.534 1.00 91.25 589 ASP A CA 1
ATOM 4561 C C . ASP A 1 589 ? -8.180 -12.925 16.526 1.00 91.25 589 ASP A C 1
ATOM 4563 O O . ASP A 1 589 ? -8.121 -11.859 15.909 1.00 91.25 589 ASP A O 1
ATOM 4567 N N . SER A 1 590 ? -9.172 -13.793 16.334 1.00 93.81 590 SER A N 1
ATOM 4568 C CA . SER A 1 590 ? -10.312 -13.573 15.445 1.00 93.81 590 SER A CA 1
ATOM 4569 C C . SER A 1 590 ? -11.595 -13.216 16.211 1.00 93.81 590 SER A C 1
ATOM 4571 O O . SER A 1 590 ? -11.818 -13.705 17.317 1.00 93.81 590 SER A O 1
ATOM 4573 N N . PRO A 1 591 ? -12.502 -12.419 15.613 1.00 98.06 591 PRO A N 1
ATOM 4574 C CA . PRO A 1 591 ? -12.420 -11.850 14.266 1.00 98.06 591 PRO A CA 1
ATOM 4575 C C . PRO A 1 591 ? -11.503 -10.622 14.194 1.00 98.06 591 PRO A C 1
A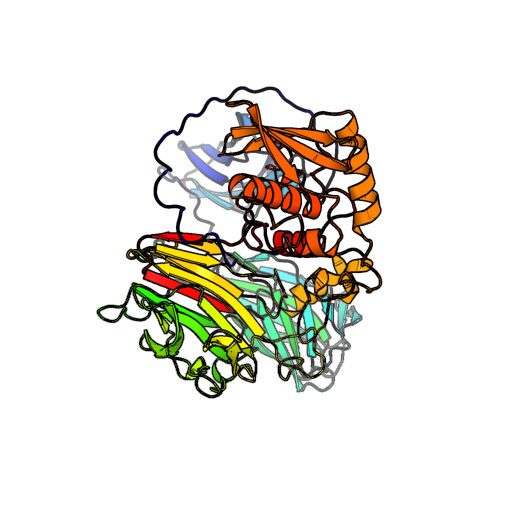TOM 4577 O O . PRO A 1 591 ? -11.625 -9.704 14.997 1.00 98.06 591 PRO A O 1
ATOM 4580 N N . ALA A 1 592 ? -10.638 -10.568 13.186 1.00 98.56 592 ALA A N 1
ATOM 4581 C CA . ALA A 1 592 ? -9.864 -9.381 12.828 1.00 98.56 592 ALA A CA 1
ATOM 4582 C C . ALA A 1 592 ? -9.908 -9.148 11.312 1.00 98.56 592 ALA A C 1
ATOM 4584 O O . ALA A 1 592 ? -10.302 -10.038 10.549 1.00 98.56 592 ALA A O 1
ATOM 4585 N N . ASN A 1 593 ? -9.499 -7.961 10.865 1.00 98.81 593 ASN A N 1
ATOM 4586 C CA . ASN A 1 593 ? -9.339 -7.653 9.449 1.00 98.81 593 ASN A CA 1
ATOM 4587 C C . ASN A 1 593 ? -8.032 -8.270 8.919 1.00 98.81 593 ASN A C 1
ATOM 4589 O O . ASN A 1 593 ? -7.013 -7.596 8.778 1.00 98.81 593 ASN A O 1
ATOM 4593 N N . TRP A 1 594 ? -8.069 -9.572 8.624 1.00 98.44 594 TRP A N 1
ATOM 4594 C CA . TRP A 1 594 ? -6.916 -10.323 8.113 1.00 98.44 594 TRP A CA 1
ATOM 4595 C C . TRP A 1 594 ? -6.454 -9.869 6.722 1.00 98.44 594 TRP A C 1
ATOM 4597 O O . TRP A 1 594 ? -5.293 -10.064 6.378 1.00 98.44 594 TRP A O 1
ATOM 4607 N N . TYR A 1 595 ? -7.328 -9.209 5.952 1.00 98.88 595 TYR A N 1
ATOM 4608 C CA . TYR A 1 595 ? -6.938 -8.511 4.725 1.00 98.88 595 TYR A CA 1
ATOM 4609 C C . TYR A 1 595 ? -5.955 -7.374 5.030 1.00 98.88 595 TYR A C 1
ATOM 4611 O O . TYR A 1 595 ? -4.900 -7.307 4.412 1.00 98.88 595 TYR A O 1
ATOM 4619 N N . ALA A 1 596 ? -6.249 -6.519 6.015 1.00 98.81 596 ALA A N 1
ATOM 4620 C CA . ALA A 1 596 ? -5.330 -5.456 6.421 1.00 98.81 596 ALA A CA 1
ATOM 4621 C C . ALA A 1 596 ? -4.032 -6.011 7.030 1.00 98.81 596 ALA A C 1
ATOM 4623 O O . ALA A 1 596 ? -2.950 -5.553 6.669 1.00 98.81 596 ALA A O 1
ATOM 4624 N N . ALA A 1 597 ? -4.132 -7.034 7.890 1.00 97.88 597 ALA A N 1
ATOM 4625 C CA . ALA A 1 597 ? -2.974 -7.705 8.489 1.00 97.88 597 ALA A CA 1
ATOM 4626 C C . ALA A 1 597 ? -1.973 -8.196 7.430 1.00 97.88 597 ALA A C 1
ATO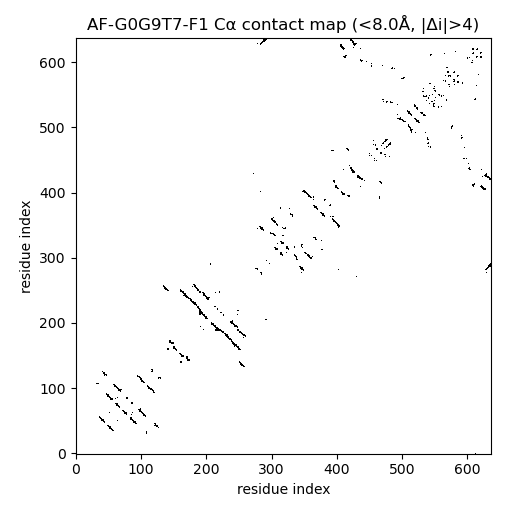M 4628 O O . ALA A 1 597 ? -0.773 -7.961 7.555 1.00 97.88 597 ALA A O 1
ATOM 4629 N N . PHE A 1 598 ? -2.479 -8.801 6.351 1.00 98.62 598 PHE A N 1
ATOM 4630 C CA . PHE A 1 598 ? -1.653 -9.249 5.235 1.00 98.62 598 PHE A CA 1
ATOM 4631 C C . PHE A 1 598 ? -0.855 -8.108 4.596 1.00 98.62 598 PHE A C 1
ATOM 4633 O O . PHE A 1 598 ? 0.334 -8.259 4.330 1.00 98.62 598 PHE A O 1
ATOM 4640 N N . TRP A 1 599 ? -1.478 -6.949 4.368 1.00 98.56 599 TRP A N 1
ATOM 4641 C CA . TRP A 1 599 ? -0.768 -5.826 3.760 1.00 98.56 599 TRP A CA 1
ATOM 4642 C C . TRP A 1 599 ? 0.339 -5.290 4.661 1.00 98.56 599 TRP A C 1
ATOM 4644 O O . TRP A 1 599 ? 1.402 -4.956 4.142 1.00 98.56 599 TRP A O 1
ATOM 4654 N N . HIS A 1 600 ? 0.139 -5.248 5.982 1.00 93.75 600 HIS A N 1
ATOM 4655 C CA . HIS A 1 600 ? 1.213 -4.892 6.915 1.00 93.75 600 HIS A CA 1
ATOM 4656 C C . HIS A 1 600 ? 2.370 -5.894 6.861 1.00 93.75 600 HIS A C 1
ATOM 4658 O O . HIS A 1 600 ? 3.519 -5.470 6.834 1.00 93.75 600 HIS A O 1
ATOM 4664 N N . GLU A 1 601 ? 2.082 -7.196 6.783 1.00 92.31 601 GLU A N 1
ATOM 4665 C CA . GLU A 1 601 ? 3.105 -8.252 6.722 1.00 92.31 601 GLU A CA 1
ATOM 4666 C C . GLU A 1 601 ? 4.053 -8.084 5.525 1.00 92.31 601 GLU A C 1
ATOM 4668 O O . GLU A 1 601 ? 5.265 -8.276 5.637 1.00 92.31 601 GLU A O 1
ATOM 4673 N N . ILE A 1 602 ? 3.513 -7.721 4.359 1.00 88.38 602 ILE A N 1
ATOM 4674 C CA . ILE A 1 602 ? 4.297 -7.698 3.119 1.00 88.38 602 ILE A CA 1
ATOM 4675 C C . ILE A 1 602 ? 4.813 -6.313 2.719 1.00 88.38 602 ILE A C 1
ATOM 4677 O O . ILE A 1 602 ? 5.609 -6.226 1.782 1.00 88.38 602 ILE A O 1
ATOM 4681 N N . SER A 1 603 ? 4.362 -5.246 3.384 1.00 88.62 603 SER A N 1
ATOM 4682 C CA . SER A 1 603 ? 4.736 -3.869 3.048 1.00 88.62 603 SER A CA 1
ATOM 4683 C C . SER A 1 603 ? 5.992 -3.406 3.782 1.00 88.62 603 SER A C 1
ATOM 4685 O O . SER A 1 603 ? 6.303 -3.824 4.899 1.00 88.62 603 SER A O 1
ATOM 4687 N N . LEU A 1 604 ? 6.702 -2.461 3.167 1.00 81.94 604 LEU A N 1
ATOM 4688 C CA . LEU A 1 604 ? 7.904 -1.866 3.738 1.00 81.94 604 LEU A CA 1
ATOM 4689 C C . LEU A 1 604 ? 7.638 -1.254 5.120 1.00 81.94 604 LEU A C 1
ATOM 4691 O O . LEU A 1 604 ? 6.764 -0.404 5.293 1.00 81.94 604 LEU A O 1
ATOM 4695 N N . GLY A 1 605 ? 8.445 -1.671 6.098 1.00 79.25 605 GLY A N 1
ATOM 4696 C CA . GLY A 1 605 ? 8.383 -1.167 7.470 1.00 79.25 605 GLY A CA 1
ATOM 4697 C C . GLY A 1 605 ? 7.126 -1.572 8.241 1.00 79.25 605 GLY A C 1
ATOM 4698 O O . GLY A 1 605 ? 6.840 -0.946 9.257 1.00 79.25 605 GLY A O 1
ATOM 4699 N N . GLY A 1 606 ? 6.367 -2.565 7.766 1.00 85.44 606 GLY A N 1
ATOM 4700 C CA . GLY A 1 606 ? 5.110 -2.960 8.400 1.00 85.44 606 GLY A CA 1
ATOM 4701 C C . GLY A 1 606 ? 3.983 -1.939 8.218 1.00 85.44 606 GLY A C 1
ATOM 4702 O O . GLY A 1 606 ? 2.994 -1.988 8.944 1.00 85.44 606 GLY A O 1
ATOM 4703 N N . LEU A 1 607 ? 4.129 -0.982 7.293 1.00 92.50 607 LEU A N 1
ATOM 4704 C CA . LEU A 1 607 ? 3.169 0.101 7.077 1.00 92.50 607 LEU A CA 1
ATOM 4705 C C . LEU A 1 607 ? 2.293 -0.191 5.863 1.00 92.50 607 LEU A C 1
ATOM 4707 O O . LEU A 1 607 ? 2.805 -0.359 4.758 1.00 92.50 607 LEU A O 1
ATOM 4711 N N . ALA A 1 608 ? 0.978 -0.178 6.049 1.00 96.56 608 ALA A N 1
ATOM 4712 C CA . ALA A 1 608 ? 0.001 -0.429 4.997 1.00 96.56 608 ALA A CA 1
ATOM 4713 C C . ALA A 1 608 ? -1.235 0.435 5.223 1.00 96.56 608 ALA A C 1
ATOM 4715 O O . ALA A 1 608 ? -1.604 0.693 6.361 1.00 96.56 608 ALA A O 1
ATOM 4716 N N . TYR A 1 609 ? -1.891 0.878 4.148 1.00 98.00 609 TYR A N 1
ATOM 4717 C CA . TYR A 1 609 ? -3.206 1.506 4.276 1.00 98.00 609 TYR A CA 1
ATOM 4718 C C . TYR A 1 609 ? -4.281 0.477 3.912 1.00 98.00 609 TYR A C 1
ATOM 4720 O O . TYR A 1 609 ? -4.884 0.540 2.840 1.00 98.00 609 TYR A O 1
ATOM 4728 N N . GLY A 1 610 ? -4.440 -0.531 4.776 1.00 97.75 610 GLY A N 1
ATOM 4729 C CA . GLY A 1 610 ? -5.288 -1.702 4.540 1.00 97.75 610 GLY A CA 1
ATOM 4730 C C . GLY A 1 610 ? -6.771 -1.465 4.827 1.00 97.75 610 GLY A C 1
ATOM 4731 O O . GLY A 1 610 ? -7.623 -2.199 4.329 1.00 97.75 610 GLY A O 1
ATOM 4732 N N . PHE A 1 611 ? -7.095 -0.433 5.607 1.00 98.38 611 PHE A N 1
ATOM 4733 C CA . PHE A 1 611 ? -8.458 0.041 5.855 1.00 98.38 611 PHE A CA 1
ATOM 4734 C C . PHE A 1 611 ? -8.475 1.554 6.130 1.00 98.38 611 PHE A C 1
ATOM 4736 O O . PHE A 1 611 ? -7.443 2.187 6.323 1.00 98.38 611 PHE A O 1
ATOM 4743 N N . CYS A 1 612 ? -9.661 2.161 6.129 1.00 93.25 612 CYS A N 1
ATOM 4744 C CA . CYS A 1 612 ? -9.862 3.619 6.129 1.00 93.25 612 CYS A CA 1
ATOM 4745 C C . CYS A 1 612 ? -9.174 4.421 7.258 1.00 93.25 612 CYS A C 1
ATOM 4747 O O . CYS A 1 612 ? -8.888 5.601 7.049 1.00 93.25 612 CYS A O 1
ATOM 4749 N N . TYR A 1 613 ? -8.932 3.803 8.418 1.00 97.62 613 TYR A N 1
ATOM 4750 C CA . TYR A 1 613 ? -8.368 4.430 9.620 1.00 97.62 613 TYR A CA 1
ATOM 4751 C C . TYR A 1 613 ? -7.062 3.761 10.077 1.00 97.62 613 TYR A C 1
ATOM 4753 O O . TYR A 1 613 ? -6.730 3.765 11.263 1.00 97.62 613 TYR A O 1
ATOM 4761 N N . ASP A 1 614 ? -6.319 3.154 9.148 1.00 96.31 614 ASP A N 1
ATOM 4762 C CA . ASP A 1 614 ? -5.021 2.536 9.453 1.00 96.31 614 ASP A CA 1
ATOM 4763 C C . ASP A 1 614 ? -3.949 3.564 9.864 1.00 96.31 614 ASP A C 1
ATOM 4765 O O . ASP A 1 614 ? -2.941 3.234 10.482 1.00 96.31 614 ASP A O 1
ATOM 4769 N N . ASP A 1 615 ? -4.185 4.845 9.579 1.00 91.19 615 ASP A N 1
ATOM 4770 C CA . ASP A 1 615 ? -3.381 5.975 10.041 1.00 91.19 615 ASP A CA 1
ATOM 4771 C C . ASP A 1 615 ? -3.473 6.204 11.557 1.00 91.19 615 ASP A C 1
ATOM 4773 O O . ASP A 1 615 ? -2.601 6.856 12.129 1.00 91.19 615 ASP A O 1
ATOM 4777 N N . VAL A 1 616 ? -4.458 5.613 12.245 1.00 92.56 616 VAL A N 1
ATOM 4778 C CA . VAL A 1 616 ? -4.456 5.569 13.711 1.00 92.56 616 VAL A CA 1
ATOM 4779 C C . VAL A 1 616 ? -3.203 4.838 14.187 1.00 92.56 616 VAL A C 1
ATOM 4781 O O . VAL A 1 616 ? -2.958 3.685 13.818 1.00 92.56 616 VAL A O 1
ATOM 4784 N N . ASN A 1 617 ? -2.446 5.506 15.060 1.00 92.12 617 ASN A N 1
ATOM 4785 C CA . ASN A 1 617 ? -1.140 5.063 15.545 1.00 92.12 617 ASN A CA 1
ATOM 4786 C C . ASN A 1 617 ? -0.064 4.985 14.441 1.00 92.12 617 ASN A C 1
ATOM 4788 O O . ASN A 1 617 ? 0.847 4.172 14.539 1.00 92.12 617 ASN A O 1
ATOM 4792 N N . ASP A 1 618 ? -0.170 5.804 13.390 1.00 91.56 618 ASP A N 1
ATOM 4793 C CA . ASP A 1 618 ? 0.842 5.958 12.335 1.00 91.56 618 ASP A CA 1
ATOM 4794 C C . ASP A 1 618 ? 1.190 4.656 11.584 1.00 91.56 618 ASP A C 1
ATOM 4796 O O . ASP A 1 618 ? 2.332 4.457 11.172 1.00 91.56 618 ASP A O 1
ATOM 4800 N N . GLN A 1 619 ? 0.218 3.751 11.400 1.00 95.56 619 GLN A N 1
ATOM 4801 C CA . GLN A 1 619 ? 0.453 2.454 10.738 1.00 95.56 619 GLN A CA 1
ATOM 4802 C C . GLN A 1 619 ? 0.163 2.464 9.232 1.00 95.56 619 GLN A C 1
ATOM 4804 O O . GLN A 1 619 ? 0.462 1.491 8.539 1.00 95.56 619 GLN A O 1
ATOM 4809 N N . SER A 1 620 ? -0.382 3.564 8.709 1.00 96.19 620 SER A N 1
ATOM 4810 C CA . SER A 1 620 ? -0.597 3.733 7.274 1.00 96.19 620 SER A CA 1
ATOM 4811 C C . SER A 1 620 ? 0.691 4.049 6.516 1.00 96.19 620 SER A C 1
ATOM 4813 O O . SER A 1 620 ? 1.731 4.403 7.077 1.00 96.19 620 SER A O 1
ATOM 4815 N N . THR A 1 621 ? 0.606 4.000 5.188 1.00 97.56 621 THR A N 1
ATOM 4816 C CA . THR A 1 621 ? 1.678 4.442 4.289 1.00 97.56 621 THR A CA 1
ATOM 4817 C C . THR A 1 621 ? 1.703 5.957 4.079 1.00 97.56 621 THR A C 1
ATOM 4819 O O . THR A 1 621 ? 2.383 6.431 3.172 1.00 97.56 621 THR A O 1
ATOM 4822 N N . LEU A 1 622 ? 0.997 6.746 4.897 1.00 96.06 622 LEU A N 1
ATOM 4823 C CA . LEU A 1 622 ? 1.029 8.201 4.790 1.00 96.06 622 LEU A CA 1
ATOM 4824 C C . LEU A 1 622 ? 2.452 8.746 4.999 1.00 96.06 622 LEU A C 1
ATOM 4826 O O . LEU A 1 622 ? 3.152 8.446 5.974 1.00 96.06 622 LEU A O 1
ATOM 4830 N N . ILE A 1 623 ? 2.873 9.579 4.053 1.00 94.50 623 ILE A N 1
ATOM 4831 C CA . ILE A 1 623 ? 4.064 10.412 4.133 1.00 94.50 623 ILE A CA 1
ATOM 4832 C C . ILE A 1 623 ? 3.604 11.863 4.130 1.00 94.50 623 ILE A C 1
ATOM 4834 O O . ILE A 1 623 ? 3.028 12.324 3.148 1.00 94.50 623 ILE A O 1
ATOM 4838 N N . GLU A 1 624 ? 3.906 12.580 5.209 1.00 92.69 624 GLU A N 1
ATOM 4839 C CA . GLU A 1 624 ? 3.862 14.039 5.269 1.00 92.69 624 GLU A CA 1
ATOM 4840 C C . GLU A 1 624 ? 5.293 14.574 5.177 1.00 92.69 624 GLU A C 1
ATOM 4842 O O . GLU A 1 624 ? 6.150 14.216 5.988 1.00 92.69 624 GLU A O 1
ATOM 4847 N N . ALA A 1 625 ? 5.568 15.413 4.180 1.00 91.38 625 ALA A N 1
ATOM 4848 C CA . ALA A 1 625 ? 6.897 15.972 3.975 1.00 91.38 625 ALA A CA 1
ATOM 4849 C C . ALA A 1 625 ? 6.834 17.397 3.396 1.00 91.38 625 ALA A C 1
ATOM 4851 O O . ALA A 1 625 ? 6.225 17.603 2.341 1.00 91.38 625 ALA A O 1
ATOM 4852 N N . PRO A 1 626 ? 7.472 18.392 4.039 1.00 92.31 626 PRO A N 1
ATOM 4853 C CA . PRO A 1 626 ? 7.665 19.714 3.453 1.00 92.31 626 PRO A CA 1
ATOM 4854 C C . PRO A 1 626 ? 8.860 19.727 2.486 1.00 92.31 626 PRO A C 1
ATOM 4856 O O . PRO A 1 626 ? 9.778 18.915 2.619 1.00 92.31 626 PRO A O 1
ATOM 4859 N N . ASN A 1 627 ? 8.897 20.701 1.570 1.00 87.25 627 ASN A N 1
ATOM 4860 C CA . ASN A 1 627 ? 10.023 20.941 0.647 1.00 87.25 627 ASN A CA 1
ATOM 4861 C C . ASN A 1 627 ? 10.417 19.684 -0.162 1.00 87.25 627 ASN A C 1
ATOM 4863 O O . ASN A 1 627 ? 11.590 19.288 -0.236 1.00 87.25 627 ASN A O 1
ATOM 4867 N N . VAL A 1 628 ? 9.401 19.005 -0.700 1.00 94.06 628 VAL A N 1
ATOM 4868 C CA . VAL A 1 628 ? 9.573 17.805 -1.521 1.00 94.06 628 VAL A CA 1
ATOM 4869 C C . VAL A 1 628 ? 9.986 18.199 -2.925 1.00 94.06 628 VAL A C 1
ATOM 4871 O O . VAL A 1 628 ? 9.301 18.958 -3.597 1.00 94.06 628 VAL A O 1
ATOM 4874 N N . ARG A 1 629 ? 11.064 17.586 -3.402 1.00 92.62 629 ARG A N 1
ATOM 4875 C CA . ARG A 1 629 ? 11.573 17.781 -4.755 1.00 92.62 629 ARG A CA 1
ATOM 4876 C C . ARG A 1 629 ? 10.945 16.847 -5.761 1.00 92.62 629 ARG A C 1
ATOM 4878 O O . ARG A 1 629 ? 10.675 17.233 -6.901 1.00 92.62 629 ARG A O 1
ATOM 4885 N N . ALA A 1 630 ? 10.836 15.586 -5.371 1.00 94.94 630 ALA A N 1
ATOM 4886 C CA . ALA A 1 630 ? 10.416 14.523 -6.254 1.00 94.94 630 ALA A CA 1
ATOM 4887 C C . ALA A 1 630 ? 9.733 13.409 -5.470 1.00 94.94 630 ALA A C 1
ATOM 4889 O O . ALA A 1 630 ? 10.159 13.047 -4.375 1.00 94.94 630 ALA A O 1
ATOM 4890 N N . VAL A 1 631 ? 8.709 12.835 -6.085 1.00 98.06 631 VAL A N 1
ATOM 4891 C CA . VAL A 1 631 ? 8.128 11.555 -5.704 1.00 98.06 631 VAL A CA 1
ATOM 4892 C C . VAL A 1 631 ? 8.452 10.571 -6.820 1.00 98.06 631 VAL A C 1
ATOM 4894 O O . VAL A 1 631 ? 8.193 10.845 -7.991 1.00 98.06 631 VAL A O 1
ATOM 4897 N N . VAL A 1 632 ? 9.049 9.439 -6.471 1.00 96.75 632 VAL A N 1
ATOM 4898 C CA . VAL A 1 632 ? 9.350 8.353 -7.405 1.00 96.75 632 VAL A CA 1
ATOM 4899 C C . VAL A 1 632 ? 8.401 7.202 -7.109 1.00 96.75 632 VAL A C 1
ATOM 4901 O O . VAL A 1 632 ? 8.385 6.684 -5.993 1.00 96.75 632 VAL A O 1
ATOM 4904 N N . ILE A 1 633 ? 7.612 6.824 -8.109 1.00 98.56 633 ILE A N 1
ATOM 4905 C CA . ILE A 1 633 ? 6.751 5.648 -8.077 1.00 98.56 633 ILE A CA 1
ATOM 4906 C C . ILE A 1 633 ? 7.503 4.493 -8.720 1.00 98.56 633 ILE A C 1
ATOM 4908 O O . ILE A 1 633 ? 7.797 4.535 -9.915 1.00 98.56 633 ILE A O 1
ATOM 4912 N N . GLU A 1 634 ? 7.835 3.473 -7.936 1.00 96.56 634 GLU A N 1
ATOM 4913 C CA . GLU A 1 634 ? 8.500 2.276 -8.452 1.00 96.56 634 GLU A CA 1
ATOM 4914 C C . GLU A 1 634 ? 7.466 1.165 -8.640 1.00 96.56 634 GLU A C 1
ATOM 4916 O O . GLU A 1 634 ? 6.773 0.822 -7.683 1.00 96.56 634 GLU A O 1
ATOM 4921 N N . LEU A 1 635 ? 7.345 0.639 -9.861 1.00 92.38 635 LEU A N 1
ATOM 4922 C CA . LEU A 1 635 ? 6.327 -0.343 -10.261 1.00 92.38 635 LEU A CA 1
ATOM 4923 C C . LEU A 1 635 ? 6.933 -1.747 -10.301 1.00 92.38 635 LEU A C 1
ATOM 4925 O O . LEU A 1 635 ? 7.953 -1.927 -10.961 1.00 92.38 635 LEU A O 1
ATOM 4929 N N . TYR A 1 636 ? 6.305 -2.726 -9.655 1.00 88.50 636 TYR A N 1
ATOM 4930 C CA . TYR A 1 636 ? 6.794 -4.105 -9.544 1.00 88.50 636 TYR A CA 1
ATOM 4931 C C . TYR A 1 636 ? 5.810 -5.092 -10.191 1.00 88.50 636 TYR A C 1
ATOM 4933 O O . TYR A 1 636 ? 4.634 -4.768 -10.388 1.00 88.50 636 TYR A O 1
ATOM 4941 N N . TRP A 1 637 ? 6.292 -6.286 -10.553 1.00 77.81 637 TRP A N 1
ATOM 4942 C CA . TRP A 1 637 ? 5.484 -7.330 -11.190 1.00 77.81 637 TRP A CA 1
ATOM 4943 C C . TRP A 1 637 ? 5.931 -8.732 -10.821 1.00 77.81 637 TRP A C 1
ATOM 4945 O O . TRP A 1 637 ? 7.145 -8.937 -10.641 1.00 77.81 637 TRP A O 1
#

Nearest PDB structures (foldseek):
  5fui-assembly1_A  TM=9.887E-01  e=2.129E-17  Zobellia galactanivorans
  1uyy-assembly2_B  TM=9.742E-01  e=6.505E-15  Cellvibrio mixtus
  2v4v-assembly1_A  TM=9.272E-01  e=3.011E-10  Ruminiclostridium cellulolyticum
  1o8s-assembly1_A  TM=9.009E-01  e=3.807E-09  Thermoclostridium stercorarium
  1uy2-assembly1_A  TM=9.048E-01  e=6.894E-09  Thermoclostridium stercorarium

Solvent-accessib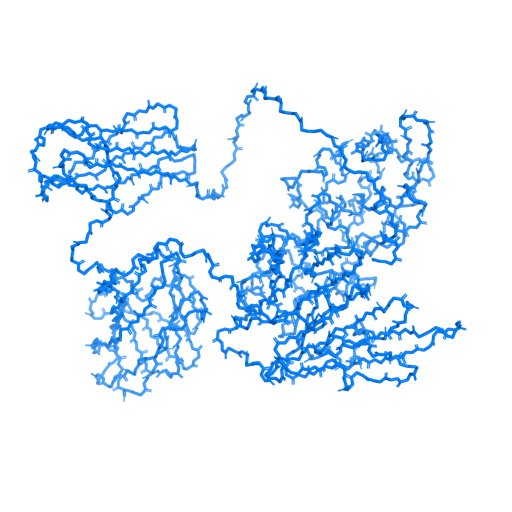le surface area (backbone atoms only — not comparable to full-atom values): 34465 Å² total; per-residue (Å²): 137,93,81,74,87,90,72,89,75,88,89,89,78,89,83,90,81,90,82,90,84,89,81,90,78,89,84,87,76,95,70,92,64,80,84,78,75,68,51,73,47,47,37,61,72,56,80,36,32,35,35,39,38,37,41,26,80,67,38,84,47,44,32,43,38,33,23,56,72,84,46,76,80,44,77,41,78,39,48,77,56,90,39,35,32,36,44,76,51,68,84,45,48,78,70,40,36,40,40,34,30,37,42,37,31,34,92,80,46,74,46,77,58,69,80,42,29,45,65,40,45,99,85,49,67,74,61,55,74,67,89,77,74,64,57,64,52,76,44,57,48,72,65,46,71,46,71,43,77,62,44,78,47,82,30,86,90,54,72,55,17,30,27,74,31,42,60,76,22,37,40,32,33,65,69,41,79,39,73,55,28,35,28,41,40,36,38,36,32,15,6,47,79,23,78,14,26,42,32,34,23,27,56,81,35,64,43,72,60,49,70,49,77,40,63,56,50,73,25,72,78,31,75,47,78,47,71,53,74,35,80,42,69,60,43,75,39,24,44,28,40,37,23,74,30,27,54,39,25,37,38,34,38,34,43,30,39,73,53,58,86,80,68,69,69,66,80,59,71,73,75,49,76,87,69,77,83,79,55,92,82,44,52,31,30,42,34,72,41,86,51,23,53,76,78,62,52,46,79,38,31,22,40,29,40,40,26,21,42,85,84,73,42,50,20,31,42,42,52,86,29,51,72,43,73,61,51,73,72,40,61,35,84,80,43,48,42,41,46,68,79,47,84,39,32,37,35,39,52,43,35,33,81,24,34,40,39,37,20,45,79,47,68,71,73,36,37,25,41,64,48,100,85,71,47,71,44,76,49,67,82,48,80,85,43,91,81,38,87,44,69,87,44,35,41,45,51,35,42,35,32,32,46,92,61,28,40,38,36,25,52,54,30,51,62,36,46,36,64,26,37,30,48,33,37,22,29,75,88,52,46,79,73,53,68,30,29,27,87,50,41,32,72,56,53,60,55,48,48,58,71,71,36,58,80,86,54,44,76,24,58,47,79,92,30,33,34,43,20,56,50,74,39,48,25,14,87,92,33,94,44,35,66,63,44,53,69,56,52,52,50,44,50,59,50,24,55,79,42,68,32,39,41,78,47,101,91,47,43,28,45,30,33,32,46,97,85,52,25,37,40,30,35,28,70,89,77,65,50,76,40,58,35,77,46,81,72,52,40,46,28,43,54,57,44,29,66,63,30,57,65,56,56,82,67,30,34,55,51,24,34,50,50,30,36,17,48,39,26,47,29,61,77,49,56,38,40,68,53,59,67,31,78,92,49,47,60,78,54,83,64,40,44,49,70,32,52,51,39,20,74,66,15,46,92,52,20,24,23,32,34,74,37,30,55,62,80,71,32,21,28,70,43,79,42,64,55,42,38,35,36,40,37,38,36,32,62

Secondary structure (DSSP, 8-state):
--S-TT---S----------------------PPPPPEEEEEEE-SSSEEEEEEEETTEEEEEEEEEETT---EEEEPEEETTEEEEEEES--TT-EEEEEEEEEETTEEEEPPPEEEE--TT--SPPPP--S--EEEEETT--SEEES-EEEE-TTSSEEEEEE-TT-EEE---EEE-SEEEEEEEEEE-SS--EEEEEEETTTTEEEEEEEE---SSTT--EEEEEEEEE-SEEE-EEEEEEE--EEEEEEEEEEEE---------------PPPPPTT--EEEEEEE-STTSS-GGGEEEEEEEE-TTS-EEEEPTT--EEEPPTT-BGGGT-EEGGG-SEEEE-S-EEEEEEEEEESS----EEEE-TTS-EEEE---TTSTT-TTTT--EEEEEEEEETTEEEEE---SSEE-S-EEEEEEETTS-EEEEEE--S-HHHHHHHHHHHS-HHHHTTEETTTEEE-GGGTTTSTTSTTTTSSHHHHHHHHHHTTTSPEEEEETTEEEEEEE-TTS-EEEEETTT--EEEE-SPPPHHHHHHT-GGGS-S-HHHHHHHHHHHHHHHTT-TTSSBHHHHT-GGGTTSSSS--HHHHHHHHHSGGG----STTTTGGG-S--EEEESEEEEEEEE--

Sequence (637 aa):
MRRYLPYLAPLMLVLVLIVACEGGFVNLRGDLVSRAAFESGCDYVDADTARIWVDAADAGWADVHYRVNGGGQLNVRMNRDGTSFWYDVNGLSEGDVIDYWFTIGFDAGAQDTGWYSYTHTAGGSTPTPTPAGSTTFVIEAEDYAAMSGVQTESCVEGGLNVGWIDAGDWMAYASRYFEGGEYLVEYRVASLNGGGQLSADLDAGSIVLGSVSIPSTGGWQNWTTVSHTVTIPAGNHAFGIYAVSGGWNINWIRFTYLGGSGSTPTPTPSSSPRFIPLSPGMELTIQFLNKTGGRVDDSRIYAAIIGRDGGNRWCYLTPEGTATVIGAGDTSEQWFFRLDTIAGFQVPPVFTSARLYMSIDSPLVMSAVVDATGSVGIVQPDLGNPSDPNQDIIFDWAEFTVHSGTFWGNTTQVDQFGFPYTLAVYSDGGTLVKKVGIDRPRDEVFSLFDSYVPSEFRSLNHYPYRILAPAKGSFGEGKPNASYFDAYVDTVWNQYRTQTLTITHPLGTFQGRVLSDDRMEFTRLEDGQKFYIQRRPNDTEIFEGSGVLASGNTVELALEAWICAAFNRHVVHYPDSSYWNNPAYYYLDSPANWYAAFWHEISLGGLAYGFCYDDVNDQSTLIEAPNVRAVVIELYW